Protein AF-G9YI68-F1 (afdb_monomer_lite)

Structure (mmCIF, N/CA/C/O backbone):
data_AF-G9YI68-F1
#
_entry.id   AF-G9YI68-F1
#
loop_
_atom_site.group_PDB
_atom_site.id
_atom_site.type_symbol
_atom_site.label_atom_id
_atom_site.label_alt_id
_atom_site.label_comp_id
_atom_site.label_asym_id
_atom_site.label_entity_id
_atom_site.label_seq_id
_atom_site.pdbx_PDB_ins_code
_atom_site.Cartn_x
_atom_site.Cartn_y
_atom_site.Cartn_z
_atom_site.occupancy
_atom_site.B_iso_or_equiv
_atom_site.auth_seq_id
_atom_site.auth_comp_id
_atom_site.auth_asym_id
_atom_site.auth_atom_id
_atom_site.pdbx_PDB_model_num
ATOM 1 N N . MET A 1 1 ? -12.128 -13.371 43.022 1.00 89.12 1 MET A N 1
ATOM 2 C CA . MET A 1 1 ? -13.391 -13.332 42.244 1.00 89.12 1 MET A CA 1
ATOM 3 C C . MET A 1 1 ? -13.664 -14.714 41.665 1.00 89.12 1 MET A C 1
ATOM 5 O O . MET A 1 1 ? -12.704 -15.418 41.395 1.00 89.12 1 MET A O 1
ATOM 9 N N . MET A 1 2 ? -14.924 -15.133 41.507 1.00 93.25 2 MET A N 1
ATOM 10 C CA . MET A 1 2 ? -15.248 -16.421 40.873 1.00 93.25 2 MET A CA 1
ATOM 11 C C . MET A 1 2 ? -15.569 -16.207 39.395 1.00 93.25 2 MET A C 1
ATOM 13 O O . MET A 1 2 ? -16.467 -15.428 39.073 1.00 93.25 2 MET A O 1
ATOM 17 N N . VAL A 1 3 ? -14.854 -16.895 38.511 1.00 95.69 3 VAL A N 1
ATOM 18 C CA . VAL A 1 3 ? -14.981 -16.729 37.058 1.00 95.69 3 VAL A CA 1
ATOM 19 C C . VAL A 1 3 ? -15.355 -18.038 36.374 1.00 95.69 3 VAL A C 1
ATOM 21 O O . VAL A 1 3 ? -15.054 -19.124 36.874 1.00 95.69 3 VAL A O 1
ATOM 24 N N . LEU A 1 4 ? -16.030 -17.909 35.236 1.00 95.75 4 LEU A N 1
ATOM 25 C CA . LEU A 1 4 ? -16.384 -18.987 34.325 1.00 95.75 4 LEU A CA 1
ATOM 26 C C . LEU A 1 4 ? -15.801 -18.662 32.948 1.00 95.75 4 LEU A C 1
ATOM 28 O O . LEU A 1 4 ? -16.096 -17.603 32.396 1.00 95.75 4 LEU A O 1
ATOM 32 N N . PHE A 1 5 ? -15.016 -19.573 32.387 1.00 96.88 5 PHE A N 1
ATOM 33 C CA . PHE A 1 5 ? -14.536 -19.483 31.012 1.00 96.88 5 PHE A CA 1
ATOM 34 C C . PHE A 1 5 ? -15.316 -20.455 30.134 1.00 96.88 5 PHE A C 1
ATOM 36 O O . PHE A 1 5 ? -15.486 -21.615 30.506 1.00 96.88 5 PHE A O 1
ATOM 43 N N . THR A 1 6 ? -15.760 -20.002 28.964 1.00 96.12 6 THR A N 1
ATOM 44 C CA . THR A 1 6 ? -16.392 -20.852 27.944 1.00 96.12 6 THR A CA 1
ATOM 45 C C . THR A 1 6 ? -15.634 -20.698 26.635 1.00 96.12 6 THR A C 1
ATOM 47 O O . THR A 1 6 ? -15.402 -19.577 26.191 1.00 96.12 6 THR A O 1
ATOM 50 N N . SER A 1 7 ? -15.233 -21.808 26.019 1.00 95.50 7 SER A N 1
ATOM 51 C CA . SER A 1 7 ? -14.524 -21.812 24.738 1.00 95.50 7 SER A CA 1
ATOM 52 C C . SER A 1 7 ? -15.413 -22.351 23.621 1.00 95.50 7 SER A C 1
ATOM 54 O O . SER A 1 7 ? -16.032 -23.402 23.753 1.00 95.50 7 SER A O 1
ATOM 56 N N . LEU A 1 8 ? -15.432 -21.646 22.496 1.00 94.12 8 LEU A N 1
ATOM 57 C CA . LEU A 1 8 ? -15.952 -22.113 21.208 1.00 94.12 8 LEU A CA 1
ATOM 58 C C . LEU A 1 8 ? -14.832 -22.129 20.162 1.00 94.12 8 LEU A C 1
ATOM 60 O O . LEU A 1 8 ? -15.065 -21.944 18.973 1.00 94.12 8 LEU A O 1
ATOM 64 N N . SER A 1 9 ? -13.590 -22.275 20.626 1.00 93.00 9 SER A N 1
ATOM 65 C CA . SER A 1 9 ? -12.424 -22.272 19.748 1.00 93.00 9 SER A CA 1
ATOM 66 C C . SER A 1 9 ? -12.441 -23.481 18.815 1.00 93.00 9 SER A C 1
ATOM 68 O O . SER A 1 9 ? -12.881 -24.564 19.196 1.00 93.00 9 SER A O 1
ATOM 70 N N . GLU A 1 10 ? -11.897 -23.316 17.615 1.00 90.94 10 GLU A N 1
ATOM 71 C CA . GLU A 1 10 ? -11.873 -24.340 16.573 1.00 90.94 10 GLU A CA 1
ATOM 72 C C . GLU A 1 10 ? -10.440 -24.742 16.193 1.00 90.94 10 GLU A C 1
ATOM 74 O O . GLU A 1 10 ? -9.461 -24.039 16.465 1.00 90.94 10 GLU A O 1
ATOM 79 N N . LYS A 1 11 ? -10.309 -25.880 15.499 1.00 92.25 11 LYS A N 1
ATOM 80 C CA . LYS A 1 11 ? -9.051 -26.344 14.887 1.00 92.25 11 LYS A CA 1
ATOM 81 C C . LYS A 1 11 ? -7.895 -26.383 15.905 1.00 92.25 11 LYS A C 1
ATOM 83 O O . LYS A 1 11 ? -8.048 -26.892 17.014 1.00 92.25 11 LYS A O 1
ATOM 88 N N . LYS A 1 12 ? -6.726 -25.852 15.530 1.00 87.19 12 LYS A N 1
ATOM 89 C CA . LYS A 1 12 ? -5.510 -25.825 16.357 1.00 87.19 12 LYS A CA 1
ATOM 90 C C . LYS A 1 12 ? -5.653 -24.947 17.610 1.00 87.19 12 LYS A C 1
ATOM 92 O O . LYS A 1 12 ? -4.916 -25.154 18.570 1.00 87.19 12 LYS A O 1
ATOM 97 N N . SER A 1 13 ? -6.608 -24.013 17.645 1.00 90.00 13 SER A N 1
ATOM 98 C CA . SER A 1 13 ? -6.835 -23.173 18.828 1.00 90.00 13 SER A CA 1
ATOM 99 C C . SER A 1 13 ? -7.397 -23.960 20.010 1.00 90.00 13 SER A C 1
ATOM 101 O O . SER A 1 13 ? -7.143 -23.580 21.150 1.00 90.00 13 SER A O 1
ATOM 103 N N . ILE A 1 14 ? -8.090 -25.085 19.775 1.00 93.00 14 ILE A N 1
ATOM 104 C CA . ILE A 1 14 ? -8.649 -25.924 20.848 1.00 93.00 14 ILE A CA 1
ATOM 105 C C . ILE A 1 14 ? -7.546 -26.394 21.797 1.00 93.00 14 ILE A C 1
ATOM 107 O O . ILE A 1 14 ? -7.651 -26.201 23.007 1.00 93.00 14 ILE A O 1
ATOM 111 N N . SER A 1 15 ? -6.474 -26.989 21.263 1.00 93.12 15 SER A N 1
ATOM 112 C CA . SER A 1 15 ? -5.370 -27.502 22.081 1.00 93.12 15 SER A CA 1
ATOM 113 C C . SER A 1 15 ? -4.662 -26.389 22.846 1.00 93.12 15 SER A C 1
ATOM 115 O O . SER A 1 15 ? -4.326 -26.560 24.016 1.00 93.12 15 SER A O 1
ATOM 117 N N . THR A 1 16 ? -4.476 -25.232 22.210 1.00 92.31 16 THR A N 1
ATOM 118 C CA . THR A 1 16 ? -3.787 -24.088 22.813 1.00 92.31 16 THR A CA 1
ATOM 119 C C . THR A 1 16 ? -4.597 -23.478 23.952 1.00 92.31 16 THR A C 1
ATOM 121 O O . THR A 1 16 ? -4.059 -23.292 25.042 1.00 92.31 16 THR A O 1
ATOM 124 N N . VAL A 1 17 ? -5.892 -23.226 23.735 1.00 95.00 17 VAL A N 1
ATOM 125 C CA . VAL A 1 17 ? -6.790 -22.668 24.756 1.00 95.00 17 VAL A CA 1
ATOM 126 C C . VAL A 1 17 ? -6.937 -23.618 25.935 1.00 95.00 17 VAL A C 1
ATOM 128 O O . VAL A 1 17 ? -6.840 -23.174 27.075 1.00 95.00 17 VAL A O 1
ATOM 131 N N . ARG A 1 18 ? -7.111 -24.920 25.673 1.00 96.06 18 ARG A N 1
ATOM 132 C CA . ARG A 1 18 ? -7.185 -25.947 26.719 1.00 96.06 18 ARG A CA 1
ATOM 133 C C . ARG A 1 18 ? -5.936 -25.934 27.592 1.00 96.06 18 ARG A C 1
ATOM 135 O O . ARG A 1 18 ? -6.054 -25.775 28.797 1.00 96.06 18 ARG A O 1
ATOM 142 N N . ARG A 1 19 ? -4.750 -25.981 26.976 1.00 94.81 19 ARG A N 1
ATOM 143 C CA . ARG A 1 19 ? -3.466 -25.925 27.690 1.00 94.81 19 ARG A CA 1
ATOM 144 C C . ARG A 1 19 ? -3.348 -24.689 28.583 1.00 94.81 19 ARG A C 1
ATOM 146 O O . ARG A 1 19 ? -2.873 -24.799 29.708 1.00 94.81 19 ARG A O 1
ATOM 153 N N . ILE A 1 20 ? -3.765 -23.523 28.087 1.00 95.00 20 ILE A N 1
ATOM 154 C CA . ILE A 1 20 ? -3.729 -22.285 28.871 1.00 95.00 20 ILE A CA 1
ATOM 155 C C . ILE A 1 20 ? -4.727 -22.381 30.028 1.00 95.00 20 ILE A C 1
ATOM 157 O O . ILE A 1 20 ? -4.312 -22.301 31.174 1.00 95.00 20 ILE A O 1
ATOM 161 N N . LEU A 1 21 ? -6.016 -22.600 29.760 1.00 96.88 21 LEU A N 1
ATOM 162 C CA . LEU A 1 21 ? -7.062 -22.551 30.788 1.00 96.88 21 LEU A CA 1
ATOM 163 C C . LEU A 1 21 ? -6.940 -23.657 31.842 1.00 96.88 21 LEU A C 1
ATOM 165 O O . LEU A 1 21 ? -7.147 -23.369 33.017 1.00 96.88 21 LEU A O 1
ATOM 169 N N . ASP A 1 22 ? -6.537 -24.872 31.457 1.00 96.25 22 ASP A N 1
ATOM 170 C CA . ASP A 1 22 ? -6.293 -25.977 32.399 1.00 96.25 22 ASP A CA 1
ATOM 171 C C . ASP A 1 22 ? -5.182 -25.645 33.412 1.00 96.25 22 ASP A C 1
ATOM 173 O O . ASP A 1 22 ? -5.150 -26.215 34.496 1.00 96.25 22 ASP A O 1
ATOM 177 N N . SER A 1 23 ? -4.276 -24.717 33.083 1.00 94.44 23 SER A N 1
ATOM 178 C CA . SER A 1 23 ? -3.203 -24.300 33.996 1.00 94.44 23 SER A CA 1
ATOM 179 C C . SER A 1 23 ? -3.684 -23.335 35.089 1.00 94.44 23 SER A C 1
ATOM 181 O O . SER A 1 23 ? -2.976 -23.133 36.072 1.00 94.44 23 SER A O 1
ATOM 183 N N . PHE A 1 24 ? -4.857 -22.711 34.920 1.00 94.75 24 PHE A N 1
ATOM 184 C CA . PHE A 1 24 ? -5.367 -21.661 35.819 1.00 94.75 24 PHE A CA 1
ATOM 185 C C . PHE A 1 24 ? -6.737 -21.976 36.429 1.00 94.75 24 PHE A C 1
ATOM 187 O O . PHE A 1 24 ? -7.142 -21.331 37.400 1.00 94.75 24 PHE A O 1
ATOM 194 N N . ALA A 1 25 ? -7.490 -22.905 35.843 1.00 96.06 25 ALA A N 1
ATOM 195 C CA . ALA A 1 25 ? -8.864 -23.168 36.226 1.00 96.06 25 ALA A CA 1
ATOM 196 C C . ALA A 1 25 ? -9.236 -24.640 36.085 1.00 96.06 25 ALA A C 1
ATOM 198 O O . ALA A 1 25 ? -8.765 -25.337 35.188 1.00 96.06 25 ALA A O 1
ATOM 199 N N . ASP A 1 26 ? -10.168 -25.081 36.927 1.00 96.00 26 ASP A N 1
ATOM 200 C CA . ASP A 1 26 ? -10.680 -26.440 36.870 1.00 96.00 26 ASP A CA 1
ATOM 201 C C . ASP A 1 26 ? -11.631 -26.580 35.685 1.00 96.00 26 ASP A C 1
ATOM 203 O O . ASP A 1 26 ? -12.603 -25.825 35.537 1.00 96.00 26 ASP A O 1
ATOM 207 N N . ARG A 1 27 ? -11.363 -27.561 34.825 1.00 96.75 27 ARG A N 1
ATOM 208 C CA . ARG A 1 27 ? -12.253 -27.890 33.717 1.00 96.75 27 ARG A CA 1
ATOM 209 C C . ARG A 1 27 ? -13.486 -28.615 34.254 1.00 96.75 27 ARG A C 1
ATOM 211 O O . ARG A 1 27 ? -13.381 -29.709 34.796 1.00 96.75 27 ARG A O 1
ATOM 218 N N . ILE A 1 28 ? -14.659 -28.018 34.061 1.00 95.50 28 ILE A N 1
ATOM 219 C CA . ILE A 1 28 ? -15.951 -28.538 34.546 1.00 95.50 28 ILE A CA 1
ATOM 220 C C . ILE A 1 28 ? -16.862 -29.059 33.422 1.00 95.50 28 ILE A C 1
ATOM 222 O O . ILE A 1 28 ? -17.981 -29.488 33.681 1.00 95.50 28 ILE A O 1
ATOM 226 N N . GLY A 1 29 ? -16.395 -29.012 32.174 1.00 92.94 29 GLY A N 1
ATOM 227 C CA . GLY A 1 29 ? -17.060 -29.562 30.990 1.00 92.94 29 GLY A CA 1
ATOM 228 C C . GLY A 1 29 ? -16.136 -29.495 29.773 1.00 92.94 29 GLY A C 1
ATOM 229 O O . GLY A 1 29 ? -15.038 -28.947 29.869 1.00 92.94 29 GLY A O 1
ATOM 230 N N . ASP A 1 30 ? -16.562 -30.016 28.620 1.00 90.88 30 ASP A N 1
ATOM 231 C CA . ASP A 1 30 ? -15.684 -30.191 27.446 1.00 90.88 30 ASP A CA 1
ATOM 232 C C . ASP A 1 30 ? -14.968 -28.910 27.003 1.00 90.88 30 ASP A C 1
ATOM 234 O O . ASP A 1 30 ? -13.806 -28.955 26.583 1.00 90.88 30 ASP A O 1
ATOM 238 N N . ASN A 1 31 ? -15.656 -27.773 27.122 1.00 93.94 31 ASN A N 1
ATOM 239 C CA . ASN A 1 31 ? -15.144 -26.454 26.768 1.00 93.94 31 ASN A CA 1
ATOM 240 C C . ASN A 1 31 ? -15.492 -25.387 27.820 1.00 93.94 31 ASN A C 1
ATOM 242 O O . ASN A 1 31 ? -15.687 -24.218 27.481 1.00 93.94 31 ASN A O 1
ATOM 246 N N . THR A 1 32 ? -15.597 -25.779 29.091 1.00 95.88 32 THR A N 1
ATOM 247 C CA . THR A 1 32 ? -15.942 -24.862 30.186 1.00 95.88 32 THR A CA 1
ATOM 248 C C . THR A 1 32 ? -15.045 -25.057 31.397 1.00 95.88 32 THR A C 1
ATOM 250 O O . THR A 1 32 ? -14.837 -26.186 31.845 1.00 95.88 32 THR A O 1
ATOM 253 N N . TRP A 1 33 ? -14.584 -23.948 31.973 1.00 97.69 33 TRP A N 1
ATOM 254 C CA . TRP A 1 33 ? -13.711 -23.920 33.145 1.00 97.69 33 TRP A CA 1
ATOM 255 C C . TRP A 1 33 ? -14.251 -22.983 34.206 1.00 97.69 33 TRP A C 1
ATOM 257 O O . TRP A 1 33 ? -14.871 -21.968 33.889 1.00 97.69 33 TRP A O 1
ATOM 267 N N . LYS A 1 34 ? -13.973 -23.288 35.469 1.00 96.69 34 LYS A N 1
ATOM 268 C CA . LYS A 1 34 ? -14.388 -22.470 36.604 1.00 96.69 34 LYS A CA 1
ATOM 269 C C . LYS A 1 34 ? -13.271 -22.398 37.632 1.00 96.69 34 LYS A C 1
ATOM 271 O O . LYS A 1 34 ? -12.625 -23.394 37.916 1.00 96.69 34 LYS A O 1
ATOM 276 N N . THR A 1 35 ? -13.060 -21.217 38.206 1.00 96.56 35 THR A N 1
ATOM 277 C CA . THR A 1 35 ? -12.061 -21.032 39.265 1.00 96.56 35 THR A CA 1
ATOM 278 C C . THR A 1 35 ? -12.368 -19.813 40.131 1.00 96.56 35 THR A C 1
ATOM 280 O O . THR A 1 35 ? -13.161 -18.939 39.757 1.00 96.56 35 THR A O 1
ATOM 283 N N . VAL A 1 36 ? -11.736 -19.751 41.301 1.00 95.44 36 VAL A N 1
ATOM 284 C CA . VAL A 1 36 ? -11.620 -18.530 42.098 1.00 95.44 36 VAL A CA 1
ATOM 285 C C . VAL A 1 36 ? -10.235 -17.949 41.841 1.00 95.44 36 VAL A C 1
ATOM 287 O O . VAL A 1 36 ? -9.234 -18.553 42.200 1.00 95.44 36 VAL A O 1
ATOM 290 N N . ILE A 1 37 ? -10.183 -16.767 41.233 1.00 93.88 37 ILE A N 1
ATOM 291 C CA . ILE A 1 37 ? -8.939 -16.130 40.787 1.00 93.88 37 ILE A CA 1
ATOM 292 C C . ILE A 1 37 ? -8.828 -14.694 41.312 1.00 93.88 37 ILE A C 1
ATOM 294 O O . ILE A 1 37 ? -9.837 -14.064 41.655 1.00 93.88 37 ILE A O 1
ATOM 298 N N . THR A 1 38 ? -7.609 -14.170 41.419 1.00 93.56 38 THR A N 1
ATOM 299 C CA . THR A 1 38 ? -7.344 -12.746 41.687 1.00 93.56 38 THR A CA 1
ATOM 300 C C . THR A 1 38 ? -7.566 -11.903 40.425 1.00 93.56 38 THR A C 1
ATOM 302 O O . THR A 1 38 ? -7.716 -12.447 39.332 1.00 93.56 38 THR A O 1
ATOM 305 N N . ALA A 1 39 ? -7.622 -10.573 40.559 1.00 85.62 39 ALA A N 1
ATOM 306 C CA . ALA A 1 39 ? -7.713 -9.683 39.396 1.00 85.62 39 ALA A CA 1
ATOM 307 C C . ALA A 1 39 ? -6.472 -9.818 38.500 1.00 85.62 39 ALA A C 1
ATOM 309 O O . ALA A 1 39 ? -6.612 -10.030 37.300 1.00 85.62 39 ALA A O 1
ATOM 310 N N . ASP A 1 40 ? -5.285 -9.831 39.107 1.00 85.00 40 ASP A N 1
ATOM 311 C CA . ASP A 1 40 ? -4.015 -9.988 38.390 1.00 85.00 40 ASP A CA 1
ATOM 312 C C . ASP A 1 40 ? -3.904 -11.359 37.716 1.00 85.00 40 ASP A C 1
ATOM 314 O O . ASP A 1 40 ? -3.454 -11.467 36.579 1.00 85.00 40 ASP A O 1
ATOM 318 N N . GLY A 1 41 ? -4.386 -12.417 38.379 1.00 89.94 41 GLY A N 1
ATOM 319 C CA . GLY A 1 41 ? -4.446 -13.749 37.782 1.00 89.94 41 GLY A CA 1
ATOM 320 C C . GLY A 1 41 ? -5.378 -13.796 36.569 1.00 89.94 41 GLY A C 1
ATOM 321 O O . GLY A 1 41 ? -5.052 -14.426 35.565 1.00 89.94 41 GLY A O 1
ATOM 322 N N . LEU A 1 42 ? -6.519 -13.098 36.625 1.00 91.44 42 LEU A N 1
ATOM 323 C CA . LEU A 1 42 ? -7.431 -13.002 35.487 1.00 91.44 42 LEU A CA 1
ATOM 324 C C . LEU A 1 42 ? -6.802 -12.230 34.318 1.00 91.44 42 LEU A C 1
ATOM 326 O O . LEU A 1 42 ? -6.961 -12.645 33.169 1.00 91.44 42 LEU A O 1
ATOM 330 N N . GLU A 1 43 ? -6.067 -11.154 34.601 1.00 86.06 43 GLU A N 1
ATOM 331 C CA . GLU A 1 43 ? -5.352 -10.382 33.579 1.00 86.06 43 GLU A CA 1
ATOM 332 C C . GLU A 1 43 ? -4.210 -11.191 32.942 1.00 86.06 43 GLU A C 1
ATOM 334 O O . GLU A 1 43 ? -4.001 -11.129 31.729 1.00 86.06 43 GLU A O 1
ATOM 339 N N . ALA A 1 44 ? -3.516 -12.025 33.723 1.00 87.00 44 ALA A N 1
ATOM 340 C CA . ALA A 1 44 ? -2.500 -12.940 33.206 1.00 87.00 44 ALA A CA 1
ATOM 341 C C . ALA A 1 44 ? -3.101 -13.967 32.229 1.00 87.00 44 ALA A C 1
ATOM 343 O O . ALA A 1 44 ? -2.566 -14.169 31.136 1.00 87.00 44 ALA A O 1
ATOM 344 N N . VAL A 1 45 ? -4.248 -14.567 32.577 1.00 92.06 45 VAL A N 1
ATOM 345 C 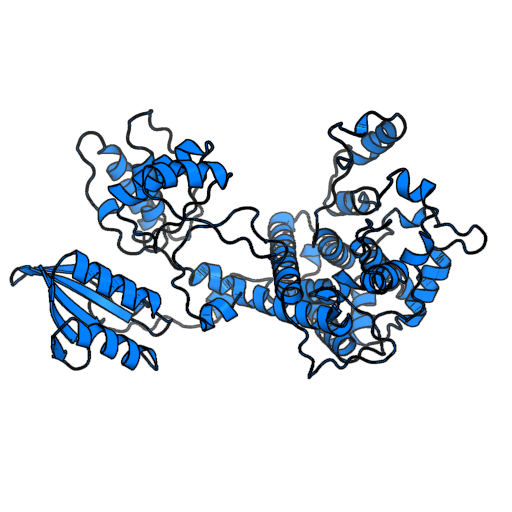CA . VAL A 1 45 ? -4.988 -15.474 31.678 1.00 92.06 45 VAL A CA 1
ATOM 346 C C . VAL A 1 45 ? -5.409 -14.746 30.403 1.00 92.06 45 VAL A C 1
ATOM 348 O O . VAL A 1 45 ? -5.183 -15.253 29.303 1.00 92.06 45 VAL A O 1
ATOM 351 N N . HIS A 1 46 ? -5.984 -13.549 30.541 1.00 88.44 46 HIS A N 1
ATOM 352 C CA . HIS A 1 46 ? -6.414 -12.722 29.416 1.00 88.44 46 HIS A CA 1
ATOM 353 C C . HIS A 1 46 ? -5.250 -12.423 28.459 1.00 88.44 46 HIS A C 1
ATOM 355 O O . HIS A 1 46 ? -5.346 -12.668 27.256 1.00 88.44 46 HIS A O 1
ATOM 361 N N . THR A 1 47 ? -4.108 -12.005 29.007 1.00 82.31 47 THR A N 1
ATOM 362 C CA . THR A 1 47 ? -2.875 -11.742 28.260 1.00 82.31 47 THR A CA 1
ATOM 363 C C . THR A 1 47 ? -2.361 -12.975 27.512 1.00 82.31 47 THR A C 1
ATOM 365 O O . THR A 1 47 ? -1.996 -12.875 26.339 1.00 82.31 47 THR A O 1
ATOM 368 N N . LEU A 1 48 ? -2.315 -14.140 28.166 1.00 88.25 48 LEU A N 1
ATOM 369 C CA . LEU A 1 48 ? -1.822 -15.378 27.553 1.00 88.25 48 LEU A CA 1
ATOM 370 C C . LEU A 1 48 ? -2.721 -15.850 26.409 1.00 88.25 48 LEU A C 1
ATOM 372 O O . LEU A 1 48 ? -2.218 -16.270 25.361 1.00 88.25 48 LEU A O 1
ATOM 376 N N . LEU A 1 49 ? -4.041 -15.759 26.603 1.00 89.69 49 LEU A N 1
ATOM 377 C CA . LEU A 1 49 ? -5.018 -16.085 25.571 1.00 89.69 49 LEU A CA 1
ATOM 378 C C . LEU A 1 49 ? -4.909 -15.130 24.384 1.00 89.69 49 LEU A C 1
ATOM 380 O O . LEU A 1 49 ? -4.888 -15.616 23.259 1.00 89.69 49 LEU A O 1
ATOM 384 N N . ARG A 1 50 ? -4.787 -13.812 24.612 1.00 83.06 50 ARG A N 1
ATOM 385 C CA . ARG A 1 50 ? -4.603 -12.824 23.532 1.00 83.06 50 ARG A CA 1
ATOM 386 C C . ARG A 1 50 ? -3.319 -13.062 22.745 1.00 83.06 50 ARG A C 1
ATOM 388 O O . ARG A 1 50 ? -3.366 -13.089 21.527 1.00 83.06 50 ARG A O 1
ATOM 395 N N . LYS A 1 51 ? -2.196 -13.322 23.421 1.00 80.25 51 LYS A N 1
ATOM 396 C CA . LYS A 1 51 ? -0.904 -13.593 22.762 1.00 80.25 51 LYS A CA 1
ATOM 397 C C . LYS A 1 51 ? -0.923 -14.850 21.881 1.00 80.25 51 LYS A C 1
ATOM 399 O O . LYS A 1 51 ? -0.115 -14.984 20.973 1.00 80.25 51 LYS A O 1
ATOM 404 N N . SER A 1 52 ? -1.809 -15.796 22.188 1.00 81.88 52 SER A N 1
ATOM 405 C CA . SER A 1 52 ? -1.944 -17.062 21.457 1.00 81.88 52 SER A CA 1
ATOM 406 C C . SER A 1 52 ? -3.237 -17.125 20.635 1.00 81.88 52 SER A C 1
ATOM 408 O O . SER A 1 52 ? -3.645 -18.214 20.214 1.00 81.88 52 SER A O 1
ATOM 410 N N . ALA A 1 53 ? -3.938 -15.998 20.490 1.00 80.38 53 ALA A N 1
ATOM 411 C CA . ALA A 1 53 ? -5.198 -15.942 19.777 1.00 80.38 53 ALA A CA 1
ATOM 412 C C . ALA A 1 53 ? -4.939 -16.074 18.277 1.00 80.38 53 ALA A C 1
ATOM 414 O O . ALA A 1 53 ? -3.997 -15.509 17.744 1.00 80.38 53 ALA A O 1
ATOM 415 N N . THR A 1 54 ? -5.794 -16.833 17.602 1.00 81.81 54 THR A N 1
ATOM 416 C CA . THR A 1 54 ? -5.846 -16.896 16.141 1.00 81.81 54 THR A CA 1
ATOM 417 C C . THR A 1 54 ? -7.279 -16.585 15.720 1.00 81.81 54 THR A C 1
ATOM 419 O O . THR A 1 54 ? -8.184 -16.521 16.561 1.00 81.81 54 THR A O 1
ATOM 422 N N . LYS A 1 55 ? -7.554 -16.515 14.413 1.00 76.75 55 LYS A N 1
ATOM 423 C CA . LYS A 1 55 ? -8.933 -16.393 13.888 1.00 76.75 55 LYS A CA 1
ATOM 424 C C . LYS A 1 55 ? -9.885 -17.499 14.365 1.00 76.75 55 LYS A C 1
ATOM 426 O O . LYS A 1 55 ? -11.097 -17.326 14.305 1.00 76.75 55 LYS A O 1
ATOM 431 N N . SER A 1 56 ? -9.343 -18.638 14.802 1.00 84.94 56 SER A N 1
ATOM 432 C CA . SER A 1 56 ? -10.115 -19.783 15.305 1.00 84.94 56 SER A CA 1
ATOM 433 C C . SER A 1 56 ? -10.232 -19.800 16.834 1.00 84.94 56 SER A C 1
ATOM 435 O O . SER A 1 56 ? -10.850 -20.705 17.386 1.00 84.94 56 SER A O 1
ATOM 437 N N . THR A 1 57 ? -9.627 -18.846 17.543 1.00 89.38 57 THR A N 1
ATOM 438 C CA . THR A 1 57 ? -9.766 -18.717 18.998 1.00 89.38 57 THR A CA 1
ATOM 439 C C . THR A 1 57 ? -11.071 -18.001 19.318 1.00 89.38 57 THR A C 1
ATOM 441 O O . THR A 1 57 ? -11.370 -16.977 18.717 1.00 89.38 57 THR A O 1
ATOM 444 N N . ALA A 1 58 ? -11.846 -18.523 20.264 1.00 93.31 58 ALA A N 1
ATOM 445 C CA . ALA A 1 58 ? -13.062 -17.893 20.766 1.00 93.31 58 ALA A CA 1
ATOM 446 C C . ALA A 1 58 ? -13.273 -18.310 22.225 1.00 93.31 58 ALA A C 1
ATOM 448 O O . ALA A 1 58 ? -13.617 -19.461 22.500 1.00 93.31 58 ALA A O 1
ATOM 449 N N . VAL A 1 59 ? -13.033 -17.395 23.166 1.00 94.69 59 VAL A N 1
ATOM 450 C CA . VAL A 1 59 ? -13.159 -17.660 24.609 1.00 94.69 59 VAL A CA 1
ATOM 451 C C . VAL A 1 59 ? -13.873 -16.504 25.297 1.00 94.69 59 VAL A C 1
ATOM 453 O O . VAL A 1 59 ? -13.402 -15.374 25.222 1.00 94.69 59 VAL A O 1
ATOM 456 N N . SER A 1 60 ? -14.968 -16.775 26.006 1.00 94.62 60 SER A N 1
ATOM 457 C CA . SER A 1 60 ? -15.671 -15.796 26.840 1.00 94.62 60 SER A CA 1
ATOM 458 C C . SER A 1 60 ? -15.335 -15.989 28.317 1.00 94.62 60 SER A C 1
ATOM 460 O O . SER A 1 60 ? -15.322 -17.120 28.806 1.00 94.62 60 SER A O 1
ATOM 462 N N . CYS A 1 61 ? -15.133 -14.893 29.046 1.00 94.56 61 CYS A N 1
ATOM 463 C CA . CYS A 1 61 ? -14.971 -14.905 30.498 1.00 94.56 61 CYS A CA 1
ATOM 464 C C . CYS A 1 61 ? -16.145 -14.207 31.184 1.00 94.56 61 CYS A C 1
ATOM 466 O O . CYS A 1 61 ? -16.379 -13.020 30.958 1.00 94.56 61 CYS A O 1
ATOM 468 N N . HIS A 1 62 ? -16.821 -14.892 32.104 1.00 93.31 62 HIS A N 1
ATOM 469 C CA . HIS A 1 62 ? -17.882 -14.327 32.935 1.00 93.31 62 HIS A CA 1
ATOM 470 C C . HIS A 1 62 ? -17.465 -14.268 34.396 1.00 93.31 62 HIS A C 1
ATOM 472 O O . HIS A 1 62 ? -17.011 -15.255 34.969 1.00 93.31 62 HIS A O 1
ATOM 478 N N . TRP A 1 63 ? -17.698 -13.129 35.039 1.00 92.62 63 TRP A N 1
ATOM 479 C CA . TRP A 1 63 ? -17.606 -13.005 36.486 1.00 92.62 63 TRP A CA 1
ATOM 480 C C . TRP A 1 63 ? -18.962 -13.337 37.104 1.00 92.62 63 TRP A C 1
ATOM 482 O O . TRP A 1 63 ? -19.960 -12.649 36.883 1.00 92.62 63 TRP A O 1
ATOM 492 N N . ILE A 1 64 ? -18.991 -14.386 37.920 1.00 91.31 64 ILE A N 1
ATOM 493 C CA . ILE A 1 64 ? -20.139 -14.742 38.749 1.00 91.31 64 ILE A CA 1
ATOM 494 C C . ILE A 1 64 ? -20.186 -13.783 39.949 1.00 91.31 64 ILE A C 1
ATOM 496 O O . ILE A 1 64 ? -19.384 -13.883 40.880 1.00 91.31 64 ILE A O 1
ATOM 500 N N . ARG A 1 65 ? -21.121 -12.825 39.919 1.00 86.62 65 ARG A N 1
ATOM 501 C CA . ARG A 1 65 ? -21.334 -11.832 40.988 1.00 86.62 65 ARG A CA 1
ATOM 502 C C . ARG A 1 65 ? -22.180 -12.394 42.123 1.00 86.62 65 ARG A C 1
ATOM 504 O O . ARG A 1 65 ? -21.928 -12.109 43.287 1.00 86.62 65 ARG A O 1
ATOM 511 N N . SER A 1 66 ? -23.206 -13.157 41.768 1.00 85.06 66 SER A N 1
ATOM 512 C CA . SER A 1 66 ? -24.124 -13.816 42.694 1.00 85.06 66 SER A CA 1
ATOM 513 C C . SER A 1 66 ? -24.692 -15.078 42.043 1.00 85.06 66 SER A C 1
ATOM 515 O O . SER A 1 66 ? -24.411 -15.365 40.881 1.00 85.06 66 SER A O 1
ATOM 517 N N . ARG A 1 67 ? -25.541 -15.820 42.765 1.00 80.75 67 ARG A N 1
ATOM 518 C CA . ARG A 1 67 ? -26.228 -17.008 42.225 1.00 80.75 67 ARG A CA 1
ATOM 519 C C . ARG A 1 67 ? -27.084 -16.721 40.984 1.00 80.75 67 ARG A C 1
ATOM 521 O O . ARG A 1 67 ? -27.281 -17.623 40.184 1.00 80.75 67 ARG A O 1
ATOM 528 N N . SER A 1 68 ? -27.590 -15.496 40.831 1.00 80.62 68 SER A N 1
ATOM 529 C CA . SER A 1 68 ? -28.493 -15.099 39.741 1.00 80.62 68 SER A CA 1
ATOM 530 C C . SER A 1 68 ? -27.890 -14.080 38.773 1.00 80.62 68 SER A C 1
ATOM 532 O O . SER A 1 68 ? -28.561 -13.669 37.829 1.00 80.62 68 SER A O 1
ATOM 534 N N . ARG A 1 69 ? -26.647 -13.633 39.002 1.00 82.81 69 ARG A N 1
ATOM 535 C CA . ARG A 1 69 ? -25.987 -12.634 38.155 1.00 82.81 69 ARG A CA 1
ATOM 536 C C . ARG A 1 69 ? -24.585 -13.074 37.766 1.00 82.81 69 ARG A C 1
ATOM 538 O O . ARG A 1 69 ? -23.688 -13.149 38.607 1.00 82.81 69 ARG A O 1
ATOM 545 N N . SER A 1 70 ? -24.398 -13.257 36.467 1.00 86.44 70 SER A N 1
ATOM 546 C CA . SER A 1 70 ? -23.102 -13.340 35.805 1.00 86.44 70 SER A CA 1
ATOM 547 C C . SER A 1 70 ? -22.920 -12.132 34.896 1.00 86.44 70 SER A C 1
ATOM 549 O O . SER A 1 70 ? -23.858 -11.699 34.230 1.00 86.44 70 SER A O 1
ATOM 551 N N . GLU A 1 71 ? -21.712 -11.594 34.859 1.00 86.88 71 GLU A N 1
ATOM 552 C CA . GLU A 1 71 ? -21.359 -10.434 34.051 1.00 86.88 71 GLU A CA 1
ATOM 553 C C . GLU A 1 71 ? -20.258 -10.837 33.070 1.00 86.88 71 GLU A C 1
ATOM 555 O O . GLU A 1 71 ? -19.218 -11.335 33.502 1.00 86.88 71 GLU A O 1
ATOM 560 N N . LEU A 1 72 ? -20.460 -10.624 31.766 1.00 88.62 72 LEU A N 1
ATOM 561 C CA . LEU A 1 72 ? -19.395 -10.801 30.776 1.00 88.62 72 LEU A CA 1
ATOM 562 C C . LEU A 1 72 ? -18.252 -9.839 31.108 1.00 88.62 72 LEU A C 1
ATOM 564 O O . LEU A 1 72 ? -18.488 -8.643 31.265 1.00 88.62 72 LEU A O 1
ATOM 568 N N . VAL A 1 73 ? -17.034 -10.348 31.265 1.00 88.12 73 VAL A N 1
ATOM 569 C CA . VAL A 1 73 ? -15.831 -9.547 31.524 1.00 88.12 73 VAL A CA 1
ATOM 570 C C . VAL A 1 73 ? -15.184 -9.147 30.210 1.00 88.12 73 VAL A C 1
ATOM 572 O O . VAL A 1 73 ? -15.036 -7.955 29.968 1.00 88.12 73 VAL A O 1
ATOM 575 N N . TRP A 1 74 ? -14.861 -10.133 29.376 1.00 87.69 74 TRP A N 1
ATOM 576 C CA . TRP A 1 74 ? -14.235 -9.964 28.068 1.00 87.69 74 TRP A CA 1
ATOM 577 C C . TRP A 1 74 ? -14.466 -11.210 27.205 1.00 87.69 74 TRP A C 1
ATOM 579 O O . TRP A 1 74 ? -14.873 -12.269 27.701 1.00 87.69 74 TRP A O 1
ATOM 589 N N . VAL A 1 75 ? -14.180 -11.079 25.911 1.00 88.38 75 VAL A N 1
ATOM 590 C CA . VAL A 1 75 ? -14.077 -12.190 24.959 1.00 88.38 75 VAL A CA 1
ATOM 591 C C . VAL A 1 75 ? -12.746 -12.069 24.226 1.00 88.38 75 VAL A C 1
ATOM 593 O O . VAL A 1 75 ? -12.405 -10.984 23.765 1.00 88.38 75 VAL A O 1
ATOM 596 N N . VAL A 1 76 ? -12.012 -13.174 24.100 1.00 87.25 76 VAL A N 1
ATOM 597 C CA . VAL A 1 76 ? -10.771 -13.249 23.318 1.00 87.25 76 VAL A CA 1
ATOM 598 C C . VAL A 1 76 ? -11.032 -13.975 22.000 1.00 87.25 76 VAL A C 1
ATOM 600 O O . VAL A 1 76 ? -11.587 -15.078 21.995 1.00 87.25 76 VAL A O 1
ATOM 603 N N . GLY A 1 77 ? -10.593 -13.363 20.897 1.00 85.38 77 GLY A N 1
ATOM 604 C CA . GLY A 1 77 ? -10.709 -13.892 19.539 1.00 85.38 77 GLY A CA 1
ATOM 605 C C . GLY A 1 77 ? -12.060 -13.591 18.880 1.00 85.38 77 GLY A C 1
ATOM 606 O O . GLY A 1 77 ? -12.549 -12.463 18.934 1.00 85.38 77 GLY A O 1
ATOM 607 N N . ASN A 1 78 ? -12.671 -14.584 18.231 1.00 82.50 78 ASN A N 1
ATOM 608 C CA . ASN A 1 78 ? -13.904 -14.423 17.466 1.00 82.50 78 ASN A CA 1
ATOM 609 C C . ASN A 1 78 ? -15.116 -14.130 18.374 1.00 82.50 78 ASN A C 1
ATOM 611 O O . ASN A 1 78 ? -15.766 -15.037 18.900 1.00 82.50 78 ASN A O 1
ATOM 615 N N . ARG A 1 79 ? -15.449 -12.840 18.518 1.00 82.00 79 ARG A N 1
ATOM 616 C CA . ARG A 1 79 ? -16.602 -12.356 19.294 1.00 82.00 79 ARG A CA 1
ATOM 617 C C . ARG A 1 79 ? -17.944 -12.831 18.740 1.00 82.00 79 ARG A C 1
ATOM 619 O O . ARG A 1 79 ? -18.870 -12.998 19.531 1.00 82.00 79 ARG A O 1
ATOM 626 N N . ASP A 1 80 ? -18.036 -13.052 17.429 1.00 81.88 80 ASP A N 1
ATOM 627 C CA . ASP A 1 80 ? -19.276 -13.442 16.746 1.00 81.88 80 ASP A CA 1
ATOM 628 C C . ASP A 1 80 ? -19.676 -14.897 17.037 1.00 81.88 80 ASP A C 1
ATOM 630 O O . ASP A 1 80 ? -20.823 -15.277 16.808 1.00 81.88 80 ASP A O 1
ATOM 634 N N . ALA A 1 81 ? -18.771 -15.697 17.614 1.00 85.25 81 ALA A N 1
ATOM 635 C CA . ALA A 1 81 ? -19.109 -17.006 18.168 1.00 85.25 81 ALA A CA 1
ATOM 636 C C . ALA A 1 81 ? -20.039 -16.908 19.393 1.00 85.25 81 ALA A C 1
ATOM 638 O O . ALA A 1 81 ? -20.646 -17.902 19.780 1.00 85.25 81 ALA A O 1
ATOM 639 N N . PHE A 1 82 ? -20.170 -15.726 20.005 1.00 87.38 82 PHE A N 1
ATOM 640 C CA . PHE A 1 82 ? -20.987 -15.489 21.191 1.00 87.38 82 PHE A CA 1
ATOM 641 C C . PHE A 1 82 ? -22.051 -14.415 20.935 1.00 87.38 82 PHE A C 1
ATOM 643 O O . PHE A 1 82 ? -21.843 -13.473 20.172 1.00 87.38 82 PHE A O 1
ATOM 650 N N . ASN A 1 83 ? -23.183 -14.495 21.637 1.00 84.56 83 ASN A N 1
ATOM 651 C CA . ASN A 1 83 ? -24.193 -13.432 21.623 1.00 84.56 83 ASN A CA 1
ATOM 652 C C . ASN A 1 83 ? -23.731 -12.185 22.410 1.00 84.56 83 ASN A C 1
ATOM 654 O O . ASN A 1 83 ? -22.656 -12.179 23.008 1.00 84.56 83 ASN A O 1
ATOM 658 N N . GLU A 1 84 ? -24.540 -11.123 22.469 1.00 78.88 84 GLU A N 1
ATOM 659 C CA . GLU A 1 84 ? -24.187 -9.879 23.182 1.00 78.88 84 GLU A CA 1
ATOM 660 C C . GLU A 1 84 ? -23.799 -10.104 24.656 1.00 78.88 84 GLU A C 1
ATOM 662 O O . GLU A 1 84 ? -22.871 -9.471 25.150 1.00 78.88 84 GLU A O 1
ATOM 667 N N . ALA A 1 85 ? -24.411 -11.077 25.336 1.00 82.44 85 ALA A N 1
ATOM 668 C CA . ALA A 1 85 ? -24.090 -11.437 26.719 1.00 82.44 85 ALA A CA 1
ATOM 669 C C . ALA A 1 85 ? -22.859 -12.358 26.858 1.00 82.44 85 ALA A C 1
ATOM 671 O O . ALA A 1 85 ? -22.522 -12.781 27.966 1.00 82.44 85 ALA A O 1
ATOM 672 N N . GLY A 1 86 ? -22.194 -12.701 25.753 1.00 82.62 86 GLY A N 1
ATOM 673 C CA . GLY A 1 86 ? -21.059 -13.622 25.723 1.00 82.62 86 GLY A CA 1
ATOM 674 C C . GLY A 1 86 ? -21.462 -15.090 25.866 1.00 82.62 86 GLY A C 1
ATOM 675 O O . GLY A 1 86 ? -20.603 -15.929 26.092 1.00 82.62 86 GLY A O 1
ATOM 676 N N . ALA A 1 87 ? -22.752 -15.412 25.775 1.00 86.56 87 ALA A N 1
ATOM 677 C CA . ALA A 1 87 ? -23.235 -16.785 25.836 1.00 86.56 87 ALA A CA 1
ATOM 678 C C . ALA A 1 87 ? -23.220 -17.437 24.448 1.00 86.56 87 ALA A C 1
ATOM 680 O O . ALA A 1 87 ? -23.292 -16.756 23.421 1.00 86.56 87 ALA A O 1
ATOM 681 N N . VAL A 1 88 ? -23.156 -18.768 24.432 1.00 87.31 88 VAL A N 1
ATOM 682 C CA . VAL A 1 88 ? -23.209 -19.566 23.203 1.00 87.31 88 VAL A CA 1
ATOM 683 C C . VAL A 1 88 ? -24.565 -19.339 22.515 1.00 87.31 88 VAL A C 1
ATOM 685 O O . VAL A 1 88 ? -25.605 -19.539 23.151 1.00 87.31 88 VAL A O 1
ATOM 688 N N . PRO A 1 89 ? -24.597 -18.897 21.247 1.00 82.69 89 PRO A N 1
ATOM 689 C CA . PRO A 1 89 ? -25.839 -18.709 20.516 1.00 82.69 89 PRO A CA 1
ATOM 690 C C . PRO A 1 89 ? -26.478 -20.074 20.232 1.00 82.69 89 PRO A C 1
ATOM 692 O O . PRO A 1 89 ? -25.844 -20.962 19.673 1.00 82.69 89 PRO A O 1
ATOM 695 N N . VAL A 1 90 ? -27.745 -20.236 20.615 1.00 82.00 90 VAL A N 1
ATOM 696 C CA . VAL A 1 90 ? -28.516 -21.482 20.409 1.00 82.00 90 VAL A CA 1
ATOM 697 C C . VAL A 1 90 ? -29.410 -21.443 19.169 1.00 82.00 90 VAL A C 1
ATOM 699 O O . VAL A 1 90 ? -29.900 -22.477 18.731 1.00 82.00 90 VAL A O 1
ATOM 702 N N . ASN A 1 91 ? -29.596 -20.258 18.585 1.00 74.94 91 ASN A N 1
ATOM 703 C CA . ASN A 1 91 ? -30.383 -20.050 17.377 1.00 74.94 91 ASN A CA 1
ATOM 704 C C . ASN A 1 91 ? -29.464 -19.548 16.266 1.00 74.94 91 ASN A C 1
ATOM 706 O O . ASN A 1 91 ? -28.700 -18.604 16.472 1.00 74.94 91 ASN A O 1
ATOM 710 N N . GLN A 1 92 ? -29.562 -20.161 15.091 1.00 59.50 92 GLN A N 1
ATOM 711 C CA . GLN A 1 92 ? -28.863 -19.711 13.894 1.00 59.50 92 GLN A CA 1
ATOM 712 C C . GLN A 1 92 ? -29.853 -19.010 12.970 1.00 59.50 92 GLN A C 1
ATOM 714 O O . GLN A 1 92 ? -30.914 -19.544 12.656 1.00 59.50 92 GLN A O 1
ATOM 719 N N . THR A 1 93 ? -29.498 -17.815 12.514 1.00 57.78 93 THR A N 1
ATOM 720 C CA . THR A 1 93 ? -30.140 -17.178 11.366 1.00 57.78 93 THR A CA 1
ATOM 721 C C . THR A 1 93 ? -29.169 -17.262 10.197 1.00 57.78 93 THR A C 1
ATOM 723 O O . THR A 1 93 ? -28.000 -16.892 10.310 1.00 57.78 93 THR A O 1
ATOM 726 N N . SER A 1 94 ? -29.618 -17.797 9.063 1.00 48.47 94 SER A N 1
ATOM 727 C CA . SER A 1 94 ? -28.797 -17.838 7.857 1.00 48.47 94 SER A CA 1
ATOM 728 C C . SER A 1 94 ? -28.698 -16.426 7.287 1.00 48.47 94 SER A C 1
ATOM 730 O O . SER A 1 94 ? -29.623 -15.939 6.635 1.00 48.47 94 SER A O 1
ATOM 732 N N . LYS A 1 95 ? -27.578 -15.747 7.534 1.00 46.03 95 LYS A N 1
ATOM 733 C CA . LYS A 1 95 ? -27.211 -14.581 6.731 1.00 46.03 95 LYS A CA 1
ATOM 734 C C . LYS A 1 95 ? -26.879 -15.082 5.330 1.00 46.03 95 LYS A C 1
ATOM 736 O O . LYS A 1 95 ? -26.167 -16.073 5.191 1.00 46.03 95 LYS A O 1
ATOM 741 N N . ASN A 1 96 ? -27.394 -14.418 4.303 1.00 39.84 96 ASN A N 1
ATOM 742 C CA . ASN A 1 96 ? -27.047 -14.739 2.925 1.00 39.84 96 ASN A CA 1
ATOM 743 C C . ASN A 1 96 ? -25.549 -14.441 2.737 1.00 39.84 96 ASN A C 1
ATOM 745 O O . ASN A 1 96 ? -25.158 -13.285 2.621 1.00 39.84 96 ASN A O 1
ATOM 749 N N . ILE A 1 97 ? -24.693 -15.469 2.759 1.00 45.00 97 ILE A N 1
ATOM 750 C CA . ILE A 1 97 ? -23.243 -15.357 2.506 1.00 45.00 97 ILE A CA 1
ATOM 751 C C . ILE A 1 97 ? -23.017 -15.302 0.992 1.00 45.00 97 ILE A C 1
ATOM 753 O O . ILE A 1 97 ? -22.150 -15.981 0.437 1.00 45.00 97 ILE A O 1
ATOM 757 N N . ASN A 1 98 ? -23.825 -14.512 0.287 1.00 39.47 98 ASN A N 1
ATOM 758 C CA . ASN A 1 98 ? -23.452 -14.163 -1.060 1.00 39.47 98 ASN A CA 1
ATOM 759 C C . ASN A 1 98 ? -22.173 -13.352 -0.934 1.00 39.47 98 ASN A C 1
ATOM 761 O O . ASN A 1 98 ? -22.142 -12.252 -0.388 1.00 39.47 98 ASN A O 1
ATOM 765 N N . ARG A 1 99 ? -21.105 -13.915 -1.495 1.00 47.34 99 ARG A N 1
ATOM 766 C CA . ARG A 1 99 ? -19.833 -13.240 -1.716 1.00 47.34 99 ARG A CA 1
ATOM 767 C C . ARG A 1 99 ? -19.967 -11.963 -2.589 1.00 47.34 99 ARG A C 1
ATOM 769 O O . ARG A 1 99 ? -18.988 -11.315 -2.913 1.00 47.34 99 ARG A O 1
ATOM 776 N N . LEU A 1 100 ? -21.177 -11.591 -2.965 1.00 43.34 100 LEU A N 1
ATOM 777 C CA . LEU A 1 100 ? -21.465 -10.412 -3.753 1.00 43.34 100 LEU A CA 1
ATOM 778 C C . LEU A 1 100 ? -21.381 -9.142 -2.896 1.00 43.34 100 LEU A C 1
ATOM 780 O O . LEU A 1 100 ? -20.865 -8.153 -3.384 1.00 43.34 100 LEU A O 1
ATOM 784 N N . ASP A 1 101 ? -21.749 -9.161 -1.609 1.00 41.38 101 ASP A N 1
ATOM 785 C CA . ASP A 1 101 ? -21.755 -7.929 -0.794 1.00 41.38 101 ASP A CA 1
ATOM 786 C C . ASP A 1 101 ? -20.343 -7.366 -0.516 1.00 41.38 101 ASP A C 1
ATOM 788 O O . ASP A 1 101 ? -20.176 -6.151 -0.422 1.00 41.38 101 ASP A O 1
ATOM 792 N N . TRP A 1 102 ? -19.310 -8.221 -0.433 1.00 45.28 102 TRP A N 1
ATOM 793 C CA . TRP A 1 102 ? -17.913 -7.770 -0.272 1.00 45.28 102 TRP A CA 1
ATOM 794 C C . TRP A 1 102 ? -17.265 -7.347 -1.596 1.00 45.28 102 TRP A C 1
ATOM 796 O O . TRP A 1 102 ? -16.425 -6.447 -1.600 1.00 45.28 102 TRP A O 1
ATOM 806 N N . GLU A 1 103 ? -17.653 -7.966 -2.718 1.00 46.69 103 GLU A N 1
ATOM 807 C CA . GLU A 1 103 ? -17.233 -7.536 -4.061 1.00 46.69 103 GLU A CA 1
ATOM 808 C C . GLU A 1 103 ? -17.952 -6.248 -4.488 1.00 46.69 103 GLU A C 1
ATOM 810 O O . GLU A 1 103 ? -17.358 -5.415 -5.172 1.00 46.69 103 GLU A O 1
ATOM 815 N N . ASN A 1 104 ? -19.182 -6.028 -4.015 1.00 53.16 104 ASN A N 1
ATOM 816 C CA . ASN A 1 104 ? -20.004 -4.886 -4.399 1.00 53.16 104 ASN A CA 1
ATOM 817 C C . ASN A 1 104 ? -19.476 -3.547 -3.871 1.00 53.16 104 ASN A C 1
ATOM 819 O O . ASN A 1 104 ? -19.718 -2.550 -4.524 1.00 53.16 104 ASN A O 1
ATOM 823 N N . ASN A 1 105 ? -18.724 -3.476 -2.766 1.00 66.50 105 ASN A N 1
ATOM 824 C CA . ASN A 1 105 ? -18.212 -2.180 -2.278 1.00 66.50 105 ASN A CA 1
ATOM 825 C C . ASN A 1 105 ? -16.824 -1.803 -2.827 1.00 66.50 105 ASN A C 1
ATOM 827 O O . ASN A 1 105 ? -16.383 -0.668 -2.661 1.00 66.50 105 ASN A O 1
ATOM 831 N N . TRP A 1 106 ? -16.125 -2.731 -3.487 1.00 81.69 106 TRP A N 1
ATOM 832 C CA . TRP A 1 106 ? -14.820 -2.487 -4.113 1.00 81.69 106 TRP A CA 1
ATOM 833 C C . TRP A 1 106 ? -14.902 -2.667 -5.633 1.00 81.69 106 TRP A C 1
ATOM 835 O O . TRP A 1 106 ? -14.164 -3.463 -6.218 1.00 81.69 106 TRP A O 1
ATOM 845 N N . HIS A 1 107 ? -15.782 -1.898 -6.279 1.00 82.56 107 HIS A N 1
ATOM 846 C CA . HIS A 1 107 ? -16.074 -1.982 -7.717 1.00 82.56 107 HIS A CA 1
ATOM 847 C C . HIS A 1 107 ? -14.820 -2.024 -8.611 1.00 82.56 107 HIS A C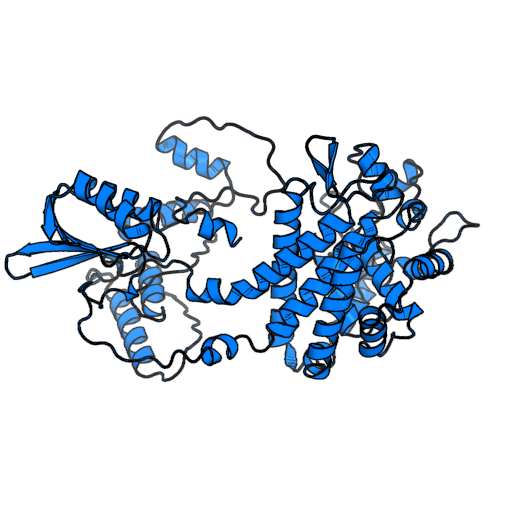 1
ATOM 849 O O . HIS A 1 107 ? -14.733 -2.828 -9.538 1.00 82.56 107 HIS A O 1
ATOM 855 N N . TYR A 1 108 ? -13.801 -1.217 -8.294 1.00 90.44 108 TYR A N 1
ATOM 856 C CA . TYR A 1 108 ? -12.558 -1.133 -9.069 1.00 90.44 108 TYR A CA 1
ATOM 857 C C . TYR A 1 108 ? -11.452 -2.088 -8.594 1.00 90.44 108 TYR A C 1
ATOM 859 O O . TYR A 1 108 ? -10.307 -1.945 -9.011 1.00 90.44 108 TYR A O 1
ATOM 867 N N . MET A 1 109 ? -11.740 -3.083 -7.748 1.00 91.25 109 MET A N 1
ATOM 868 C CA . MET A 1 109 ? -10.726 -4.019 -7.237 1.00 91.25 109 MET A CA 1
ATOM 869 C C . MET A 1 109 ? -9.936 -4.748 -8.344 1.00 91.25 109 MET A C 1
ATOM 871 O O . MET A 1 109 ? -8.707 -4.829 -8.237 1.00 91.25 109 MET A O 1
ATOM 875 N N . PRO A 1 110 ? -10.564 -5.283 -9.414 1.00 94.12 110 PRO A N 1
ATOM 876 C CA . PRO A 1 110 ? -9.813 -5.900 -10.508 1.00 94.12 110 PRO A CA 1
ATOM 877 C C . PRO A 1 110 ? -8.880 -4.905 -11.208 1.00 94.12 110 PRO A C 1
ATOM 879 O O . PRO A 1 110 ? -7.728 -5.244 -11.490 1.00 94.12 110 PRO A O 1
ATOM 882 N N . LEU A 1 111 ? -9.356 -3.671 -11.415 1.00 96.00 111 LEU A N 1
ATOM 883 C CA . LEU A 1 111 ? -8.589 -2.586 -12.020 1.00 96.00 111 LEU A CA 1
ATOM 884 C C . LEU A 1 111 ? -7.412 -2.165 -11.128 1.00 96.00 111 LEU A C 1
ATOM 886 O O . LEU A 1 111 ? -6.291 -2.105 -11.617 1.00 96.00 111 LEU A O 1
ATOM 890 N N . LEU A 1 112 ? -7.636 -1.971 -9.824 1.00 96.50 112 LEU A N 1
ATOM 891 C CA . LEU A 1 112 ? -6.612 -1.667 -8.817 1.00 96.50 112 LEU A CA 1
ATOM 892 C C . LEU A 1 112 ? -5.476 -2.693 -8.849 1.00 96.50 112 LEU A C 1
ATOM 894 O O . LEU A 1 112 ? -4.309 -2.324 -8.961 1.00 96.50 112 LEU A O 1
ATOM 898 N N . LYS A 1 113 ? -5.814 -3.989 -8.807 1.00 97.88 113 LYS A N 1
ATOM 899 C CA . LYS A 1 113 ? -4.821 -5.073 -8.866 1.00 97.88 113 LYS A CA 1
ATOM 900 C C . LYS A 1 113 ? -4.028 -5.057 -10.168 1.00 97.88 113 LYS A C 1
ATOM 902 O O . LYS A 1 113 ? -2.824 -5.283 -10.144 1.00 97.88 113 LYS A O 1
ATOM 907 N N . ALA A 1 114 ? -4.694 -4.843 -11.301 1.00 98.38 114 ALA A N 1
ATOM 908 C CA . ALA A 1 114 ? -4.032 -4.842 -12.598 1.00 98.38 114 ALA A CA 1
ATOM 909 C C . ALA A 1 114 ? -3.131 -3.611 -12.784 1.00 98.38 114 ALA A C 1
ATOM 911 O O . ALA A 1 114 ? -2.001 -3.754 -13.246 1.00 98.38 114 ALA A O 1
ATOM 912 N N . LEU A 1 115 ? -3.601 -2.436 -12.360 1.00 98.56 115 LEU A N 1
ATOM 913 C CA . LEU A 1 115 ? -2.859 -1.179 -12.401 1.00 98.56 115 LEU A CA 1
ATOM 914 C C . LEU A 1 115 ? -1.600 -1.251 -11.532 1.00 98.56 115 LEU A C 1
ATOM 916 O O . LEU A 1 115 ? -0.504 -0.998 -12.031 1.00 98.56 115 LEU A O 1
ATOM 920 N N . VAL A 1 116 ? -1.730 -1.660 -10.262 1.00 98.56 116 VAL A N 1
ATOM 921 C CA . VAL A 1 116 ? -0.571 -1.761 -9.363 1.00 98.56 116 VAL A CA 1
ATOM 922 C C . VAL A 1 116 ? 0.415 -2.836 -9.817 1.00 98.56 116 VAL A C 1
ATOM 924 O O . VAL A 1 116 ? 1.619 -2.639 -9.696 1.00 98.56 116 VAL A O 1
ATOM 927 N N . ALA A 1 117 ? -0.061 -3.944 -10.394 1.00 98.75 117 ALA A N 1
ATOM 928 C CA . ALA A 1 117 ? 0.817 -4.978 -10.931 1.00 98.75 117 ALA A CA 1
ATOM 929 C C . ALA A 1 117 ? 1.676 -4.459 -12.090 1.00 98.75 117 ALA A C 1
ATOM 931 O O . ALA A 1 117 ? 2.879 -4.707 -12.121 1.00 98.75 117 ALA A O 1
ATOM 932 N N . VAL A 1 118 ? 1.072 -3.727 -13.033 1.00 98.69 118 VAL A N 1
ATOM 933 C CA . VAL A 1 118 ? 1.815 -3.122 -14.145 1.00 98.69 118 VAL A CA 1
ATOM 934 C C . VAL A 1 118 ? 2.777 -2.053 -13.625 1.00 98.69 118 VAL A C 1
ATOM 936 O O . VAL A 1 118 ? 3.942 -2.083 -13.999 1.00 98.69 118 VAL A O 1
ATOM 939 N N . ALA A 1 119 ? 2.359 -1.181 -12.703 1.00 98.69 119 ALA A N 1
ATOM 940 C CA . ALA A 1 119 ? 3.269 -0.205 -12.098 1.00 98.69 119 ALA A CA 1
ATOM 941 C C . ALA A 1 119 ? 4.460 -0.882 -11.391 1.00 98.69 119 ALA A C 1
ATOM 943 O O . ALA A 1 119 ? 5.605 -0.517 -11.641 1.00 98.69 119 ALA A O 1
ATOM 944 N N . ALA A 1 120 ? 4.217 -1.925 -10.592 1.00 98.69 120 ALA A N 1
ATOM 945 C CA . ALA A 1 120 ? 5.254 -2.691 -9.897 1.00 98.69 120 ALA A CA 1
ATOM 946 C C . ALA A 1 120 ? 6.258 -3.355 -10.849 1.00 98.69 120 ALA A C 1
ATOM 948 O O . ALA A 1 120 ? 7.458 -3.337 -10.594 1.00 98.69 120 ALA A O 1
ATOM 949 N N . LEU A 1 121 ? 5.800 -3.903 -11.976 1.00 98.44 121 LEU A N 1
ATOM 950 C CA . LEU A 1 121 ? 6.695 -4.514 -12.964 1.00 98.44 121 LEU A CA 1
ATOM 951 C C . LEU A 1 121 ? 7.596 -3.489 -13.668 1.00 98.44 121 LEU A C 1
ATOM 953 O O . LEU A 1 121 ? 8.631 -3.879 -14.202 1.00 98.44 121 LEU A O 1
ATOM 957 N N . PHE A 1 122 ? 7.219 -2.209 -13.671 1.00 97.75 122 PHE A N 1
ATOM 958 C CA . PHE A 1 122 ? 7.936 -1.152 -14.384 1.00 97.75 122 PHE A CA 1
ATOM 959 C C . PHE A 1 122 ? 8.673 -0.166 -13.462 1.00 97.75 122 PHE A C 1
ATOM 961 O O . PHE A 1 122 ? 9.535 0.559 -13.953 1.00 97.75 122 PHE A O 1
ATOM 968 N N . HIS A 1 123 ? 8.382 -0.139 -12.153 1.00 98.00 123 HIS A N 1
ATOM 969 C CA . HIS A 1 123 ? 8.825 0.939 -11.254 1.00 98.00 123 HIS A CA 1
ATOM 970 C C . HIS A 1 123 ? 10.345 1.132 -11.183 1.00 98.00 123 HIS A C 1
ATOM 972 O O . HIS A 1 123 ? 10.824 2.266 -11.159 1.00 98.00 123 HIS A O 1
ATOM 978 N N . ASP A 1 124 ? 11.087 0.032 -11.271 1.00 97.19 124 ASP A N 1
ATOM 979 C CA . ASP A 1 124 ? 12.533 -0.021 -11.069 1.00 97.19 124 ASP A CA 1
ATOM 980 C C . ASP A 1 124 ? 13.324 -0.432 -12.315 1.00 97.19 124 ASP A C 1
ATOM 982 O O . ASP A 1 124 ? 14.510 -0.752 -12.232 1.00 97.19 124 ASP A O 1
ATOM 986 N N . LEU A 1 125 ? 12.712 -0.390 -13.502 1.00 95.56 125 LEU A N 1
ATOM 987 C CA . LEU A 1 125 ? 13.426 -0.676 -14.752 1.00 95.56 125 LEU A CA 1
ATOM 988 C C . LEU A 1 125 ? 14.654 0.227 -14.952 1.00 95.56 125 LEU A C 1
ATOM 990 O O . LEU A 1 125 ? 15.657 -0.217 -15.507 1.00 95.56 125 LEU A O 1
ATOM 994 N N . GLY A 1 126 ? 14.623 1.458 -14.438 1.00 94.44 126 GLY A N 1
ATOM 995 C CA . GLY A 1 126 ? 15.749 2.388 -14.440 1.00 94.44 126 GLY A CA 1
ATOM 996 C C . GLY A 1 126 ? 16.985 1.906 -13.674 1.00 94.44 126 GLY A C 1
ATOM 997 O O . GLY A 1 126 ? 18.100 2.338 -13.984 1.00 94.44 126 GLY A O 1
ATOM 998 N N . LYS A 1 127 ? 16.840 0.953 -12.740 1.00 95.62 127 LYS A N 1
ATOM 999 C CA . LYS A 1 127 ? 17.980 0.311 -12.061 1.00 95.62 127 LYS A CA 1
ATOM 1000 C C . LYS A 1 127 ? 18.847 -0.501 -13.024 1.00 95.62 127 LYS A C 1
ATOM 1002 O O . LYS A 1 127 ? 19.989 -0.809 -12.694 1.00 95.62 127 LYS A O 1
ATOM 1007 N N . ALA A 1 128 ? 18.352 -0.817 -14.224 1.00 94.44 128 ALA A N 1
ATOM 1008 C CA . ALA A 1 128 ? 19.140 -1.453 -15.277 1.00 94.44 128 ALA A CA 1
ATOM 1009 C C . ALA A 1 128 ? 20.228 -0.539 -15.873 1.00 94.44 128 ALA A C 1
ATOM 1011 O O . ALA A 1 128 ? 21.089 -1.037 -16.598 1.00 94.44 128 ALA A O 1
ATOM 1012 N N . SER A 1 129 ? 20.195 0.771 -15.596 1.00 93.00 129 SER A N 1
ATOM 1013 C CA . SER A 1 129 ? 21.179 1.723 -16.120 1.00 93.00 129 SER A CA 1
ATOM 1014 C C . SER A 1 129 ? 22.609 1.368 -15.712 1.00 93.00 129 SER A C 1
ATOM 1016 O O . SER A 1 129 ? 22.870 0.875 -14.607 1.00 93.00 129 SER A O 1
ATOM 1018 N N . ASP A 1 130 ? 23.559 1.661 -16.598 1.00 92.56 130 ASP A N 1
ATOM 1019 C CA . ASP A 1 130 ? 24.980 1.416 -16.352 1.00 92.56 130 ASP A CA 1
ATOM 1020 C C . ASP A 1 130 ? 25.465 2.164 -15.100 1.00 92.56 130 ASP A C 1
ATOM 1022 O O . ASP A 1 130 ? 26.236 1.609 -14.310 1.00 92.56 130 ASP A O 1
ATOM 1026 N N . HIS A 1 131 ? 24.956 3.381 -14.870 1.00 92.06 131 HIS A N 1
ATOM 1027 C CA . HIS A 1 131 ? 25.229 4.166 -13.667 1.00 92.06 131 HIS A CA 1
ATOM 1028 C C . HIS A 1 131 ? 24.830 3.422 -12.390 1.00 92.06 131 HIS A C 1
ATOM 1030 O O . HIS A 1 131 ? 25.664 3.222 -11.502 1.00 92.06 131 HIS A O 1
ATOM 1036 N N . PHE A 1 132 ? 23.573 2.977 -12.305 1.00 92.69 132 PHE A N 1
ATOM 1037 C CA . PHE A 1 132 ? 23.047 2.318 -11.111 1.00 92.69 132 PHE A CA 1
ATOM 1038 C C . PHE A 1 132 ? 23.770 0.991 -10.851 1.00 92.69 132 PHE A C 1
ATOM 1040 O O . PHE A 1 132 ? 24.209 0.723 -9.732 1.00 92.69 132 PHE A O 1
ATOM 1047 N N . GLN A 1 133 ? 23.987 0.186 -11.896 1.00 94.12 133 GLN A N 1
ATOM 1048 C CA . GLN A 1 133 ? 24.710 -1.083 -11.779 1.00 94.12 133 GLN A CA 1
ATOM 1049 C C . GLN A 1 133 ? 26.166 -0.883 -11.330 1.00 94.12 133 GLN A C 1
ATOM 1051 O O . GLN A 1 133 ? 26.673 -1.655 -10.508 1.00 94.12 133 GLN A O 1
ATOM 1056 N N . LYS A 1 134 ? 26.848 0.158 -11.827 1.00 91.81 134 LYS A N 1
ATOM 1057 C CA . LYS A 1 134 ? 28.210 0.510 -11.402 1.00 91.81 134 LYS A CA 1
ATOM 1058 C C . LYS A 1 134 ? 28.237 0.985 -9.951 1.00 91.81 134 LYS A C 1
ATOM 1060 O O . LYS A 1 134 ? 29.068 0.504 -9.181 1.00 91.81 134 LYS A O 1
ATOM 1065 N N . LYS A 1 135 ? 27.319 1.874 -9.564 1.00 89.44 135 LYS A N 1
ATOM 1066 C CA . LYS A 1 135 ? 27.169 2.365 -8.186 1.00 89.44 135 LYS A CA 1
ATOM 1067 C C . LYS A 1 135 ? 26.976 1.215 -7.204 1.00 89.44 135 LYS A C 1
ATOM 1069 O O . LYS A 1 135 ? 27.668 1.160 -6.187 1.00 89.44 135 LYS A O 1
ATOM 1074 N N . LEU A 1 136 ? 26.093 0.278 -7.541 1.00 90.19 136 LEU A N 1
ATOM 1075 C CA . LEU A 1 136 ? 25.788 -0.878 -6.709 1.00 90.19 136 LEU A CA 1
ATOM 1076 C C . LEU A 1 136 ? 27.006 -1.804 -6.554 1.00 90.19 136 LEU A C 1
ATOM 1078 O O . LEU A 1 136 ? 27.317 -2.239 -5.447 1.00 90.19 136 LEU A O 1
ATOM 1082 N N . ALA A 1 137 ? 27.750 -2.049 -7.639 1.00 88.12 137 ALA A N 1
ATOM 1083 C CA . ALA A 1 137 ? 28.980 -2.844 -7.606 1.00 88.12 137 ALA A CA 1
ATOM 1084 C C . ALA A 1 137 ? 30.111 -2.173 -6.805 1.00 88.12 137 ALA A C 1
ATOM 1086 O O . ALA A 1 137 ? 30.866 -2.854 -6.112 1.00 88.12 137 ALA A O 1
ATOM 1087 N N . GLN A 1 138 ? 30.217 -0.845 -6.883 1.00 87.19 138 GLN A N 1
ATOM 1088 C CA . GLN A 1 138 ? 31.230 -0.050 -6.181 1.00 87.19 138 GLN A CA 1
ATOM 1089 C C . GLN A 1 138 ? 30.842 0.307 -4.740 1.00 87.19 138 GLN A C 1
ATOM 1091 O O . GLN A 1 138 ? 31.663 0.877 -4.026 1.00 87.19 138 GLN A O 1
ATOM 1096 N N . LYS A 1 139 ? 29.616 -0.019 -4.305 1.00 84.19 139 LYS A N 1
ATOM 1097 C CA . LYS A 1 139 ? 29.061 0.351 -2.989 1.00 84.19 139 LYS A CA 1
ATOM 1098 C C . LYS A 1 139 ? 29.139 1.860 -2.727 1.00 84.19 139 LYS A C 1
ATOM 1100 O O . LYS A 1 139 ? 29.401 2.301 -1.611 1.00 84.19 139 LYS A O 1
ATOM 1105 N N . SER A 1 140 ? 28.956 2.653 -3.781 1.00 79.00 140 SER A N 1
ATOM 1106 C CA . SER A 1 140 ? 29.040 4.107 -3.690 1.00 79.00 140 SER A CA 1
ATOM 1107 C C . SER A 1 140 ? 27.783 4.676 -3.032 1.00 79.00 140 SER A C 1
ATOM 1109 O O . SER A 1 140 ? 26.665 4.376 -3.449 1.00 79.00 140 SER A O 1
ATOM 1111 N N . LEU A 1 141 ? 27.981 5.538 -2.034 1.00 76.00 141 LEU A N 1
ATOM 1112 C CA . LEU A 1 141 ? 26.915 6.286 -1.358 1.00 76.00 141 LEU A CA 1
ATOM 1113 C C . LEU A 1 141 ? 26.582 7.614 -2.059 1.00 76.00 141 LEU A C 1
ATOM 1115 O O . LEU A 1 141 ? 25.772 8.389 -1.554 1.00 76.00 141 LEU A O 1
ATOM 1119 N N . LYS A 1 142 ? 27.203 7.903 -3.212 1.00 77.69 142 LYS A N 1
ATOM 1120 C CA . LYS A 1 142 ? 26.910 9.123 -3.973 1.00 77.69 142 LYS A CA 1
ATOM 1121 C C . LYS A 1 142 ? 25.459 9.117 -4.463 1.00 77.69 142 LYS A C 1
ATOM 1123 O O . LYS A 1 142 ? 24.925 8.079 -4.859 1.00 77.69 142 LYS A O 1
ATOM 1128 N N . ALA A 1 143 ? 24.827 10.287 -4.431 1.00 78.06 143 ALA A N 1
ATOM 1129 C CA . ALA A 1 143 ? 23.493 10.475 -4.988 1.00 78.06 143 ALA A CA 1
ATOM 1130 C C . ALA A 1 143 ? 23.510 10.268 -6.510 1.00 78.06 143 ALA A C 1
ATOM 1132 O O . ALA A 1 143 ? 24.483 10.628 -7.173 1.00 78.06 143 ALA A O 1
ATOM 1133 N N . ASP A 1 144 ? 22.432 9.698 -7.052 1.00 84.25 144 ASP A N 1
ATOM 1134 C CA . ASP A 1 144 ? 22.299 9.518 -8.498 1.00 84.25 144 ASP A CA 1
ATOM 1135 C C . ASP A 1 144 ? 22.024 10.874 -9.176 1.00 84.25 144 ASP A C 1
ATOM 1137 O O . ASP A 1 144 ? 21.255 11.670 -8.625 1.00 84.25 144 ASP A O 1
ATOM 1141 N N . PRO A 1 145 ? 22.604 11.157 -10.359 1.00 87.69 145 PRO A N 1
ATOM 1142 C CA . PRO A 1 145 ? 22.284 12.364 -11.126 1.00 87.69 145 PRO A CA 1
ATOM 1143 C C . PRO A 1 145 ? 20.810 12.429 -11.517 1.00 87.69 145 PRO A C 1
ATOM 1145 O O . PRO A 1 145 ? 20.175 13.473 -11.402 1.00 87.69 145 PRO A O 1
ATOM 1148 N N . TYR A 1 146 ? 20.264 11.286 -11.930 1.00 87.94 146 TYR A N 1
ATOM 1149 C CA . TYR A 1 146 ? 18.837 11.071 -12.116 1.00 87.94 146 TYR A CA 1
ATOM 1150 C C . TYR A 1 146 ? 18.415 9.879 -11.281 1.00 87.94 146 TYR A C 1
ATOM 1152 O O . TYR A 1 146 ? 19.057 8.828 -11.311 1.00 87.94 146 TYR A O 1
ATOM 1160 N N . ARG A 1 147 ? 17.311 10.033 -10.558 1.00 89.88 147 ARG A N 1
ATOM 1161 C CA . ARG A 1 147 ? 16.721 8.941 -9.794 1.00 89.88 147 ARG A CA 1
ATOM 1162 C C . ARG A 1 147 ? 16.175 7.873 -10.741 1.00 89.88 147 ARG A C 1
ATOM 1164 O O . ARG A 1 147 ? 15.640 8.190 -11.808 1.00 89.88 147 ARG A O 1
ATOM 1171 N N . HIS A 1 148 ? 16.307 6.604 -10.362 1.00 93.31 148 HIS A N 1
ATOM 1172 C CA . HIS A 1 148 ? 15.970 5.478 -11.236 1.00 93.31 148 HIS A CA 1
ATOM 1173 C C . HIS A 1 148 ? 14.484 5.437 -11.609 1.00 93.31 148 HIS A C 1
ATOM 1175 O O . HIS A 1 148 ? 14.164 5.020 -12.717 1.00 93.31 148 HIS A O 1
ATOM 1181 N N . GLU A 1 149 ? 13.581 5.950 -10.773 1.00 94.19 149 GLU A N 1
ATOM 1182 C CA . GLU A 1 149 ? 12.153 6.072 -11.087 1.00 94.19 149 GLU A CA 1
ATOM 1183 C C . GLU A 1 149 ? 11.858 6.998 -12.281 1.00 94.19 149 GLU A C 1
ATOM 1185 O O . GLU A 1 149 ? 10.937 6.731 -13.058 1.00 94.19 149 GLU A O 1
ATOM 1190 N N . TRP A 1 150 ? 12.658 8.052 -12.488 1.00 92.69 150 TRP A N 1
ATOM 1191 C CA . TRP A 1 150 ? 12.531 8.918 -13.667 1.00 92.69 150 TRP A CA 1
ATOM 1192 C C . TRP A 1 150 ? 12.933 8.168 -14.933 1.00 92.69 150 TRP A C 1
ATOM 1194 O O . TRP A 1 150 ? 12.231 8.197 -15.944 1.00 92.69 150 TRP A O 1
ATOM 1204 N N . ILE A 1 151 ? 14.035 7.423 -14.848 1.00 92.75 151 ILE A N 1
ATOM 1205 C CA . ILE A 1 151 ? 14.544 6.583 -15.934 1.00 92.75 151 ILE A CA 1
ATOM 1206 C C . ILE A 1 151 ? 13.508 5.498 -16.284 1.00 92.75 151 ILE A C 1
ATOM 1208 O O . ILE A 1 151 ? 13.207 5.293 -17.458 1.00 92.75 151 ILE A O 1
ATOM 1212 N N . SER A 1 152 ? 12.887 4.864 -15.282 1.00 95.00 152 SER A N 1
ATOM 1213 C CA . SER A 1 152 ? 11.788 3.906 -15.467 1.00 95.00 152 SER A CA 1
ATOM 1214 C C . SER A 1 152 ? 10.604 4.507 -16.228 1.00 95.00 152 SER A C 1
ATOM 1216 O O . SER A 1 152 ? 10.103 3.903 -17.177 1.00 95.00 152 SER A O 1
ATOM 1218 N N . CYS A 1 153 ? 10.176 5.721 -15.873 1.00 93.69 153 CYS A N 1
ATOM 1219 C CA . CYS A 1 153 ? 9.094 6.406 -16.584 1.00 93.69 153 CYS A CA 1
ATOM 1220 C C . CYS A 1 153 ? 9.443 6.696 -18.044 1.00 93.69 153 CYS A C 1
ATOM 1222 O O . CYS A 1 153 ? 8.590 6.626 -18.925 1.00 93.69 153 CYS A O 1
ATOM 1224 N N . LYS A 1 154 ? 10.714 6.969 -18.321 1.00 90.75 154 LYS A N 1
ATOM 1225 C CA . LYS A 1 154 ? 11.203 7.211 -19.676 1.00 90.75 154 LYS A CA 1
ATOM 1226 C C . LYS A 1 154 ? 11.289 5.947 -20.522 1.00 90.75 154 LYS A C 1
ATOM 1228 O O . LYS A 1 154 ? 11.090 6.010 -21.733 1.00 90.75 154 LYS A O 1
ATOM 1233 N N . ILE A 1 155 ? 11.465 4.789 -19.891 1.00 92.19 155 ILE A N 1
ATOM 1234 C CA . ILE A 1 155 ? 11.287 3.489 -20.547 1.00 92.19 155 ILE A CA 1
ATOM 1235 C C . ILE A 1 155 ? 9.806 3.267 -20.908 1.00 92.19 155 ILE A C 1
ATOM 1237 O O . ILE A 1 155 ? 9.513 2.803 -22.010 1.00 92.19 155 ILE A O 1
ATOM 1241 N N . VAL A 1 156 ? 8.860 3.653 -20.042 1.00 93.62 156 VAL A N 1
ATOM 1242 C CA . VAL A 1 156 ? 7.415 3.616 -20.364 1.00 93.62 156 VAL A CA 1
ATOM 1243 C C . VAL A 1 156 ? 7.070 4.591 -21.496 1.00 93.62 156 VAL A C 1
ATOM 1245 O O . VAL A 1 156 ? 6.319 4.249 -22.406 1.00 93.62 156 VAL A O 1
ATOM 1248 N N . GLU A 1 157 ? 7.657 5.786 -21.496 1.00 90.75 157 GLU A N 1
ATOM 1249 C CA . GLU A 1 157 ? 7.509 6.756 -22.585 1.00 90.75 157 GLU A CA 1
ATOM 1250 C C . GLU A 1 157 ? 8.021 6.197 -23.920 1.00 90.75 157 GLU A C 1
ATOM 1252 O O . GLU A 1 157 ? 7.334 6.301 -24.939 1.00 90.75 157 GLU A O 1
ATOM 1257 N N . ALA A 1 158 ? 9.180 5.535 -23.918 1.00 90.06 158 ALA A N 1
ATOM 1258 C CA . ALA A 1 158 ? 9.704 4.843 -25.092 1.00 90.06 158 ALA A CA 1
ATOM 1259 C C . ALA A 1 158 ? 8.759 3.728 -25.573 1.00 90.06 158 ALA A C 1
ATOM 1261 O O . ALA A 1 158 ? 8.556 3.565 -26.777 1.00 90.06 158 ALA A O 1
ATOM 1262 N N . LEU A 1 159 ? 8.139 2.985 -24.651 1.00 92.25 159 LEU A N 1
ATOM 1263 C CA . LEU A 1 159 ? 7.139 1.962 -24.970 1.00 92.25 159 LEU A CA 1
ATOM 1264 C C . LEU A 1 159 ? 5.915 2.559 -25.672 1.00 92.25 159 LEU A C 1
ATOM 1266 O O . LEU A 1 159 ? 5.496 2.054 -26.712 1.00 92.25 159 LEU A O 1
ATOM 1270 N N . VAL A 1 160 ? 5.358 3.644 -25.140 1.00 92.81 160 VAL A N 1
ATOM 1271 C CA . VAL A 1 160 ? 4.189 4.306 -25.737 1.00 92.81 160 VAL A CA 1
ATOM 1272 C C . VAL A 1 160 ? 4.510 4.845 -27.132 1.00 92.81 160 VAL A C 1
ATOM 1274 O O . VAL A 1 160 ? 3.717 4.664 -28.054 1.00 92.81 160 VAL A O 1
ATOM 1277 N N . ASN A 1 161 ? 5.678 5.460 -27.320 1.00 89.12 161 ASN A N 1
ATOM 1278 C CA . ASN A 1 161 ? 6.061 6.028 -28.614 1.00 89.12 161 ASN A CA 1
ATOM 1279 C C . ASN A 1 161 ? 6.422 4.958 -29.653 1.00 89.12 161 ASN A C 1
ATOM 1281 O O . ASN A 1 161 ? 5.974 5.042 -30.793 1.00 89.12 161 ASN A O 1
ATOM 1285 N N . SER A 1 162 ? 7.183 3.927 -29.273 1.00 87.75 162 SER A N 1
ATOM 1286 C CA . SER A 1 162 ? 7.554 2.828 -30.186 1.00 87.75 162 SER A CA 1
ATOM 1287 C C . SER A 1 162 ? 6.353 2.017 -30.680 1.00 87.75 162 SER A C 1
ATOM 1289 O O . SER A 1 162 ? 6.423 1.398 -31.737 1.00 87.75 162 SER A O 1
ATOM 1291 N N . THR A 1 163 ? 5.241 2.050 -29.944 1.00 90.62 163 THR A N 1
ATOM 1292 C CA . THR A 1 163 ? 3.984 1.383 -30.309 1.00 90.62 163 THR A CA 1
ATOM 1293 C C . THR A 1 163 ? 2.956 2.322 -30.951 1.00 90.62 163 THR A C 1
ATOM 1295 O O . THR A 1 163 ? 1.826 1.898 -31.182 1.00 90.62 163 THR A O 1
ATOM 1298 N N . ASP A 1 164 ? 3.321 3.579 -31.240 1.00 90.25 164 ASP A N 1
ATOM 1299 C CA . ASP A 1 164 ? 2.415 4.608 -31.781 1.00 90.25 164 ASP A CA 1
ATOM 1300 C C . ASP A 1 164 ? 1.128 4.782 -30.936 1.00 90.25 164 ASP A C 1
ATOM 1302 O O . ASP A 1 164 ? -0.003 4.870 -31.427 1.00 90.25 164 ASP A O 1
ATOM 1306 N N . SER A 1 165 ? 1.308 4.792 -29.613 1.00 92.75 165 SER A N 1
ATOM 1307 C CA . SER A 1 165 ? 0.230 4.746 -28.614 1.00 92.75 165 SER A CA 1
ATOM 1308 C C . SER A 1 165 ? -0.017 6.077 -27.905 1.00 92.75 165 SER A C 1
ATOM 1310 O O . SER A 1 165 ? -0.728 6.114 -26.907 1.00 92.75 165 SER A O 1
ATOM 1312 N N . VAL A 1 166 ? 0.550 7.187 -28.390 1.00 90.12 166 VAL A N 1
ATOM 1313 C CA . VAL A 1 166 ? 0.515 8.508 -27.719 1.00 90.12 166 VAL A CA 1
ATOM 1314 C C . VAL A 1 166 ? -0.908 8.973 -27.364 1.00 90.12 166 VAL A C 1
ATOM 1316 O O . VAL A 1 166 ? -1.098 9.672 -26.371 1.00 90.12 166 VAL A O 1
ATOM 1319 N N . ASN A 1 167 ? -1.909 8.554 -28.144 1.00 90.62 167 ASN A N 1
ATOM 1320 C CA . ASN A 1 167 ? -3.318 8.910 -27.956 1.00 90.62 167 ASN A CA 1
ATOM 1321 C C . ASN A 1 167 ? -4.229 7.705 -27.660 1.00 90.62 167 ASN A C 1
ATOM 1323 O O . ASN A 1 167 ? -5.445 7.868 -27.649 1.00 90.62 167 ASN A O 1
ATOM 1327 N N . ASP A 1 168 ? -3.674 6.505 -27.463 1.00 94.19 168 ASP A N 1
ATOM 1328 C CA . ASP A 1 168 ? -4.468 5.284 -27.305 1.00 94.19 168 ASP A CA 1
ATOM 1329 C C . ASP A 1 168 ? -3.781 4.273 -26.377 1.00 94.19 168 ASP A C 1
ATOM 1331 O O . ASP A 1 168 ? -2.839 3.573 -26.758 1.00 94.19 168 ASP A O 1
ATOM 1335 N N . ASP A 1 169 ? -4.294 4.168 -25.148 1.00 95.94 169 ASP A N 1
ATOM 1336 C CA . ASP A 1 169 ? -3.802 3.222 -24.148 1.00 95.94 169 ASP A CA 1
ATOM 1337 C C . ASP A 1 169 ? -3.967 1.750 -24.559 1.00 95.94 169 ASP A C 1
ATOM 1339 O O . ASP A 1 169 ? -3.233 0.873 -24.095 1.00 95.94 169 ASP A O 1
ATOM 1343 N N . MET A 1 170 ? -4.906 1.454 -25.458 1.00 95.50 170 MET A N 1
ATOM 1344 C CA . MET A 1 170 ? -5.184 0.086 -25.880 1.00 95.50 170 MET A CA 1
ATOM 1345 C C . MET A 1 170 ? -4.047 -0.491 -26.716 1.00 95.50 170 MET A C 1
ATOM 1347 O O . MET A 1 170 ? -3.770 -1.687 -26.607 1.00 95.50 170 MET A O 1
ATOM 1351 N N . LYS A 1 171 ? -3.360 0.337 -27.512 1.00 95.94 171 LYS A N 1
ATOM 1352 C CA . LYS A 1 171 ? -2.272 -0.100 -28.397 1.00 95.94 171 LYS A CA 1
ATOM 1353 C C . LYS A 1 171 ? -1.057 -0.611 -27.616 1.00 95.94 171 LYS A C 1
ATOM 1355 O O . LYS A 1 171 ? -0.629 -1.746 -27.843 1.00 95.94 171 LYS A O 1
ATOM 1360 N N . TRP A 1 172 ? -0.529 0.162 -26.660 1.00 95.75 172 TRP A N 1
ATOM 1361 C CA . TRP A 1 172 ? 0.656 -0.255 -25.894 1.00 95.75 172 TRP A CA 1
ATOM 1362 C C . TRP A 1 172 ? 0.343 -1.444 -24.979 1.00 95.75 172 TRP A C 1
ATOM 1364 O O . TRP A 1 172 ? 1.151 -2.368 -24.859 1.00 95.75 172 TRP A O 1
ATOM 1374 N N . LEU A 1 173 ? -0.859 -1.483 -24.390 1.00 96.81 173 LEU A N 1
ATOM 1375 C CA . LEU A 1 173 ? -1.317 -2.629 -23.607 1.00 96.81 173 LEU A CA 1
ATOM 1376 C C . LEU A 1 173 ? -1.467 -3.889 -24.457 1.00 96.81 173 LEU A C 1
ATOM 1378 O O . LEU A 1 173 ? -1.080 -4.971 -24.013 1.00 96.81 173 LEU A O 1
ATOM 1382 N N . MET A 1 174 ? -2.013 -3.767 -25.669 1.00 96.75 174 MET A N 1
ATOM 1383 C CA . MET A 1 174 ? -2.144 -4.882 -26.605 1.00 96.75 174 MET A CA 1
ATOM 1384 C C . MET A 1 174 ? -0.768 -5.413 -27.018 1.00 96.75 174 MET A C 1
ATOM 1386 O O . MET A 1 174 ? -0.539 -6.622 -26.944 1.00 96.75 174 MET A O 1
ATOM 1390 N N . ALA A 1 175 ? 0.180 -4.521 -27.317 1.00 95.00 175 ALA A N 1
ATOM 1391 C CA . ALA A 1 175 ? 1.558 -4.892 -27.625 1.00 95.00 175 ALA A CA 1
ATOM 1392 C C . ALA A 1 175 ? 2.227 -5.668 -26.473 1.00 95.00 175 ALA A C 1
ATOM 1394 O O . ALA A 1 175 ? 2.846 -6.710 -26.713 1.00 95.00 175 ALA A O 1
ATOM 1395 N N . LEU A 1 176 ? 2.063 -5.224 -25.219 1.00 95.19 176 LEU A N 1
ATOM 1396 C CA . LEU A 1 176 ? 2.567 -5.949 -24.044 1.00 95.19 176 LEU A CA 1
ATOM 1397 C C . LEU A 1 176 ? 1.866 -7.298 -23.839 1.00 95.19 176 LEU A C 1
ATOM 1399 O O . LEU A 1 176 ? 2.535 -8.308 -23.612 1.00 95.19 176 LEU A O 1
ATOM 1403 N N . LYS A 1 177 ? 0.533 -7.328 -23.946 1.00 94.44 177 LYS A N 1
ATOM 1404 C CA . LYS A 1 177 ? -0.301 -8.532 -23.791 1.00 94.44 177 LYS A CA 1
ATOM 1405 C C . LYS A 1 177 ? 0.123 -9.632 -24.760 1.00 94.44 177 LYS A C 1
ATOM 1407 O O . LYS A 1 177 ? 0.205 -10.799 -24.377 1.00 94.44 177 LYS A O 1
ATOM 1412 N N . GLU A 1 178 ? 0.390 -9.267 -26.007 1.00 93.75 178 GLU A N 1
ATOM 1413 C CA . GLU A 1 178 ? 0.767 -10.201 -27.071 1.00 93.75 178 GLU A CA 1
ATOM 1414 C C . GLU A 1 178 ? 2.276 -10.493 -27.083 1.00 93.75 178 GLU A C 1
ATOM 1416 O O . GLU A 1 178 ? 2.720 -11.448 -27.718 1.00 93.75 178 GLU A O 1
ATOM 1421 N N . GLY A 1 179 ? 3.073 -9.730 -26.327 1.00 89.00 179 GLY A N 1
ATOM 1422 C CA . GLY A 1 179 ? 4.529 -9.852 -26.297 1.00 89.00 179 GLY A CA 1
ATOM 1423 C C . GLY A 1 179 ? 5.207 -9.383 -27.573 1.00 89.00 179 GLY A C 1
ATOM 1424 O O . GLY A 1 179 ? 6.218 -9.964 -27.948 1.00 89.00 179 GLY A O 1
ATOM 1425 N N . ARG A 1 180 ? 4.633 -8.381 -28.244 1.00 88.00 180 ARG A N 1
ATOM 1426 C CA . ARG A 1 180 ? 5.186 -7.773 -29.464 1.00 88.00 180 ARG A CA 1
ATOM 1427 C C . ARG A 1 180 ? 6.213 -6.675 -29.176 1.00 88.00 180 ARG A C 1
ATOM 1429 O O . ARG A 1 180 ? 6.754 -6.101 -30.109 1.00 88.00 180 ARG A O 1
ATOM 1436 N N . VAL A 1 181 ? 6.450 -6.357 -27.905 1.00 86.31 181 VAL A N 1
ATOM 1437 C CA . VAL A 1 181 ? 7.420 -5.337 -27.498 1.00 86.31 181 VAL A CA 1
ATOM 1438 C C . VAL A 1 181 ? 8.798 -5.969 -27.373 1.00 86.31 181 VAL A C 1
ATOM 1440 O O . VAL A 1 181 ? 9.016 -6.804 -26.491 1.00 86.31 181 VAL A O 1
ATOM 1443 N N . ASP A 1 182 ? 9.729 -5.521 -28.210 1.00 80.38 182 ASP A N 1
ATOM 1444 C CA . ASP A 1 182 ? 11.147 -5.791 -28.020 1.00 80.38 182 ASP A CA 1
ATOM 1445 C C . ASP A 1 182 ? 11.790 -4.675 -27.182 1.00 80.38 182 ASP A C 1
ATOM 1447 O O . ASP A 1 182 ? 11.965 -3.534 -27.613 1.00 80.38 182 ASP A O 1
ATOM 1451 N N . PHE A 1 183 ? 12.169 -5.012 -25.951 1.00 78.50 183 PHE A N 1
ATOM 1452 C CA . PHE A 1 183 ? 12.837 -4.080 -25.043 1.00 78.50 183 PHE A CA 1
ATOM 1453 C C . PHE A 1 183 ? 14.257 -3.719 -25.509 1.00 78.50 183 PHE A C 1
ATOM 1455 O O . PHE A 1 183 ? 14.793 -2.693 -25.093 1.00 78.50 183 PHE A O 1
ATOM 1462 N N . PHE A 1 184 ? 14.858 -4.498 -26.414 1.00 69.62 184 PHE A N 1
ATOM 1463 C CA . PHE A 1 184 ? 16.094 -4.110 -27.088 1.00 69.62 184 PHE A CA 1
ATOM 1464 C C . PHE A 1 184 ? 15.861 -2.952 -28.071 1.00 69.62 184 PHE A C 1
ATOM 1466 O O . PHE A 1 184 ? 16.677 -2.036 -28.156 1.00 69.62 184 PHE A O 1
ATOM 1473 N N . GLU A 1 185 ? 14.714 -2.913 -28.753 1.00 71.62 185 GLU A N 1
ATOM 1474 C CA . GLU A 1 185 ? 14.350 -1.789 -29.624 1.00 71.62 185 GLU A CA 1
ATOM 1475 C C . GLU A 1 185 ? 13.987 -0.524 -28.831 1.00 71.62 185 GLU A C 1
ATOM 1477 O O . GLU A 1 185 ? 14.273 0.589 -29.284 1.00 71.62 185 GLU A O 1
ATOM 1482 N N . LEU A 1 186 ? 13.468 -0.666 -27.604 1.00 80.94 186 LEU A N 1
ATOM 1483 C CA . LEU A 1 186 ? 13.268 0.472 -26.694 1.00 80.94 186 LEU A CA 1
ATOM 1484 C C . LEU A 1 186 ? 14.581 1.168 -26.339 1.00 80.94 186 LEU A C 1
ATOM 1486 O O . LEU A 1 186 ? 14.623 2.397 -26.267 1.00 80.94 186 LEU A O 1
ATOM 1490 N N . ARG A 1 187 ? 15.673 0.409 -26.186 1.00 79.38 187 ARG A N 1
ATOM 1491 C CA . ARG A 1 187 ? 17.005 0.995 -26.010 1.00 79.38 187 ARG A CA 1
ATOM 1492 C C . ARG A 1 187 ? 17.382 1.866 -27.205 1.00 79.38 187 ARG A C 1
ATOM 1494 O O . ARG A 1 187 ? 17.847 2.978 -27.001 1.00 79.38 187 ARG A O 1
ATOM 1501 N N . ASN A 1 188 ? 17.129 1.414 -28.433 1.00 77.44 188 ASN A N 1
ATOM 1502 C CA . ASN A 1 188 ? 17.421 2.211 -29.629 1.00 77.44 188 ASN A CA 1
ATOM 1503 C C . ASN A 1 188 ? 16.610 3.511 -29.666 1.00 77.44 188 ASN A C 1
ATOM 1505 O O . ASN A 1 188 ? 17.111 4.534 -30.136 1.00 77.44 188 ASN A O 1
ATOM 1509 N N . TYR A 1 189 ? 15.366 3.488 -29.179 1.00 79.31 189 TYR A N 1
ATOM 1510 C CA . TYR A 1 189 ? 14.572 4.704 -29.021 1.00 79.31 189 TYR A CA 1
ATOM 1511 C C . TYR A 1 189 ? 15.223 5.665 -28.019 1.00 79.31 189 TYR A C 1
ATOM 1513 O O . TYR A 1 189 ? 15.347 6.853 -28.315 1.00 79.31 189 TYR A O 1
ATOM 1521 N N . ILE A 1 190 ? 15.675 5.161 -26.867 1.00 80.31 190 ILE A N 1
ATOM 1522 C CA . ILE A 1 190 ? 16.370 5.961 -25.851 1.00 80.31 190 ILE A CA 1
ATOM 1523 C C . ILE A 1 190 ? 17.680 6.521 -26.428 1.00 80.31 190 ILE A C 1
ATOM 1525 O O . ILE A 1 190 ? 17.863 7.734 -26.470 1.00 80.31 190 ILE A O 1
ATOM 1529 N N . ASP A 1 191 ? 18.542 5.678 -26.992 1.00 78.69 191 ASP A N 1
ATOM 1530 C CA . ASP A 1 191 ? 19.828 6.078 -27.573 1.00 78.69 191 ASP A CA 1
ATOM 1531 C C . ASP A 1 191 ? 19.657 7.169 -28.652 1.00 78.69 191 ASP A C 1
ATOM 1533 O O . ASP A 1 191 ? 20.398 8.151 -28.672 1.00 78.69 191 ASP A O 1
ATOM 1537 N N . LYS A 1 192 ? 18.640 7.062 -29.523 1.00 77.19 192 LYS A N 1
ATOM 1538 C CA . LYS A 1 192 ? 18.369 8.064 -30.572 1.00 77.19 192 LYS A CA 1
ATOM 1539 C C . LYS A 1 192 ? 17.795 9.374 -30.032 1.00 77.19 192 LYS A C 1
ATOM 1541 O O . LYS A 1 192 ? 18.120 10.443 -30.558 1.00 77.19 192 LYS A O 1
ATOM 1546 N N . ASN A 1 193 ? 16.918 9.317 -29.032 1.00 73.44 193 ASN A N 1
ATOM 1547 C CA . ASN A 1 193 ? 16.110 10.467 -28.607 1.00 73.44 193 ASN A CA 1
ATOM 1548 C C . ASN A 1 193 ? 16.592 11.136 -27.314 1.00 73.44 193 ASN A C 1
ATOM 1550 O O . ASN A 1 193 ? 16.113 12.220 -26.989 1.00 73.44 193 ASN A O 1
ATOM 1554 N N . VAL A 1 194 ? 17.547 10.532 -26.605 1.00 72.50 194 VAL A N 1
ATOM 1555 C CA . VAL A 1 194 ? 17.960 10.960 -25.258 1.00 72.50 194 VAL A CA 1
ATOM 1556 C C . VAL A 1 194 ? 19.421 11.364 -25.216 1.00 72.50 194 VAL A C 1
ATOM 1558 O O . VAL A 1 194 ? 19.748 12.415 -24.668 1.00 72.50 194 VAL A O 1
ATOM 1561 N N . VAL A 1 195 ? 20.294 10.568 -25.826 1.00 74.50 195 VAL A N 1
ATOM 1562 C CA . VAL A 1 195 ? 21.738 10.779 -25.757 1.00 74.50 195 VAL A CA 1
ATOM 1563 C C . VAL A 1 195 ? 22.213 11.529 -26.997 1.00 74.50 195 VAL A C 1
ATOM 1565 O O . VAL A 1 195 ? 21.959 11.127 -28.134 1.00 74.50 195 VAL A O 1
ATOM 1568 N N . ASP A 1 196 ? 22.933 12.629 -26.796 1.00 77.31 196 ASP A N 1
ATOM 1569 C CA . ASP A 1 196 ? 23.792 13.189 -27.832 1.00 77.31 196 ASP A CA 1
ATOM 1570 C C . ASP A 1 196 ? 25.187 12.576 -27.685 1.00 77.31 196 ASP A C 1
ATOM 1572 O O . ASP A 1 196 ? 26.042 13.067 -26.949 1.00 77.31 196 ASP A O 1
ATOM 1576 N N . PHE A 1 197 ? 25.426 11.472 -28.397 1.00 74.19 197 PHE A N 1
ATOM 1577 C CA . PHE A 1 197 ? 26.719 10.785 -28.363 1.00 74.19 197 PHE A CA 1
ATOM 1578 C C . PHE A 1 197 ? 27.870 11.642 -28.905 1.00 74.19 197 PHE A C 1
ATOM 1580 O O . PHE A 1 197 ? 29.021 11.398 -28.543 1.00 74.19 197 PHE A O 1
ATOM 1587 N N . LYS A 1 198 ? 27.587 12.640 -29.756 1.00 75.31 198 LYS A N 1
ATOM 1588 C CA . LYS A 1 198 ? 28.618 13.547 -30.277 1.00 75.31 198 LYS A CA 1
ATOM 1589 C C . LYS A 1 198 ? 29.025 14.559 -29.212 1.00 75.31 198 LYS A C 1
ATOM 1591 O O . LYS A 1 198 ? 30.216 14.782 -29.020 1.00 75.31 198 LYS A O 1
ATOM 1596 N N . ALA A 1 199 ? 28.047 15.134 -28.516 1.00 73.75 199 ALA A N 1
ATOM 1597 C CA . ALA A 1 199 ? 28.275 16.108 -27.450 1.00 73.75 199 ALA A CA 1
ATOM 1598 C C . ALA A 1 199 ? 28.557 15.471 -26.075 1.00 73.75 199 ALA A C 1
ATOM 1600 O O . ALA A 1 199 ? 28.917 16.186 -25.143 1.00 73.75 199 ALA A O 1
ATOM 1601 N N . LYS A 1 200 ? 28.407 14.143 -25.942 1.00 72.56 200 LYS A N 1
ATOM 1602 C CA . LYS A 1 200 ? 28.450 13.399 -24.668 1.00 72.56 200 LYS A CA 1
ATOM 1603 C C . LYS A 1 200 ? 27.526 14.008 -23.607 1.00 72.56 200 LYS A C 1
ATOM 1605 O O . LYS A 1 200 ? 27.886 14.118 -22.439 1.00 72.56 200 LYS A O 1
ATOM 1610 N N . SER A 1 201 ? 26.336 14.419 -24.029 1.00 76.06 201 SER A N 1
ATOM 1611 C CA . SER A 1 201 ? 25.352 15.098 -23.187 1.00 76.06 201 SER A CA 1
ATOM 1612 C C . SER A 1 201 ? 23.949 14.530 -23.407 1.00 76.06 201 SER A C 1
ATOM 1614 O O . SER A 1 201 ? 23.730 13.671 -24.265 1.00 76.06 201 SER A O 1
ATOM 1616 N N . LEU A 1 202 ? 22.991 14.986 -22.600 1.00 77.88 202 LEU A N 1
ATOM 1617 C CA . LEU A 1 202 ? 21.582 14.628 -22.739 1.00 77.88 202 LEU A CA 1
ATOM 1618 C C . LEU A 1 202 ? 20.845 15.696 -23.542 1.00 77.88 202 LEU A C 1
ATOM 1620 O O . LEU A 1 202 ? 21.081 16.894 -23.374 1.00 77.88 202 LEU A O 1
ATOM 1624 N N . LYS A 1 203 ? 19.916 15.264 -24.395 1.00 78.25 203 LYS A N 1
ATOM 1625 C CA . LYS A 1 203 ? 19.033 16.181 -25.116 1.00 78.25 203 LYS A CA 1
ATOM 1626 C C . LYS A 1 203 ? 18.064 16.859 -24.126 1.00 78.25 203 LYS A C 1
ATOM 1628 O O . LYS A 1 203 ? 17.480 16.162 -23.294 1.00 78.25 203 LYS A O 1
ATOM 1633 N N . PRO A 1 204 ? 17.805 18.180 -24.244 1.00 66.50 204 PRO A N 1
ATOM 1634 C CA . PRO A 1 204 ? 16.953 18.924 -23.301 1.00 66.50 204 PRO A CA 1
ATOM 1635 C C . PRO A 1 204 ? 15.518 18.395 -23.165 1.00 66.50 204 PRO A C 1
ATOM 1637 O O . PRO A 1 204 ? 14.864 18.608 -22.150 1.00 66.50 204 PRO A O 1
ATOM 1640 N N . THR A 1 205 ? 15.015 17.694 -24.184 1.00 66.38 205 THR A N 1
ATOM 1641 C CA . THR A 1 205 ? 13.673 17.094 -24.218 1.00 66.38 205 THR A CA 1
ATOM 1642 C C . THR A 1 205 ? 13.450 16.033 -23.143 1.00 66.38 205 THR A C 1
ATOM 1644 O O . THR A 1 205 ? 12.307 15.690 -22.858 1.00 66.38 205 THR A O 1
ATOM 1647 N N . PHE A 1 206 ? 14.518 15.505 -22.543 1.00 73.12 206 PHE A N 1
ATOM 1648 C CA . PHE A 1 206 ? 14.424 14.401 -21.601 1.00 73.12 206 PHE A CA 1
ATOM 1649 C C . PHE A 1 206 ? 14.072 14.814 -20.168 1.00 73.12 206 PHE A C 1
ATOM 1651 O O . PHE A 1 206 ? 13.541 14.003 -19.411 1.00 73.12 206 PHE A O 1
ATOM 1658 N N . ASP A 1 207 ? 14.283 16.079 -19.809 1.00 75.81 207 ASP A N 1
ATOM 1659 C CA . ASP A 1 207 ? 13.837 16.582 -18.510 1.00 75.81 207 ASP A CA 1
ATOM 1660 C C . ASP A 1 207 ? 12.313 16.692 -18.428 1.00 75.81 207 ASP A C 1
ATOM 1662 O O . ASP A 1 207 ? 11.770 16.709 -17.331 1.00 75.81 207 ASP A O 1
ATOM 1666 N N . TYR A 1 208 ? 11.602 16.709 -19.556 1.00 79.38 208 TYR A N 1
ATOM 1667 C CA . TYR A 1 208 ? 10.159 16.949 -19.627 1.00 79.38 208 TYR A CA 1
ATOM 1668 C C . TYR A 1 208 ? 9.381 15.681 -19.979 1.00 79.38 208 TYR A C 1
ATOM 1670 O O . TYR A 1 208 ? 9.898 14.821 -20.689 1.00 79.38 208 TYR A O 1
ATOM 1678 N N . TRP A 1 209 ? 8.120 15.575 -19.548 1.00 76.44 209 TRP A N 1
ATOM 1679 C CA . TRP A 1 209 ? 7.212 14.539 -20.058 1.00 76.44 209 TRP A CA 1
ATOM 1680 C C . TRP A 1 209 ? 6.930 14.741 -21.537 1.00 76.44 209 TRP A C 1
ATOM 1682 O O . TRP A 1 209 ? 6.563 15.839 -21.960 1.00 76.44 209 TRP A O 1
ATOM 1692 N N . MET A 1 210 ? 7.013 13.662 -22.312 1.00 75.31 210 MET A N 1
ATOM 1693 C CA . MET A 1 210 ? 6.299 13.630 -23.583 1.00 75.31 210 MET A CA 1
ATOM 1694 C C . MET A 1 210 ? 4.809 13.378 -23.343 1.00 75.31 210 MET A C 1
ATOM 1696 O O . MET A 1 210 ? 4.375 12.979 -22.260 1.00 75.31 210 MET A O 1
ATOM 1700 N N . GLN A 1 211 ? 4.006 13.620 -24.375 1.00 83.00 211 GLN A N 1
ATOM 1701 C CA . GLN A 1 211 ? 2.595 13.276 -24.341 1.00 83.00 211 GLN A CA 1
ATOM 1702 C C . GLN A 1 211 ? 2.435 11.760 -24.152 1.00 83.00 211 GLN A C 1
ATOM 1704 O O . GLN A 1 211 ? 2.970 10.964 -24.921 1.00 83.00 211 GLN A O 1
ATOM 1709 N N . LEU A 1 212 ? 1.693 11.380 -23.116 1.00 90.38 212 LEU A N 1
ATOM 1710 C CA . LEU A 1 212 ? 1.315 10.003 -22.812 1.00 90.38 212 LEU A CA 1
ATOM 1711 C C . LEU A 1 212 ? -0.214 9.902 -22.803 1.00 90.38 212 LEU A C 1
ATOM 1713 O O . LEU A 1 212 ? -0.870 10.868 -22.394 1.00 90.38 212 LEU A O 1
ATOM 1717 N N . PRO A 1 213 ? -0.796 8.759 -23.189 1.00 93.50 213 PRO A N 1
ATOM 1718 C CA . PRO A 1 213 ? -2.220 8.522 -23.008 1.00 93.50 213 PRO A CA 1
ATOM 1719 C C . PRO A 1 213 ? -2.566 8.394 -21.501 1.00 93.50 213 PRO A C 1
ATOM 1721 O O . PRO A 1 213 ? -1.667 8.177 -20.677 1.00 93.50 213 PRO A O 1
ATOM 1724 N N . PRO A 1 214 ? -3.832 8.604 -21.092 1.00 93.06 214 PRO A N 1
ATOM 1725 C CA . PRO A 1 214 ? -4.186 8.813 -19.684 1.00 93.06 214 PRO A CA 1
ATOM 1726 C C . PRO A 1 214 ? -3.813 7.682 -18.713 1.00 93.06 214 PRO A C 1
ATOM 1728 O O . PRO A 1 214 ? -3.357 7.959 -17.600 1.00 93.06 214 PRO A O 1
ATOM 1731 N N . LEU A 1 215 ? -3.966 6.413 -19.100 1.00 95.44 215 LEU A N 1
ATOM 1732 C CA . LEU A 1 215 ? -3.592 5.288 -18.239 1.00 95.44 215 LEU A CA 1
ATOM 1733 C C . LEU A 1 215 ? -2.067 5.136 -18.154 1.00 95.44 215 LEU A C 1
ATOM 1735 O O . LEU A 1 215 ? -1.552 4.882 -17.064 1.00 95.44 215 LEU A O 1
ATOM 1739 N N . ALA A 1 216 ? -1.323 5.351 -19.242 1.00 95.62 216 ALA A N 1
ATOM 1740 C CA . ALA A 1 216 ? 0.139 5.406 -19.181 1.00 95.62 216 ALA A CA 1
ATOM 1741 C C . ALA A 1 216 ? 0.636 6.534 -18.257 1.00 95.62 216 ALA A C 1
ATOM 1743 O O . ALA A 1 216 ? 1.570 6.316 -17.485 1.00 95.62 216 ALA A O 1
ATOM 1744 N N . GLN A 1 217 ? -0.015 7.707 -18.257 1.00 93.94 217 GLN A N 1
ATOM 1745 C CA . GLN A 1 217 ? 0.290 8.769 -17.286 1.00 93.94 217 GLN A CA 1
ATOM 1746 C C . GLN A 1 217 ? 0.057 8.304 -15.844 1.00 93.94 217 GLN A C 1
ATOM 1748 O O . GLN A 1 217 ? 0.898 8.555 -14.983 1.00 93.94 217 GLN A O 1
ATOM 1753 N N . ALA A 1 218 ? -1.044 7.591 -15.578 1.00 95.25 218 ALA A N 1
ATOM 1754 C CA . ALA A 1 218 ? -1.327 7.042 -14.254 1.00 95.25 218 ALA A CA 1
ATOM 1755 C C . ALA A 1 218 ? -0.260 6.024 -13.814 1.00 95.25 218 ALA A C 1
ATOM 1757 O O . ALA A 1 218 ? 0.227 6.091 -12.685 1.00 95.25 218 ALA A O 1
ATOM 1758 N N . VAL A 1 219 ? 0.165 5.127 -14.711 1.00 97.44 219 VAL A N 1
ATOM 1759 C CA . VAL A 1 219 ? 1.273 4.191 -14.451 1.00 97.44 219 VAL A CA 1
ATOM 1760 C C . VAL A 1 219 ? 2.559 4.955 -14.131 1.00 97.44 219 VAL A C 1
ATOM 1762 O O . VAL A 1 219 ? 3.167 4.702 -13.093 1.00 97.44 219 VAL A O 1
ATOM 1765 N N . CYS A 1 220 ? 2.941 5.934 -14.953 1.00 95.62 220 CYS A N 1
ATOM 1766 C CA . CYS A 1 220 ? 4.115 6.770 -14.705 1.00 95.62 220 CYS A CA 1
ATOM 1767 C C . CYS A 1 220 ? 4.022 7.529 -13.375 1.00 95.62 220 CYS A C 1
ATOM 1769 O O . CYS A 1 220 ? 5.006 7.607 -12.650 1.00 95.62 220 CYS A O 1
ATOM 1771 N N . HIS A 1 221 ? 2.847 8.032 -12.995 1.00 94.31 221 HIS A N 1
ATOM 1772 C CA . HIS A 1 221 ? 2.664 8.712 -11.714 1.00 94.31 221 HIS A CA 1
ATOM 1773 C C . HIS A 1 221 ? 2.887 7.775 -10.516 1.00 94.31 221 HIS A C 1
ATOM 1775 O O . HIS A 1 221 ? 3.503 8.174 -9.526 1.00 94.31 221 HIS A O 1
ATOM 1781 N N . LEU A 1 222 ? 2.433 6.519 -10.606 1.00 97.50 222 LEU A N 1
ATOM 1782 C CA . LEU A 1 222 ? 2.709 5.501 -9.586 1.00 97.50 222 LEU A CA 1
ATOM 1783 C C . LEU A 1 222 ? 4.201 5.174 -9.508 1.00 97.50 222 LEU A C 1
ATOM 1785 O O . LEU A 1 222 ? 4.739 5.086 -8.406 1.00 97.50 222 LEU A O 1
ATOM 1789 N N . ILE A 1 223 ? 4.862 5.047 -10.661 1.00 97.50 223 ILE A N 1
ATOM 1790 C CA . ILE A 1 223 ? 6.306 4.812 -10.744 1.00 97.50 223 ILE A CA 1
ATOM 1791 C C . ILE A 1 223 ? 7.072 5.984 -10.129 1.00 97.50 223 ILE A C 1
ATOM 1793 O O . ILE A 1 223 ? 7.857 5.769 -9.225 1.00 97.50 223 ILE A O 1
ATOM 1797 N N . LEU A 1 224 ? 6.838 7.230 -10.528 1.00 93.25 224 LEU A N 1
ATOM 1798 C CA . LEU A 1 224 ? 7.520 8.379 -9.918 1.00 93.25 224 LEU A CA 1
ATOM 1799 C C . LEU A 1 224 ? 7.293 8.473 -8.408 1.00 93.25 224 LEU A C 1
ATOM 1801 O O . LEU A 1 224 ? 8.192 8.820 -7.644 1.00 93.25 224 LEU A O 1
ATOM 1805 N N . GLY A 1 225 ? 6.053 8.218 -7.992 1.00 91.38 225 GLY A N 1
ATOM 1806 C CA . GLY A 1 225 ? 5.596 8.436 -6.633 1.00 91.38 225 GLY A CA 1
ATOM 1807 C C . GLY A 1 225 ? 6.044 7.372 -5.636 1.00 91.38 225 GLY A C 1
ATOM 1808 O O . GLY A 1 225 ? 5.793 7.575 -4.446 1.00 91.38 225 GLY A O 1
ATOM 1809 N N . HIS A 1 226 ? 6.636 6.250 -6.065 1.00 93.69 226 HIS A N 1
ATOM 1810 C CA . HIS A 1 226 ? 6.870 5.104 -5.176 1.00 93.69 226 HIS A CA 1
ATOM 1811 C C . HIS A 1 226 ? 7.924 5.378 -4.091 1.00 93.69 226 HIS A C 1
ATOM 1813 O O . HIS A 1 226 ? 7.776 4.897 -2.976 1.00 93.69 226 HIS A O 1
ATOM 1819 N N . HIS A 1 227 ? 8.920 6.230 -4.345 1.00 85.69 227 HIS A N 1
ATOM 1820 C CA . HIS A 1 227 ? 9.831 6.694 -3.292 1.00 85.69 227 HIS A CA 1
ATOM 1821 C C . HIS A 1 227 ? 9.385 8.025 -2.690 1.00 85.69 227 HIS A C 1
ATOM 1823 O O . 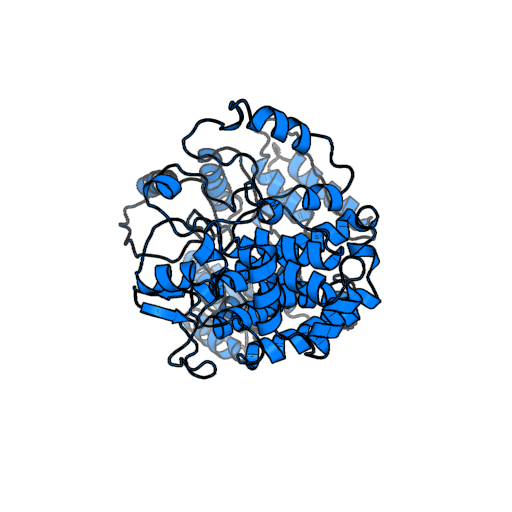HIS A 1 227 ? 9.304 8.181 -1.472 1.00 85.69 227 HIS A O 1
ATOM 1829 N N . ARG A 1 228 ? 9.105 9.018 -3.539 1.00 83.38 228 ARG A N 1
ATOM 1830 C CA . ARG A 1 228 ? 8.736 10.377 -3.124 1.00 83.38 228 ARG A CA 1
ATOM 1831 C C . ARG A 1 228 ? 7.745 10.959 -4.117 1.00 83.38 228 ARG A C 1
ATOM 1833 O O . ARG A 1 228 ? 7.808 10.659 -5.304 1.00 83.38 228 ARG A O 1
ATOM 1840 N N . LEU A 1 229 ? 6.826 11.791 -3.635 1.00 86.38 229 LEU A N 1
ATOM 1841 C CA . LEU A 1 229 ? 5.970 12.560 -4.535 1.00 86.38 229 LEU A CA 1
ATOM 1842 C C . LEU A 1 229 ? 6.807 13.624 -5.268 1.00 86.38 229 LEU A C 1
ATOM 1844 O O . LEU A 1 229 ? 7.779 14.107 -4.685 1.00 86.38 229 LEU A O 1
ATOM 1848 N N . PRO A 1 230 ? 6.429 14.017 -6.498 1.00 83.75 230 PRO A N 1
ATOM 1849 C CA . PRO A 1 230 ? 7.070 15.121 -7.203 1.00 83.75 230 PRO A CA 1
ATOM 1850 C C . PRO A 1 230 ? 7.014 16.401 -6.361 1.00 83.75 230 PRO A C 1
ATOM 1852 O O . PRO A 1 230 ? 5.927 16.862 -6.006 1.00 83.75 230 PRO A O 1
ATOM 1855 N N . VAL A 1 231 ? 8.172 16.984 -6.050 1.00 74.00 231 VAL A N 1
ATOM 1856 C CA . VAL A 1 231 ? 8.280 18.241 -5.294 1.00 74.00 231 VAL A CA 1
ATOM 1857 C C . VAL A 1 231 ? 9.082 19.229 -6.118 1.00 74.00 231 VAL A C 1
ATOM 1859 O O . VAL A 1 231 ? 10.275 19.046 -6.341 1.00 74.00 231 VAL A O 1
ATOM 1862 N N . PHE A 1 232 ? 8.427 20.294 -6.564 1.00 67.69 232 PHE A N 1
ATOM 1863 C CA . PHE A 1 232 ? 9.104 21.393 -7.238 1.00 67.69 232 PHE A CA 1
ATOM 1864 C C . PHE A 1 232 ? 9.917 22.214 -6.213 1.00 67.69 232 PHE A C 1
ATOM 1866 O O . PHE A 1 232 ? 9.454 22.386 -5.086 1.00 67.69 232 PHE A O 1
ATOM 1873 N N . GLY A 1 233 ? 11.124 22.673 -6.577 1.00 57.06 233 GLY A N 1
ATOM 1874 C CA . GLY A 1 233 ? 12.009 23.508 -5.740 1.00 57.06 233 GLY A CA 1
ATOM 1875 C C . GLY A 1 233 ? 12.477 22.859 -4.430 1.00 57.06 233 GLY A C 1
ATOM 1876 O O . GLY A 1 233 ? 12.290 23.415 -3.344 1.00 57.06 233 GLY A O 1
ATOM 1877 N N . GLY A 1 234 ? 13.042 21.652 -4.534 1.00 46.69 234 GLY A N 1
ATOM 1878 C CA . GLY A 1 234 ? 13.539 20.870 -3.401 1.00 46.69 234 GLY A CA 1
ATOM 1879 C C . GLY A 1 234 ? 14.557 21.618 -2.527 1.00 46.69 234 GLY A C 1
ATOM 1880 O O . GLY A 1 234 ? 15.343 22.428 -2.995 1.00 46.69 234 GLY A O 1
ATOM 1881 N N . LYS A 1 235 ? 14.549 21.335 -1.220 1.00 44.25 235 LYS A N 1
ATOM 1882 C CA . LYS A 1 235 ? 15.518 21.878 -0.258 1.00 44.25 235 LYS A CA 1
ATOM 1883 C C . LYS A 1 235 ? 16.886 21.215 -0.437 1.00 44.25 235 LYS A C 1
ATOM 1885 O O . LYS A 1 235 ? 17.163 20.219 0.230 1.00 44.25 235 LYS A O 1
ATOM 1890 N N . SER A 1 236 ? 17.769 21.825 -1.213 1.00 38.78 236 SER A N 1
ATOM 1891 C CA . SER A 1 236 ? 19.204 21.737 -0.951 1.00 38.78 236 SER A CA 1
ATOM 1892 C C . SER A 1 236 ? 19.568 22.923 -0.052 1.00 38.78 236 SER A C 1
ATOM 1894 O O . SER A 1 236 ? 19.590 24.065 -0.483 1.00 38.78 236 SER A O 1
ATOM 1896 N N . SER A 1 237 ? 19.804 22.677 1.243 1.00 35.97 237 SER A N 1
ATOM 1897 C CA . SER A 1 237 ? 20.332 23.654 2.224 1.00 35.97 237 SER A CA 1
ATOM 1898 C C . SER A 1 237 ? 19.408 24.771 2.761 1.00 35.97 237 SER A C 1
ATOM 1900 O O . SER A 1 237 ? 19.759 25.941 2.731 1.00 35.97 237 SER A O 1
ATOM 1902 N N . GLY A 1 238 ? 18.254 24.449 3.364 1.00 35.16 238 GLY A N 1
ATOM 1903 C CA . GLY A 1 238 ? 17.594 25.336 4.357 1.00 35.16 238 GLY A CA 1
ATOM 1904 C C . GLY A 1 238 ? 17.121 26.730 3.893 1.00 35.16 238 GLY A C 1
ATOM 1905 O O . GLY A 1 238 ? 16.494 27.447 4.670 1.00 35.16 238 GLY A O 1
ATOM 1906 N N . LYS A 1 239 ? 17.357 27.094 2.634 1.00 37.38 239 LYS A N 1
ATOM 1907 C CA . LYS A 1 239 ? 16.811 28.246 1.933 1.00 37.38 239 LYS A CA 1
ATOM 1908 C C . LYS A 1 239 ? 15.934 27.723 0.807 1.00 37.38 239 LYS A C 1
ATOM 1910 O O . LYS A 1 239 ? 16.237 26.732 0.154 1.00 37.38 239 LYS A O 1
ATOM 1915 N N . ASN A 1 240 ? 14.805 28.382 0.636 1.00 40.84 240 ASN A N 1
ATOM 1916 C CA . ASN A 1 240 ? 13.880 28.153 -0.456 1.00 40.84 240 ASN A CA 1
ATOM 1917 C C . ASN A 1 240 ? 14.586 28.606 -1.755 1.00 40.84 240 ASN A C 1
ATOM 1919 O O . ASN A 1 240 ? 14.670 29.803 -1.998 1.00 40.84 240 ASN A O 1
ATOM 1923 N N . GLU A 1 241 ? 15.119 27.677 -2.562 1.00 43.50 241 GLU A N 1
ATOM 1924 C CA . GLU A 1 241 ? 15.908 27.953 -3.792 1.00 43.50 241 GLU A CA 1
ATOM 1925 C C . GLU A 1 241 ? 15.169 28.769 -4.872 1.00 43.50 241 GLU A C 1
ATOM 1927 O O . GLU A 1 241 ? 15.789 29.315 -5.777 1.00 43.50 241 GLU A O 1
ATOM 1932 N N . TRP A 1 242 ? 13.861 28.966 -4.715 1.00 50.81 242 TRP A N 1
ATOM 1933 C CA . TRP A 1 242 ? 12.968 29.787 -5.542 1.00 50.81 242 TRP A CA 1
ATOM 1934 C C . TRP A 1 242 ? 13.382 31.258 -5.757 1.00 50.81 242 TRP A C 1
ATOM 1936 O O . TRP A 1 242 ? 12.719 31.989 -6.496 1.00 50.81 242 TRP A O 1
ATOM 1946 N N . GLU A 1 243 ? 14.424 31.739 -5.078 1.00 42.94 243 GLU A N 1
ATOM 1947 C CA . GLU A 1 243 ? 14.905 33.121 -5.171 1.00 42.94 243 GLU A CA 1
ATOM 1948 C C . GLU A 1 243 ? 15.831 33.386 -6.374 1.00 42.94 243 GLU A C 1
ATOM 1950 O O . GLU A 1 243 ? 16.113 34.555 -6.666 1.00 42.94 243 GLU A O 1
ATOM 1955 N N . GLN A 1 244 ? 16.253 32.359 -7.123 1.00 49.72 244 GLN A N 1
ATOM 1956 C CA . GLN A 1 244 ? 17.059 32.544 -8.336 1.00 49.72 244 GLN A CA 1
ATOM 1957 C C . GLN A 1 244 ? 16.225 33.091 -9.515 1.00 49.72 244 GLN A C 1
ATOM 1959 O O . GLN A 1 244 ? 15.033 32.815 -9.666 1.00 49.72 244 GLN A O 1
ATOM 1964 N N . LYS A 1 245 ? 16.839 33.935 -10.362 1.00 44.78 245 LYS A N 1
ATOM 1965 C CA . LYS A 1 245 ? 16.143 34.657 -11.451 1.00 44.78 245 LYS A CA 1
ATOM 1966 C C . LYS A 1 245 ? 15.546 33.730 -12.521 1.00 44.78 245 LYS A C 1
ATOM 1968 O O . LYS A 1 245 ? 14.496 34.074 -13.059 1.00 44.78 245 LYS A O 1
ATOM 1973 N N . GLU A 1 246 ? 16.175 32.590 -12.801 1.00 49.19 246 GLU A N 1
ATOM 1974 C CA . GLU A 1 246 ? 15.687 31.598 -13.775 1.00 49.19 246 GLU A CA 1
ATOM 1975 C C . GLU A 1 246 ? 14.466 30.828 -13.239 1.00 49.19 246 GLU A C 1
ATOM 1977 O O . GLU A 1 246 ? 13.475 30.656 -13.953 1.00 49.19 246 GLU A O 1
ATOM 1982 N N . ASP A 1 247 ? 14.449 30.516 -11.940 1.00 53.59 247 ASP A N 1
ATOM 1983 C CA . ASP A 1 247 ? 13.351 29.788 -11.293 1.00 53.59 247 ASP A CA 1
ATOM 1984 C C . ASP A 1 247 ? 12.076 30.633 -11.119 1.00 53.59 247 ASP A C 1
ATOM 1986 O O . ASP A 1 247 ? 10.979 30.086 -11.027 1.00 53.59 247 ASP A O 1
ATOM 1990 N N . LYS A 1 248 ? 12.160 31.972 -11.151 1.00 51.09 248 LYS A N 1
ATOM 1991 C CA . LYS A 1 248 ? 10.972 32.855 -11.111 1.00 51.09 248 LYS A CA 1
ATOM 1992 C C . LYS A 1 248 ? 10.112 32.779 -12.373 1.00 51.09 248 LYS A C 1
ATOM 1994 O O . LYS A 1 248 ? 8.891 32.954 -12.294 1.00 51.09 248 LYS A O 1
ATOM 1999 N N . GLN A 1 249 ? 10.727 32.569 -13.536 1.00 52.56 249 GLN A N 1
ATOM 2000 C CA . GLN A 1 249 ? 10.010 32.488 -14.811 1.00 52.56 249 GLN A CA 1
ATOM 2001 C C . GLN A 1 249 ? 9.377 31.106 -14.992 1.00 52.56 249 GLN A C 1
ATOM 2003 O O . GLN A 1 249 ? 8.220 31.004 -15.406 1.00 52.56 249 GLN A O 1
ATOM 2008 N N . ASP A 1 250 ? 10.090 30.072 -14.551 1.00 52.66 250 ASP A N 1
ATOM 2009 C CA . ASP A 1 250 ? 9.578 28.715 -14.419 1.00 52.66 250 ASP A CA 1
ATOM 2010 C C . ASP A 1 250 ? 8.449 28.645 -13.375 1.00 52.66 250 ASP A C 1
ATOM 2012 O O . ASP A 1 250 ? 7.356 28.179 -13.693 1.00 52.66 250 ASP A O 1
ATOM 2016 N N . TRP A 1 251 ? 8.605 29.233 -12.182 1.00 55.69 251 TRP A N 1
ATOM 2017 C CA . TRP A 1 251 ? 7.539 29.325 -11.175 1.00 55.69 251 TRP A CA 1
ATOM 2018 C C . TRP A 1 251 ? 6.244 29.904 -11.741 1.00 55.69 251 TRP A C 1
ATOM 2020 O O . TRP A 1 251 ? 5.185 29.348 -11.482 1.00 55.69 251 TRP A O 1
ATOM 2030 N N . LYS A 1 252 ? 6.277 30.961 -12.564 1.00 55.22 252 LYS A N 1
ATOM 2031 C CA . LYS A 1 252 ? 5.058 31.494 -13.210 1.00 55.22 252 LYS A CA 1
ATOM 2032 C C . LYS A 1 252 ? 4.392 30.499 -14.172 1.00 55.22 252 LYS A C 1
ATOM 2034 O O . LYS A 1 252 ? 3.173 30.521 -14.314 1.00 55.22 252 LYS A O 1
ATOM 2039 N N . ARG A 1 253 ? 5.163 29.611 -14.806 1.00 55.88 253 ARG A N 1
ATOM 2040 C CA . ARG A 1 253 ? 4.666 28.534 -15.683 1.00 55.88 253 ARG A CA 1
ATOM 2041 C C . ARG A 1 253 ? 4.018 27.390 -14.883 1.00 55.88 253 ARG A C 1
ATOM 2043 O O . ARG A 1 253 ? 3.073 26.751 -15.358 1.00 55.88 253 ARG A O 1
ATOM 2050 N N . TYR A 1 254 ? 4.492 27.154 -13.658 1.00 57.00 254 TYR A N 1
ATOM 2051 C CA . TYR A 1 254 ? 4.044 26.056 -12.790 1.00 57.00 254 TYR A CA 1
ATOM 2052 C C . TYR A 1 254 ? 2.987 26.458 -11.743 1.00 57.00 254 TYR A C 1
ATOM 2054 O O . TYR A 1 254 ? 2.119 25.647 -11.443 1.00 57.00 254 TYR A O 1
ATOM 2062 N N . SER A 1 255 ? 3.008 27.703 -11.255 1.00 54.38 255 SER A N 1
ATOM 2063 C CA . SER A 1 255 ? 2.069 28.285 -10.272 1.00 54.38 255 SER A CA 1
ATOM 2064 C C . SER A 1 255 ? 0.749 28.777 -10.870 1.00 54.38 255 SER A C 1
ATOM 2066 O O . SER A 1 255 ? -0.140 29.199 -10.133 1.00 54.38 255 SER A O 1
ATOM 2068 N N . GLY A 1 256 ? 0.605 28.723 -12.197 1.00 60.69 256 GLY A N 1
ATOM 2069 C CA . GLY A 1 256 ? -0.690 28.903 -12.843 1.00 60.69 256 GLY A CA 1
ATOM 2070 C C . GLY A 1 256 ? -1.668 27.812 -12.402 1.00 60.69 256 GLY A C 1
ATOM 2071 O O . GLY A 1 256 ? -1.286 26.645 -12.300 1.00 60.69 256 GLY A O 1
ATOM 2072 N N . GLU A 1 257 ? -2.921 28.197 -12.163 1.00 61.69 257 GLU A N 1
ATOM 2073 C CA . GLU A 1 257 ? -4.013 27.286 -11.812 1.00 61.69 257 GLU A CA 1
ATOM 2074 C C . GLU A 1 257 ? -4.071 26.107 -12.799 1.00 61.69 257 GLU A C 1
ATOM 2076 O O . GLU A 1 257 ? -4.200 26.292 -14.014 1.00 61.69 257 GLU A O 1
ATOM 2081 N N . LYS A 1 258 ? -3.917 24.882 -12.283 1.00 72.88 258 LYS A N 1
ATOM 2082 C CA . LYS A 1 258 ? -4.066 23.659 -13.077 1.00 72.88 258 LYS A CA 1
ATOM 2083 C C . LYS A 1 258 ? -5.534 23.266 -13.054 1.00 72.88 258 LYS A C 1
ATOM 2085 O O . LYS A 1 258 ? -6.086 23.027 -11.985 1.00 72.88 258 LYS A O 1
ATOM 2090 N N . LYS A 1 259 ? -6.151 23.224 -14.235 1.00 71.62 259 LYS A N 1
ATOM 2091 C CA . LYS A 1 259 ? -7.590 22.974 -14.385 1.00 71.62 259 LYS A CA 1
ATOM 2092 C C . LYS A 1 259 ? -7.946 21.493 -14.285 1.00 71.62 259 LYS A C 1
ATOM 2094 O O . LYS A 1 259 ? -9.055 21.180 -13.883 1.00 71.62 259 LYS A O 1
ATOM 2099 N N . SER A 1 260 ? -6.991 20.609 -14.583 1.00 76.69 260 SER A N 1
ATOM 2100 C CA . SER A 1 260 ? -7.164 19.157 -14.533 1.00 76.69 260 SER A CA 1
ATOM 2101 C C . SER A 1 260 ? -5.932 18.448 -13.953 1.00 76.69 260 SER A C 1
ATOM 2103 O O . SER A 1 260 ? -4.819 18.989 -13.932 1.00 76.69 260 SER A O 1
ATOM 2105 N N . VAL A 1 261 ? -6.106 17.197 -13.511 1.00 79.50 261 VAL A N 1
ATOM 2106 C CA . VAL A 1 261 ? -4.988 16.338 -13.078 1.00 79.50 261 VAL A CA 1
ATOM 2107 C C . VAL A 1 261 ? -4.045 16.024 -14.244 1.00 79.50 261 VAL A C 1
ATOM 2109 O O . VAL A 1 261 ? -2.829 16.002 -14.055 1.00 79.50 261 VAL A O 1
ATOM 2112 N N . ALA A 1 262 ? -4.572 15.870 -15.460 1.00 78.56 262 ALA A N 1
ATOM 2113 C CA . ALA A 1 262 ? -3.759 15.681 -16.657 1.00 78.56 262 ALA A CA 1
ATOM 2114 C C . ALA A 1 262 ? -2.823 16.880 -16.908 1.00 78.56 262 ALA A C 1
ATOM 2116 O O . ALA A 1 262 ? -1.651 16.693 -17.238 1.00 78.56 262 ALA A O 1
ATOM 2117 N N . ASP A 1 263 ? -3.301 18.112 -16.702 1.00 78.75 263 ASP A N 1
ATOM 2118 C CA . ASP A 1 263 ? -2.473 19.319 -16.835 1.00 78.75 263 ASP A CA 1
ATOM 2119 C C . ASP A 1 263 ? -1.404 19.415 -15.744 1.00 78.75 263 ASP A C 1
ATOM 2121 O O . ASP A 1 263 ? -0.277 19.846 -16.010 1.00 78.75 263 ASP A O 1
ATOM 2125 N N . LEU A 1 264 ? -1.733 18.993 -14.518 1.00 81.56 264 LEU A N 1
ATOM 2126 C CA . LEU A 1 264 ? -0.761 18.879 -13.433 1.00 81.56 264 LEU A CA 1
ATOM 2127 C C . LEU A 1 264 ? 0.335 17.870 -13.796 1.00 81.56 264 LEU A C 1
ATOM 2129 O O . LEU A 1 264 ? 1.518 18.197 -13.708 1.00 81.56 264 LEU A O 1
ATOM 2133 N N . TRP A 1 265 ? -0.038 16.669 -14.236 1.00 84.88 265 TRP A N 1
ATOM 2134 C CA . TRP A 1 265 ? 0.916 15.609 -14.554 1.00 84.88 265 TRP A CA 1
ATOM 2135 C C . TRP A 1 265 ? 1.815 15.955 -15.739 1.00 84.88 265 TRP A C 1
ATOM 2137 O O . TRP A 1 265 ? 3.024 15.752 -15.651 1.00 84.88 265 TRP A O 1
ATOM 2147 N N . LYS A 1 266 ? 1.274 16.591 -16.786 1.00 80.88 266 LYS A N 1
ATOM 2148 C CA . LYS A 1 266 ? 2.072 17.122 -17.908 1.00 80.88 266 LYS A CA 1
ATOM 2149 C C . LYS A 1 266 ? 3.112 18.163 -17.482 1.00 80.88 266 LYS A C 1
ATOM 2151 O O . LYS A 1 266 ? 4.087 18.365 -18.197 1.00 80.88 266 LYS A O 1
ATOM 2156 N N . SER A 1 267 ? 2.900 18.849 -16.357 1.00 80.31 267 SER A N 1
ATOM 2157 C CA . SER A 1 267 ? 3.807 19.902 -15.883 1.00 80.31 267 SER A CA 1
ATOM 2158 C C . SER A 1 267 ? 4.993 19.395 -15.058 1.00 80.31 267 SER A C 1
ATOM 2160 O O . SER A 1 267 ? 5.945 20.149 -14.852 1.00 80.31 267 SER A O 1
ATOM 2162 N N . ILE A 1 268 ? 4.953 18.139 -14.601 1.00 85.31 268 ILE A N 1
ATOM 2163 C CA . ILE A 1 268 ? 6.056 17.526 -13.857 1.00 85.31 268 ILE A CA 1
ATOM 2164 C C . ILE A 1 268 ? 7.289 17.454 -14.777 1.00 85.31 268 ILE A C 1
ATOM 2166 O O . ILE A 1 268 ? 7.189 17.324 -15.990 1.00 85.31 268 ILE A O 1
ATOM 2170 N N . ASN A 1 269 ? 8.487 17.570 -14.229 1.00 86.50 269 ASN A N 1
ATOM 2171 C CA . ASN A 1 269 ? 9.724 17.384 -14.982 1.00 86.50 269 ASN A CA 1
ATOM 2172 C C . ASN A 1 269 ? 10.796 16.831 -14.031 1.00 86.50 269 ASN A C 1
ATOM 2174 O O . ASN A 1 269 ? 10.554 16.725 -12.824 1.00 86.50 269 ASN A O 1
ATOM 2178 N N . ALA A 1 270 ? 11.972 16.473 -14.541 1.00 85.75 270 ALA A N 1
ATOM 2179 C CA . ALA A 1 270 ? 13.018 15.852 -13.736 1.00 85.75 270 ALA A CA 1
ATOM 2180 C C . ALA A 1 270 ? 13.450 16.735 -12.544 1.00 85.75 270 ALA A C 1
ATOM 2182 O O . ALA A 1 270 ? 13.751 16.219 -11.470 1.00 85.75 270 ALA A O 1
ATOM 2183 N N . ARG A 1 271 ? 13.373 18.069 -12.662 1.00 82.38 271 ARG A N 1
ATOM 2184 C CA . ARG A 1 271 ? 13.725 19.026 -11.591 1.00 82.38 271 ARG A CA 1
ATOM 2185 C C . ARG A 1 271 ? 12.752 19.002 -10.401 1.00 82.38 271 ARG A C 1
ATOM 2187 O O . ARG A 1 271 ? 13.006 19.639 -9.385 1.00 82.38 271 ARG A O 1
ATOM 2194 N N . TRP A 1 272 ? 11.663 18.228 -10.460 1.00 82.25 272 TRP A N 1
ATOM 2195 C CA . TRP A 1 272 ? 10.731 18.011 -9.341 1.00 82.25 272 TRP A CA 1
ATOM 2196 C C . TRP A 1 272 ? 11.246 16.976 -8.319 1.00 82.25 272 TRP A C 1
ATOM 2198 O O . TRP A 1 272 ? 10.481 16.164 -7.794 1.00 82.25 272 TRP A O 1
ATOM 2208 N N . GLY A 1 273 ? 12.554 16.996 -8.047 1.00 80.06 273 GLY A N 1
ATOM 2209 C CA . GLY A 1 273 ? 13.219 16.102 -7.096 1.00 80.06 273 GLY A CA 1
ATOM 2210 C C . GLY A 1 273 ? 13.741 14.786 -7.684 1.00 80.06 273 GLY A C 1
ATOM 2211 O O . GLY A 1 273 ? 14.163 13.917 -6.917 1.00 80.06 273 GLY A O 1
ATOM 2212 N N . TYR A 1 274 ? 13.735 14.632 -9.012 1.00 86.75 274 TYR A N 1
ATOM 2213 C CA . TYR A 1 274 ? 14.219 13.431 -9.707 1.00 86.75 274 TYR A CA 1
ATOM 2214 C C . TYR A 1 274 ? 15.551 13.618 -10.440 1.00 86.75 274 TYR A C 1
ATOM 2216 O O . TYR A 1 274 ? 16.188 12.631 -10.797 1.00 86.75 274 TYR A O 1
ATOM 2224 N N . ARG A 1 275 ? 15.981 14.863 -10.630 1.00 85.62 275 ARG A N 1
ATOM 2225 C CA . ARG A 1 275 ? 17.293 15.278 -11.110 1.00 85.62 275 ARG A CA 1
ATOM 2226 C C . ARG A 1 275 ? 18.014 15.977 -9.967 1.00 85.62 275 ARG A C 1
ATOM 2228 O O . ARG A 1 275 ? 17.424 16.801 -9.270 1.00 85.62 275 ARG A O 1
ATOM 2235 N N . ASN A 1 276 ? 19.268 15.612 -9.759 1.00 79.12 276 ASN A N 1
ATOM 2236 C CA . ASN A 1 276 ? 20.140 16.269 -8.807 1.00 79.12 276 ASN A CA 1
ATOM 2237 C C . ASN A 1 276 ? 20.974 17.312 -9.563 1.00 79.12 276 ASN A C 1
ATOM 2239 O O . ASN A 1 276 ? 21.757 16.955 -10.437 1.00 79.12 276 ASN A O 1
ATOM 2243 N N . ASP A 1 277 ? 20.778 18.587 -9.233 1.00 68.81 277 ASP A N 1
ATOM 2244 C CA . ASP A 1 277 ? 21.471 19.723 -9.858 1.00 68.81 277 ASP A CA 1
ATOM 2245 C C . ASP A 1 277 ? 22.667 20.214 -9.014 1.00 68.81 277 ASP A C 1
ATOM 2247 O O . ASP A 1 277 ? 23.206 21.293 -9.252 1.00 68.81 277 ASP A O 1
ATOM 2251 N N . ASN A 1 278 ? 23.102 19.443 -8.006 1.00 61.97 278 ASN A N 1
ATOM 2252 C CA . ASN A 1 278 ? 24.203 19.846 -7.130 1.00 61.97 278 ASN A CA 1
ATOM 2253 C C . ASN A 1 278 ? 25.494 20.125 -7.917 1.00 61.97 278 ASN A C 1
ATOM 2255 O O . ASN A 1 278 ? 25.918 19.317 -8.744 1.00 61.97 278 ASN A O 1
ATOM 2259 N N . SER A 1 279 ? 26.200 21.202 -7.539 1.00 49.25 279 SER A N 1
ATOM 2260 C CA . SER A 1 279 ? 27.486 21.607 -8.138 1.00 49.25 279 SER A CA 1
ATOM 2261 C C . SER A 1 279 ? 28.560 20.513 -8.121 1.00 49.25 279 SER A C 1
ATOM 2263 O O . SER A 1 279 ? 29.533 20.582 -8.864 1.00 49.25 279 SER A O 1
ATOM 2265 N N . ASP A 1 280 ? 28.400 19.511 -7.257 1.00 51.62 280 ASP A N 1
ATOM 2266 C CA . ASP A 1 280 ? 29.319 18.382 -7.142 1.00 51.62 280 ASP A CA 1
ATOM 2267 C C . ASP A 1 280 ? 29.223 17.435 -8.347 1.00 51.62 280 ASP A C 1
ATOM 2269 O O . ASP A 1 280 ? 30.221 16.827 -8.705 1.00 51.62 280 ASP A O 1
ATOM 2273 N N . ILE A 1 281 ? 28.076 17.354 -9.032 1.00 59.22 281 ILE A N 1
ATOM 2274 C CA . ILE A 1 281 ? 27.908 16.527 -10.244 1.00 59.22 281 ILE A CA 1
ATOM 2275 C C . ILE A 1 281 ? 28.713 17.112 -11.410 1.00 59.22 281 ILE A C 1
ATOM 2277 O O . ILE A 1 281 ? 29.376 16.366 -12.134 1.00 59.22 281 ILE A O 1
ATOM 2281 N N . GLU A 1 282 ? 28.706 18.441 -11.555 1.00 54.75 282 GLU A N 1
ATOM 2282 C CA . GLU A 1 282 ? 29.519 19.151 -12.549 1.00 54.75 282 GLU A CA 1
ATOM 2283 C C . GLU A 1 282 ? 31.015 19.127 -12.193 1.00 54.75 282 GLU A C 1
ATOM 2285 O O . GLU A 1 282 ? 31.851 18.936 -13.074 1.00 54.75 282 GLU A O 1
ATOM 2290 N N . LYS A 1 283 ? 31.371 19.250 -10.905 1.00 52.88 283 LYS A N 1
ATOM 2291 C CA . LYS A 1 283 ? 32.770 19.175 -10.437 1.00 52.88 283 LYS A CA 1
ATOM 2292 C C . LYS A 1 283 ? 33.372 17.769 -10.532 1.00 52.88 283 LYS A C 1
ATOM 2294 O O . LYS A 1 283 ? 34.559 17.645 -10.823 1.00 52.88 283 LYS A O 1
ATOM 2299 N N . ASP A 1 284 ? 32.575 16.724 -10.313 1.00 59.44 284 ASP A N 1
ATOM 2300 C CA . ASP A 1 284 ? 33.026 15.325 -10.309 1.00 59.44 284 ASP A CA 1
ATOM 2301 C C . ASP A 1 284 ? 33.057 14.682 -11.713 1.00 59.44 284 ASP A C 1
ATOM 2303 O O . ASP A 1 284 ? 33.352 13.488 -11.820 1.00 59.44 284 ASP A O 1
ATOM 2307 N N . ASN A 1 285 ? 32.760 15.430 -12.790 1.00 61.34 285 ASN A N 1
ATOM 2308 C CA . ASN A 1 285 ? 32.610 14.898 -14.155 1.00 61.34 285 ASN A CA 1
ATOM 2309 C C . ASN A 1 285 ? 31.691 13.662 -14.193 1.00 61.34 285 ASN A C 1
ATOM 2311 O O . ASN A 1 285 ? 32.026 12.634 -14.795 1.00 61.34 285 ASN A O 1
ATOM 2315 N N . VAL A 1 286 ? 30.549 13.718 -13.497 1.00 69.44 286 VAL A N 1
ATOM 2316 C CA . VAL A 1 286 ? 29.655 12.562 -13.432 1.00 69.44 286 VAL A CA 1
ATOM 2317 C C . VAL A 1 286 ? 29.082 12.285 -14.819 1.00 69.44 286 VAL A C 1
ATOM 2319 O O . VAL A 1 286 ? 28.457 13.143 -15.438 1.00 69.44 286 VAL A O 1
ATOM 2322 N N . ASP A 1 287 ? 29.287 11.061 -15.305 1.00 77.81 287 ASP A N 1
ATOM 2323 C CA . ASP A 1 287 ? 28.780 10.609 -16.597 1.00 77.81 287 ASP A CA 1
ATOM 2324 C C . ASP A 1 287 ? 27.253 10.441 -16.545 1.00 77.81 287 ASP A C 1
ATOM 2326 O O . ASP A 1 287 ? 26.733 9.354 -16.282 1.00 77.81 287 ASP A O 1
ATOM 2330 N N . VAL A 1 288 ? 26.523 11.532 -16.773 1.00 81.81 288 VAL A N 1
ATOM 2331 C CA . VAL A 1 288 ? 25.052 11.549 -16.828 1.00 81.81 288 VAL A CA 1
ATOM 2332 C C . VAL A 1 288 ? 24.498 10.702 -17.974 1.00 81.81 288 VAL A C 1
ATOM 2334 O O . VAL A 1 288 ? 23.363 10.238 -17.891 1.00 81.81 288 VAL A O 1
ATOM 2337 N N . VAL A 1 289 ? 25.291 10.447 -19.022 1.00 85.62 289 VAL A N 1
ATOM 2338 C CA . VAL A 1 289 ? 24.900 9.564 -20.128 1.00 85.62 289 VAL A CA 1
ATOM 2339 C C . VAL A 1 289 ? 24.770 8.127 -19.630 1.00 85.62 289 VAL A C 1
ATOM 2341 O O . VAL A 1 289 ? 23.831 7.439 -20.025 1.00 85.62 289 VAL A O 1
ATOM 2344 N N . SER A 1 290 ? 25.614 7.702 -18.684 1.00 88.44 290 SER A N 1
ATOM 2345 C CA . SER A 1 290 ? 25.533 6.360 -18.086 1.00 88.44 290 SER A CA 1
ATOM 2346 C C . SER A 1 290 ? 24.222 6.068 -17.338 1.00 88.44 290 SER A C 1
ATOM 2348 O O . SER A 1 290 ? 23.886 4.903 -17.121 1.00 88.44 290 SER A O 1
ATOM 2350 N N . CYS A 1 291 ? 23.442 7.092 -16.963 1.00 88.81 291 CYS A N 1
ATOM 2351 C CA . CYS A 1 291 ? 22.087 6.914 -16.425 1.00 88.81 291 CYS A CA 1
ATOM 2352 C C . CYS A 1 291 ? 21.094 6.423 -17.496 1.00 88.81 291 CYS A C 1
ATOM 2354 O O . CYS A 1 291 ? 20.052 5.866 -17.163 1.00 88.81 291 CYS A O 1
ATOM 2356 N N . PHE A 1 292 ? 21.416 6.600 -18.778 1.00 87.50 292 PHE A N 1
ATOM 2357 C CA . PHE A 1 292 ? 20.536 6.307 -19.914 1.00 87.50 292 PHE A CA 1
ATOM 2358 C C . PHE A 1 292 ? 21.107 5.273 -20.879 1.00 87.50 292 PHE A C 1
ATOM 2360 O O . PHE A 1 292 ? 20.478 4.971 -21.891 1.00 87.50 292 PHE A O 1
ATOM 2367 N N . THR A 1 293 ? 22.265 4.697 -20.559 1.00 88.56 293 THR A N 1
ATOM 2368 C CA . THR A 1 293 ? 22.826 3.557 -21.280 1.00 88.56 293 THR A CA 1
ATOM 2369 C C . THR A 1 293 ? 22.589 2.260 -20.513 1.00 88.56 293 THR A C 1
ATOM 2371 O O . THR A 1 293 ? 22.578 2.221 -19.281 1.00 88.56 293 THR A O 1
ATOM 2374 N N . PHE A 1 294 ? 22.386 1.181 -21.268 1.00 90.62 294 PHE A N 1
ATOM 2375 C CA . PHE A 1 294 ? 22.014 -0.136 -20.750 1.00 90.62 294 PHE A CA 1
ATOM 2376 C C . PHE A 1 294 ? 22.901 -1.212 -21.385 1.00 90.62 294 PHE A C 1
ATOM 2378 O O . PHE A 1 294 ? 22.439 -2.046 -22.167 1.00 90.62 294 PHE A O 1
ATOM 2385 N N . SER A 1 295 ? 24.209 -1.167 -21.118 1.00 88.25 295 SER A N 1
ATOM 2386 C CA . SER A 1 295 ? 25.202 -2.055 -21.744 1.00 88.25 295 SER A CA 1
ATOM 2387 C C . SER A 1 295 ? 24.933 -3.542 -21.484 1.00 88.25 295 SER A C 1
ATOM 2389 O O . SER A 1 295 ? 25.141 -4.367 -22.372 1.00 88.25 295 SER A O 1
ATOM 2391 N N . LYS A 1 296 ? 24.398 -3.874 -20.303 1.00 86.69 296 LYS A N 1
ATOM 2392 C CA . LYS A 1 296 ? 23.974 -5.229 -19.910 1.00 86.69 296 LYS A CA 1
ATOM 2393 C C . LYS A 1 296 ? 22.573 -5.614 -20.414 1.00 86.69 296 LYS A C 1
ATOM 2395 O O . LYS A 1 296 ? 22.117 -6.721 -20.143 1.00 86.69 296 LYS A O 1
ATOM 2400 N N . GLY A 1 297 ? 21.912 -4.725 -21.156 1.00 86.81 297 GLY A N 1
ATOM 2401 C CA . GLY A 1 297 ? 20.535 -4.876 -21.615 1.00 86.81 297 GLY A CA 1
ATOM 2402 C C . GLY A 1 297 ? 19.503 -4.314 -20.635 1.00 86.81 297 GLY A C 1
ATOM 2403 O O . GLY A 1 297 ? 19.833 -3.842 -19.549 1.00 86.81 297 GLY A O 1
ATOM 2404 N N . LEU A 1 298 ? 18.241 -4.363 -21.054 1.00 87.38 298 LEU A N 1
ATOM 2405 C CA . LEU A 1 298 ? 17.068 -4.059 -20.236 1.00 87.38 298 LEU A CA 1
ATOM 2406 C C . LEU A 1 298 ? 16.374 -5.359 -19.808 1.00 87.38 298 LEU A C 1
ATOM 2408 O O . LEU A 1 298 ? 16.566 -6.412 -20.419 1.00 87.38 298 LEU A O 1
ATOM 2412 N N . ILE A 1 299 ? 15.522 -5.267 -18.787 1.00 88.31 299 ILE A N 1
ATOM 2413 C CA . ILE A 1 299 ? 14.535 -6.314 -18.491 1.00 88.31 299 ILE A CA 1
ATOM 2414 C C . ILE A 1 299 ? 13.593 -6.434 -19.702 1.00 88.31 299 ILE A C 1
ATOM 2416 O O . ILE A 1 299 ? 13.150 -5.426 -20.249 1.00 88.31 299 ILE A O 1
ATOM 2420 N N . GLY A 1 300 ? 13.337 -7.659 -20.164 1.00 82.69 300 GLY A N 1
ATOM 2421 C CA . GLY A 1 300 ? 12.689 -7.908 -21.451 1.00 82.69 300 GLY A CA 1
ATOM 2422 C C . GLY A 1 300 ? 12.531 -9.395 -21.773 1.00 82.69 300 GLY A C 1
ATOM 2423 O O . GLY A 1 300 ? 12.187 -10.201 -20.911 1.00 82.69 300 GLY A O 1
ATOM 2424 N N . VAL A 1 301 ? 12.788 -9.781 -23.027 1.00 71.81 301 VAL A N 1
ATOM 2425 C CA . VAL A 1 301 ? 12.602 -11.167 -23.509 1.00 71.81 301 VAL A CA 1
ATOM 2426 C C . VAL A 1 301 ? 13.504 -12.173 -22.778 1.00 71.81 301 VAL A C 1
ATOM 2428 O O . VAL A 1 301 ? 13.085 -13.302 -22.532 1.00 71.81 301 VAL A O 1
ATOM 2431 N N . ASN A 1 302 ? 14.700 -11.750 -22.358 1.00 78.62 302 ASN A N 1
ATOM 2432 C CA . ASN A 1 302 ? 15.668 -12.591 -21.639 1.00 78.62 302 ASN A CA 1
ATOM 2433 C C . ASN A 1 302 ? 15.336 -12.790 -20.148 1.00 78.62 302 ASN A C 1
ATOM 2435 O O . ASN A 1 302 ? 16.047 -13.509 -19.456 1.00 78.62 302 ASN A O 1
ATOM 2439 N N . THR A 1 303 ? 14.263 -12.169 -19.655 1.00 88.56 303 THR A N 1
ATOM 2440 C CA . THR A 1 303 ? 13.769 -12.287 -18.274 1.00 88.56 303 THR A CA 1
ATOM 2441 C C . THR A 1 303 ? 12.368 -12.911 -18.305 1.00 88.56 303 THR A C 1
ATOM 2443 O O . THR A 1 303 ? 11.362 -12.190 -18.368 1.00 88.56 303 THR A O 1
ATOM 2446 N N . PRO A 1 304 ? 12.267 -14.254 -18.378 1.00 90.56 304 PRO A N 1
ATOM 2447 C CA . PRO A 1 304 ? 11.032 -14.947 -18.740 1.00 90.56 304 PRO A CA 1
ATOM 2448 C C . PRO A 1 304 ? 9.932 -14.855 -17.676 1.00 90.56 304 PRO A C 1
ATOM 2450 O O . PRO A 1 304 ? 8.746 -14.861 -18.023 1.00 90.56 304 PRO A O 1
ATOM 2453 N N . LEU A 1 305 ? 10.281 -14.766 -16.389 1.00 93.75 305 LEU A N 1
ATOM 2454 C CA . LEU A 1 305 ? 9.306 -14.649 -15.301 1.00 93.75 305 LEU A CA 1
ATOM 2455 C C . LEU A 1 305 ? 8.699 -13.247 -15.273 1.00 93.75 305 LEU A C 1
ATOM 2457 O O . LEU A 1 305 ? 7.479 -13.105 -15.115 1.00 93.75 305 LEU A O 1
ATOM 2461 N N . TRP A 1 306 ? 9.519 -12.225 -15.515 1.00 94.88 306 TRP A N 1
ATOM 2462 C CA . TRP A 1 306 ? 9.033 -10.863 -15.696 1.00 94.88 306 TRP A CA 1
ATOM 2463 C C . TRP A 1 306 ? 8.162 -10.740 -16.948 1.00 94.88 306 TRP A C 1
ATOM 2465 O O . TRP A 1 306 ? 7.016 -10.304 -16.847 1.00 94.88 306 TRP A O 1
ATOM 2475 N N . ALA A 1 307 ? 8.623 -11.229 -18.104 1.00 93.44 307 ALA A N 1
ATOM 2476 C CA . ALA A 1 307 ? 7.869 -11.159 -19.358 1.00 93.44 307 ALA A CA 1
ATOM 2477 C C . ALA A 1 307 ? 6.510 -11.879 -19.263 1.00 93.44 307 ALA A C 1
ATOM 2479 O O . ALA A 1 307 ? 5.486 -11.372 -19.731 1.00 93.44 307 ALA A O 1
ATOM 2480 N N . LYS A 1 308 ? 6.465 -13.041 -18.597 1.00 95.06 308 LYS A N 1
ATOM 2481 C CA . LYS A 1 308 ? 5.216 -13.760 -18.302 1.00 95.06 308 LYS A CA 1
ATOM 2482 C C . LYS A 1 308 ? 4.275 -12.932 -17.424 1.00 95.06 308 LYS A C 1
ATOM 2484 O O . LYS A 1 308 ? 3.067 -12.904 -17.675 1.00 95.06 308 LYS A O 1
ATOM 2489 N N . SER A 1 309 ? 4.814 -12.265 -16.405 1.00 96.88 309 SER A N 1
ATOM 2490 C CA . SER A 1 309 ? 4.045 -11.411 -15.495 1.00 96.88 309 SER A CA 1
ATOM 2491 C C . SER A 1 309 ? 3.495 -10.180 -16.214 1.00 96.88 309 SER A C 1
ATOM 2493 O O . SER A 1 309 ? 2.309 -9.884 -16.075 1.00 96.88 309 SER A O 1
ATOM 2495 N N . VAL A 1 310 ? 4.301 -9.539 -17.065 1.00 96.81 310 VAL A N 1
ATOM 2496 C CA . VAL A 1 310 ? 3.886 -8.415 -17.913 1.00 96.81 310 VAL A CA 1
ATOM 2497 C C . VAL A 1 310 ? 2.755 -8.820 -18.846 1.00 96.81 310 VAL A C 1
ATOM 2499 O O . VAL A 1 310 ? 1.716 -8.166 -18.826 1.00 96.81 310 VAL A O 1
ATOM 2502 N N . LYS A 1 311 ? 2.879 -9.926 -19.597 1.00 96.62 311 LYS A N 1
ATOM 2503 C CA . LYS A 1 311 ? 1.797 -10.430 -20.468 1.00 96.62 311 LYS A CA 1
ATOM 2504 C C . LYS A 1 311 ? 0.500 -10.661 -19.693 1.00 96.62 311 LYS A C 1
ATOM 2506 O O . LYS A 1 311 ? -0.566 -10.208 -20.099 1.00 96.62 311 LYS A O 1
ATOM 2511 N N . LYS A 1 312 ? 0.586 -11.338 -18.543 1.00 97.81 312 LYS A N 1
ATOM 2512 C CA . LYS A 1 312 ? -0.573 -11.633 -17.688 1.00 97.81 312 LYS A CA 1
ATOM 2513 C C . LYS A 1 312 ? -1.258 -10.361 -17.186 1.00 97.81 312 LYS A C 1
ATOM 2515 O O . LYS A 1 312 ? -2.485 -10.274 -17.226 1.00 97.81 312 LYS A O 1
ATOM 2520 N N . TRP A 1 313 ? -0.492 -9.412 -16.656 1.00 98.38 313 TRP A N 1
ATOM 2521 C CA . TRP A 1 313 ? -1.052 -8.236 -15.993 1.00 98.38 313 TRP A CA 1
ATOM 2522 C C . TRP A 1 313 ? -1.459 -7.135 -16.967 1.00 98.38 313 TRP A C 1
ATOM 2524 O O . TRP A 1 313 ? -2.507 -6.535 -16.753 1.00 98.38 313 TRP A O 1
ATOM 2534 N N . SER A 1 314 ? -0.751 -6.966 -18.086 1.00 97.94 314 SER A N 1
ATOM 2535 C CA . SER A 1 314 ? -1.214 -6.123 -19.198 1.00 97.94 314 SER A CA 1
ATOM 2536 C C . SER A 1 314 ? -2.508 -6.659 -19.815 1.00 97.94 314 SER A C 1
ATOM 2538 O O . SER A 1 314 ? -3.424 -5.880 -20.047 1.00 97.94 314 SER A O 1
ATOM 2540 N N . ALA A 1 315 ? -2.663 -7.982 -19.980 1.00 98.00 315 ALA A N 1
ATOM 2541 C CA . ALA A 1 315 ? -3.918 -8.573 -20.453 1.00 98.00 315 ALA A CA 1
ATOM 2542 C C . ALA A 1 315 ? -5.104 -8.273 -19.521 1.00 98.00 315 ALA A C 1
ATOM 2544 O O . ALA A 1 315 ? -6.207 -7.979 -19.985 1.00 98.00 315 ALA A O 1
ATOM 2545 N N . ARG A 1 316 ? -4.878 -8.341 -18.204 1.00 98.06 316 ARG A N 1
ATOM 2546 C CA . ARG A 1 316 ? -5.890 -8.007 -17.191 1.00 98.06 316 ARG A CA 1
ATOM 2547 C C . ARG A 1 316 ? -6.191 -6.514 -17.158 1.00 98.06 316 ARG A C 1
ATOM 2549 O O . ARG A 1 316 ? -7.361 -6.156 -17.071 1.00 98.06 316 ARG A O 1
ATOM 2556 N N . LEU A 1 317 ? -5.164 -5.668 -17.245 1.00 98.19 317 LEU A N 1
ATOM 2557 C CA . LEU A 1 317 ? -5.325 -4.217 -17.260 1.00 98.19 317 LEU A CA 1
ATOM 2558 C C . LEU A 1 317 ? -6.085 -3.773 -18.510 1.00 98.19 317 LEU A C 1
ATOM 2560 O O . LEU A 1 317 ? -7.051 -3.037 -18.378 1.00 98.19 317 LEU A O 1
ATOM 2564 N N . TYR A 1 318 ? -5.740 -4.317 -19.679 1.00 97.38 318 TYR A N 1
ATOM 2565 C CA . TYR A 1 318 ? -6.482 -4.137 -20.929 1.00 97.38 318 TYR A CA 1
ATOM 2566 C C . TYR A 1 318 ? -7.958 -4.496 -20.759 1.00 97.38 318 TYR A C 1
ATOM 2568 O O . TYR A 1 318 ? -8.825 -3.676 -21.034 1.00 97.38 318 TYR A O 1
ATOM 2576 N N . ALA A 1 319 ? -8.257 -5.694 -20.243 1.00 95.69 319 ALA A N 1
ATOM 2577 C CA . ALA A 1 319 ? -9.639 -6.116 -20.034 1.00 95.69 319 ALA A CA 1
ATOM 2578 C C . ALA A 1 319 ? -10.396 -5.184 -19.073 1.00 95.69 319 ALA A C 1
ATOM 2580 O O . ALA A 1 319 ? -11.539 -4.842 -19.344 1.00 95.69 319 ALA A O 1
ATOM 2581 N N . CYS A 1 320 ? -9.772 -4.740 -17.977 1.00 94.62 320 CYS A N 1
ATOM 2582 C CA . CYS A 1 320 ? -10.409 -3.822 -17.027 1.00 94.62 320 CYS A CA 1
ATOM 2583 C C . CYS A 1 320 ? -10.608 -2.420 -17.618 1.00 94.62 320 CYS A C 1
ATOM 2585 O O . CYS A 1 320 ? -11.650 -1.810 -17.385 1.00 94.62 320 CYS A O 1
ATOM 2587 N N . PHE A 1 321 ? -9.626 -1.926 -18.375 1.00 94.00 321 PHE A N 1
ATOM 2588 C CA . PHE A 1 321 ? -9.647 -0.606 -18.998 1.00 94.00 321 PHE A CA 1
ATOM 2589 C C . PHE A 1 321 ? -10.712 -0.508 -20.092 1.00 94.00 321 PHE A C 1
ATOM 2591 O O . PHE A 1 321 ? -11.405 0.497 -20.141 1.00 94.00 321 PHE A O 1
ATOM 2598 N N . VAL A 1 322 ? -10.932 -1.569 -20.882 1.00 92.19 322 VAL A N 1
ATOM 2599 C CA . VAL A 1 322 ? -12.033 -1.640 -21.868 1.00 92.19 322 VAL A CA 1
ATOM 2600 C C . VAL A 1 322 ? -13.389 -1.301 -21.247 1.00 92.19 322 VAL A C 1
ATOM 2602 O O . VAL A 1 322 ? -14.183 -0.599 -21.863 1.00 92.19 322 VAL A O 1
ATOM 2605 N N . TYR A 1 323 ? -13.656 -1.791 -20.034 1.00 89.06 323 TYR A N 1
ATOM 2606 C CA . TYR A 1 323 ? -14.933 -1.569 -19.350 1.00 89.06 323 TYR A CA 1
ATOM 2607 C C . TYR A 1 323 ? -14.962 -0.302 -18.489 1.00 89.06 323 TYR A C 1
ATOM 2609 O O . TYR A 1 323 ? -16.040 0.138 -18.111 1.00 89.06 323 TYR A O 1
ATOM 2617 N N . ASN A 1 324 ? -13.801 0.270 -18.155 1.00 88.19 324 ASN A N 1
ATOM 2618 C CA . ASN A 1 324 ? -13.686 1.423 -17.260 1.00 88.19 324 ASN A CA 1
ATOM 2619 C C . ASN A 1 324 ? -12.723 2.495 -17.816 1.00 88.19 324 ASN A C 1
ATOM 2621 O O . ASN A 1 324 ? -11.823 2.915 -17.088 1.00 88.19 324 ASN A O 1
ATOM 2625 N N . PRO A 1 325 ? -12.843 2.940 -19.082 1.00 89.69 325 PRO A N 1
ATOM 2626 C CA . PRO A 1 325 ? -11.916 3.933 -19.629 1.00 89.69 325 PRO A CA 1
ATOM 2627 C C . PRO A 1 325 ? -12.144 5.319 -19.002 1.00 89.69 325 PRO A C 1
ATOM 2629 O O . PRO A 1 325 ? -11.197 6.078 -18.785 1.00 89.69 325 PRO A O 1
ATOM 2632 N N . ASP A 1 326 ? -13.393 5.621 -18.640 1.00 90.75 326 ASP A N 1
ATOM 2633 C CA . ASP A 1 326 ? -13.829 6.936 -18.166 1.00 90.75 326 ASP A CA 1
ATOM 2634 C C . ASP A 1 326 ? -13.141 7.372 -16.870 1.00 90.75 326 ASP A C 1
ATOM 2636 O O . ASP A 1 326 ? -12.847 8.554 -16.719 1.00 90.75 326 ASP A O 1
ATOM 2640 N N . ILE A 1 327 ? -12.767 6.440 -15.984 1.00 91.50 327 ILE A N 1
ATOM 2641 C CA . ILE A 1 327 ? -12.029 6.785 -14.757 1.00 91.50 327 ILE A CA 1
ATOM 2642 C C . ILE A 1 327 ? -10.673 7.447 -15.058 1.00 91.50 327 ILE A C 1
ATOM 2644 O O . ILE A 1 327 ? -10.194 8.246 -14.258 1.00 91.50 327 ILE A O 1
ATOM 2648 N N . PHE A 1 328 ? -10.061 7.155 -16.214 1.00 90.94 328 PHE A N 1
ATOM 2649 C CA . PHE A 1 328 ? -8.792 7.751 -16.642 1.00 90.94 328 PHE A CA 1
ATOM 2650 C C . PHE A 1 328 ? -8.967 8.881 -17.658 1.00 90.94 328 PHE A C 1
ATOM 2652 O O . PHE A 1 328 ? -8.157 9.805 -17.655 1.00 90.94 328 PHE A O 1
ATOM 2659 N N . VAL A 1 329 ? -9.978 8.815 -18.531 1.00 87.44 329 VAL A N 1
ATOM 2660 C CA . VAL A 1 329 ? -10.209 9.806 -19.601 1.00 87.44 329 VAL A CA 1
ATOM 2661 C C . VAL A 1 329 ? -11.023 11.004 -19.098 1.00 87.44 329 VAL A C 1
ATOM 2663 O O . VAL A 1 329 ? -10.723 12.142 -19.449 1.00 87.44 329 VAL A O 1
ATOM 2666 N N . ARG A 1 330 ? -12.018 10.764 -18.236 1.00 84.88 330 ARG A N 1
ATOM 2667 C CA . ARG A 1 330 ? -12.930 11.755 -17.638 1.00 84.88 330 ARG A CA 1
ATOM 2668 C C . ARG A 1 330 ? -12.691 11.867 -16.127 1.00 84.88 330 ARG A C 1
ATOM 2670 O O . ARG A 1 330 ? -13.599 11.719 -15.312 1.00 84.88 330 ARG A O 1
ATOM 2677 N N . GLN A 1 331 ? -11.438 12.123 -15.751 1.00 81.38 331 GLN A N 1
ATOM 2678 C CA . GLN A 1 331 ? -10.980 12.115 -14.351 1.00 81.38 331 GLN A CA 1
ATOM 2679 C C . GLN A 1 331 ? -11.761 13.076 -13.446 1.00 81.38 331 GLN A C 1
ATOM 2681 O O . GLN A 1 331 ? -11.903 12.812 -12.257 1.00 81.38 331 GLN A O 1
ATOM 2686 N N . GLU A 1 332 ? -12.262 14.186 -13.989 1.00 80.81 332 GLU A N 1
ATOM 2687 C CA . GLU A 1 332 ? -13.026 15.190 -13.239 1.00 80.81 332 GLU A CA 1
ATOM 2688 C C . GLU A 1 332 ? -14.386 14.639 -12.781 1.00 80.81 332 GLU A C 1
ATOM 2690 O O . GLU A 1 332 ? -14.729 14.756 -11.601 1.00 80.81 332 GLU A O 1
ATOM 2695 N N . ASP A 1 333 ? -15.089 13.929 -13.669 1.00 83.62 333 ASP A N 1
ATOM 2696 C CA . ASP A 1 333 ? -16.381 13.288 -13.385 1.00 83.62 333 ASP A CA 1
ATOM 2697 C C . ASP A 1 333 ? -16.249 12.125 -12.388 1.00 83.62 333 ASP A C 1
ATOM 2699 O O . ASP A 1 333 ? -17.186 11.808 -11.658 1.00 83.62 333 ASP A O 1
ATOM 2703 N N . HIS A 1 334 ? -15.065 11.508 -12.333 1.00 84.19 334 HIS A N 1
ATOM 2704 C CA . HIS A 1 334 ? -14.743 10.361 -11.480 1.00 84.19 334 HIS A CA 1
ATOM 2705 C C . HIS A 1 334 ? -13.698 10.691 -10.404 1.00 84.19 334 HIS A C 1
ATOM 2707 O O . HIS A 1 334 ? -12.971 9.811 -9.942 1.00 84.19 334 HIS A O 1
ATOM 2713 N N . SER A 1 335 ? -13.600 11.956 -9.987 1.00 82.38 335 SER A N 1
ATOM 2714 C CA . SER A 1 335 ? -12.485 12.441 -9.160 1.00 82.38 335 SER A CA 1
ATOM 2715 C C . SER A 1 335 ? -12.299 11.680 -7.838 1.00 82.38 335 SER A C 1
ATOM 2717 O O . SER A 1 335 ? -11.162 11.415 -7.438 1.00 82.38 335 SER A O 1
ATOM 2719 N N . GLY A 1 336 ? -13.390 11.273 -7.179 1.00 86.56 336 GLY A N 1
ATOM 2720 C CA . GLY A 1 336 ? -13.349 10.471 -5.950 1.00 86.56 336 GLY A CA 1
ATOM 2721 C C . GLY A 1 336 ? -12.815 9.050 -6.168 1.00 86.56 336 GLY A C 1
ATOM 2722 O O . GLY A 1 336 ? -11.910 8.606 -5.451 1.00 86.56 336 GLY A O 1
ATOM 2723 N N . ASP A 1 337 ? -13.327 8.364 -7.191 1.00 90.12 337 ASP A N 1
ATOM 2724 C CA . ASP A 1 337 ? -12.926 7.001 -7.555 1.00 90.12 337 ASP A CA 1
ATOM 2725 C C . ASP A 1 337 ? -11.479 6.962 -8.041 1.00 90.12 337 ASP A C 1
ATOM 2727 O O . ASP A 1 337 ? -10.672 6.165 -7.560 1.00 90.12 337 ASP A O 1
ATOM 2731 N N . PHE A 1 338 ? -11.123 7.877 -8.944 1.00 91.62 338 PHE A N 1
ATOM 2732 C CA . PHE A 1 338 ? -9.780 8.004 -9.488 1.00 91.62 338 PHE A CA 1
ATOM 2733 C C . PHE A 1 338 ? -8.753 8.299 -8.390 1.00 91.62 338 PHE A C 1
ATOM 2735 O O . PHE A 1 338 ? -7.723 7.626 -8.298 1.00 91.62 338 PHE A O 1
ATOM 2742 N N . ARG A 1 339 ? -9.041 9.250 -7.490 1.00 91.69 339 ARG A N 1
ATOM 2743 C CA . ARG A 1 339 ? -8.154 9.567 -6.361 1.00 91.69 339 ARG A CA 1
ATOM 2744 C C . ARG A 1 339 ? -7.944 8.362 -5.449 1.00 91.69 339 ARG A C 1
ATOM 2746 O O . ARG A 1 339 ? -6.812 8.114 -5.022 1.00 91.69 339 ARG A O 1
ATOM 2753 N N . SER A 1 340 ? -9.011 7.626 -5.148 1.00 91.94 340 SER A N 1
ATOM 2754 C CA . SER A 1 340 ? -8.953 6.419 -4.317 1.00 91.94 340 SER A CA 1
ATOM 2755 C C . SER A 1 340 ? -8.135 5.322 -4.999 1.00 91.94 340 SER A C 1
ATOM 2757 O O . SER A 1 340 ? -7.223 4.768 -4.385 1.00 91.94 340 SER A O 1
ATOM 2759 N N . LEU A 1 341 ? -8.379 5.080 -6.291 1.00 94.94 341 LEU A N 1
ATOM 2760 C CA . LEU A 1 341 ? -7.632 4.125 -7.109 1.00 94.94 341 LEU A CA 1
ATOM 2761 C C . LEU A 1 341 ? -6.130 4.436 -7.104 1.00 94.94 341 LEU A C 1
ATOM 2763 O O . LEU A 1 341 ? -5.325 3.546 -6.827 1.00 94.94 341 LEU A O 1
ATOM 2767 N N . MET A 1 342 ? -5.747 5.691 -7.352 1.00 95.31 342 MET A N 1
ATOM 2768 C CA . MET A 1 342 ? -4.343 6.116 -7.373 1.00 95.31 342 MET A CA 1
ATOM 2769 C C . MET A 1 342 ? -3.686 6.013 -5.992 1.00 95.31 342 MET A C 1
ATOM 2771 O O . MET A 1 342 ? -2.556 5.538 -5.873 1.00 95.31 342 MET A O 1
ATOM 2775 N N . THR A 1 343 ? -4.405 6.401 -4.937 1.00 94.75 343 THR A N 1
ATOM 2776 C CA . THR A 1 343 ? -3.897 6.383 -3.559 1.00 94.75 343 THR A CA 1
ATOM 2777 C C . THR A 1 343 ? -3.680 4.953 -3.065 1.00 94.75 343 THR A C 1
ATOM 2779 O O . THR A 1 343 ? -2.607 4.644 -2.547 1.00 94.75 343 THR A O 1
ATOM 2782 N N . TYR A 1 344 ? -4.650 4.055 -3.272 1.00 95.69 344 TYR A N 1
ATOM 2783 C CA . TYR A 1 344 ? -4.510 2.648 -2.891 1.00 95.69 344 TYR A CA 1
ATOM 2784 C C . TYR A 1 344 ? -3.494 1.907 -3.759 1.00 95.69 344 TYR A C 1
ATOM 2786 O O . TYR A 1 344 ? -2.751 1.081 -3.232 1.00 95.69 344 TYR A O 1
ATOM 2794 N N . SER A 1 345 ? -3.395 2.229 -5.054 1.00 97.75 345 SER A N 1
ATOM 2795 C CA . SER A 1 345 ? -2.348 1.671 -5.921 1.00 97.75 345 SER A CA 1
ATOM 2796 C C . SER A 1 345 ? -0.962 2.051 -5.407 1.00 97.75 345 SER A C 1
ATOM 2798 O O . SER A 1 345 ? -0.110 1.180 -5.241 1.00 97.75 345 SER A O 1
ATOM 2800 N N . ARG A 1 346 ? -0.746 3.335 -5.085 1.00 97.75 346 ARG A N 1
ATOM 2801 C CA . ARG A 1 346 ? 0.526 3.811 -4.530 1.00 97.75 346 ARG A CA 1
ATOM 2802 C C . ARG A 1 346 ? 0.825 3.157 -3.183 1.00 97.75 346 ARG A C 1
ATOM 2804 O O . ARG A 1 346 ? 1.938 2.691 -2.994 1.00 97.75 346 ARG A O 1
ATOM 2811 N N . LEU A 1 347 ? -0.153 3.082 -2.277 1.00 96.19 347 LEU A N 1
ATOM 2812 C CA . LEU A 1 347 ? -0.007 2.401 -0.984 1.00 96.19 347 LEU A CA 1
ATOM 2813 C C . LEU A 1 347 ? 0.489 0.959 -1.164 1.00 96.19 347 LEU A C 1
ATOM 2815 O O . LEU A 1 347 ? 1.472 0.566 -0.544 1.00 96.19 347 LEU A O 1
ATOM 2819 N N . CYS A 1 348 ? -0.169 0.193 -2.036 1.00 97.19 348 CYS A N 1
ATOM 2820 C CA . CYS A 1 348 ? 0.186 -1.201 -2.289 1.00 97.19 348 CYS A CA 1
ATOM 2821 C C . CYS A 1 348 ? 1.586 -1.337 -2.901 1.00 97.19 348 CYS A C 1
ATOM 2823 O O . CYS A 1 348 ? 2.320 -2.243 -2.520 1.00 97.19 348 CYS A O 1
ATOM 2825 N N . LEU A 1 349 ? 1.958 -0.445 -3.826 1.00 98.19 349 LEU A N 1
ATOM 2826 C CA . LEU A 1 349 ? 3.278 -0.446 -4.457 1.00 98.19 349 LEU A CA 1
ATOM 2827 C C . LEU A 1 349 ? 4.392 -0.136 -3.450 1.00 98.19 349 LEU A C 1
ATOM 2829 O O . LEU A 1 349 ? 5.353 -0.889 -3.368 1.00 98.19 349 LEU A O 1
ATOM 2833 N N . VAL A 1 350 ? 4.236 0.933 -2.663 1.00 96.19 350 VAL A N 1
ATOM 2834 C CA . VAL A 1 350 ? 5.231 1.378 -1.671 1.00 96.19 350 VAL A CA 1
ATOM 2835 C C . VAL A 1 350 ? 5.460 0.306 -0.606 1.00 96.19 350 VAL A C 1
ATOM 2837 O O . VAL A 1 350 ? 6.601 -0.022 -0.299 1.00 96.19 350 VAL A O 1
ATOM 2840 N N . LEU A 1 351 ? 4.381 -0.267 -0.057 1.00 94.62 351 LEU A N 1
ATOM 2841 C CA . LEU A 1 351 ? 4.486 -1.317 0.959 1.00 94.62 351 LEU A CA 1
ATOM 2842 C C . LEU A 1 351 ? 5.128 -2.592 0.401 1.00 94.62 351 LEU A C 1
ATOM 2844 O O . LEU A 1 351 ? 5.949 -3.210 1.072 1.00 94.62 351 LEU A O 1
ATOM 2848 N N . ALA A 1 352 ? 4.778 -2.978 -0.828 1.00 96.19 352 ALA A N 1
ATOM 2849 C CA . ALA A 1 352 ? 5.355 -4.153 -1.466 1.00 96.19 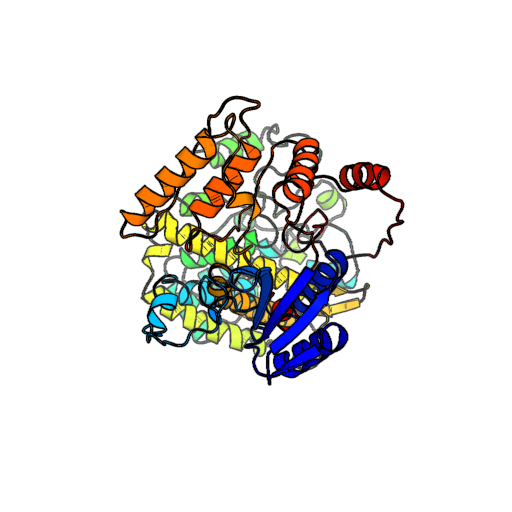352 ALA A CA 1
ATOM 2850 C C . ALA A 1 352 ? 6.845 -3.984 -1.774 1.00 96.19 352 ALA A C 1
ATOM 2852 O O . ALA A 1 352 ? 7.612 -4.910 -1.515 1.00 96.19 352 ALA A O 1
ATOM 2853 N N . ASP A 1 353 ? 7.251 -2.831 -2.311 1.00 96.06 353 ASP A N 1
ATOM 2854 C CA . ASP A 1 353 ? 8.659 -2.523 -2.580 1.00 96.06 353 ASP A CA 1
ATOM 2855 C C . ASP A 1 353 ? 9.476 -2.535 -1.284 1.00 96.06 353 ASP A C 1
ATOM 2857 O O . ASP A 1 353 ? 10.472 -3.253 -1.183 1.00 96.06 353 ASP A O 1
ATOM 2861 N N . HIS A 1 354 ? 8.986 -1.849 -0.247 1.00 91.81 354 HIS A N 1
ATOM 2862 C CA . HIS A 1 354 ? 9.620 -1.841 1.070 1.00 91.81 354 HIS A CA 1
ATOM 2863 C C . HIS A 1 354 ? 9.805 -3.256 1.632 1.00 91.81 354 HIS A C 1
ATOM 2865 O O . HIS A 1 354 ? 10.928 -3.667 1.949 1.00 91.81 354 HIS A O 1
ATOM 2871 N N . TYR A 1 355 ? 8.722 -4.039 1.675 1.00 92.12 355 TYR A N 1
ATOM 2872 C CA . TYR A 1 355 ? 8.758 -5.401 2.192 1.00 92.12 355 TYR A CA 1
ATOM 2873 C C . TYR A 1 355 ? 9.732 -6.273 1.398 1.00 92.12 355 TYR A C 1
ATOM 2875 O O . TYR A 1 355 ? 10.621 -6.896 1.978 1.00 92.12 355 TYR A O 1
ATOM 2883 N N . VAL A 1 356 ? 9.622 -6.304 0.068 1.00 92.19 356 VAL A N 1
ATOM 2884 C CA . VAL A 1 356 ? 10.479 -7.154 -0.769 1.00 92.19 356 VAL A CA 1
ATOM 2885 C C . VAL A 1 356 ? 11.939 -6.730 -0.654 1.00 92.19 356 VAL A C 1
ATOM 2887 O O . VAL A 1 356 ? 12.792 -7.603 -0.485 1.00 92.19 356 VAL A O 1
ATOM 2890 N N . SER A 1 357 ? 12.236 -5.431 -0.647 1.00 89.94 357 SER A N 1
ATOM 2891 C CA . SER A 1 357 ? 13.590 -4.902 -0.447 1.00 89.94 357 SER A CA 1
ATOM 2892 C C . SER A 1 357 ? 14.214 -5.330 0.888 1.00 89.94 357 SER A C 1
ATOM 2894 O O . SER A 1 357 ? 15.423 -5.555 0.951 1.00 89.94 357 SER A O 1
ATOM 2896 N N . SER A 1 358 ? 13.405 -5.528 1.935 1.00 87.44 358 SER A N 1
ATOM 2897 C CA . SER A 1 358 ? 13.869 -5.999 3.251 1.00 87.44 358 SER A CA 1
ATOM 2898 C C . SER A 1 358 ? 14.212 -7.500 3.303 1.00 87.44 358 SER A C 1
ATOM 2900 O O . SER A 1 358 ? 14.893 -7.971 4.221 1.00 87.44 358 SER A O 1
ATOM 2902 N N . THR A 1 359 ? 13.764 -8.287 2.323 1.00 88.69 359 THR A N 1
ATOM 2903 C CA . THR A 1 359 ? 13.923 -9.751 2.320 1.00 88.69 359 THR A CA 1
ATOM 2904 C C . THR A 1 359 ? 15.216 -10.207 1.636 1.00 88.69 359 THR A C 1
ATOM 2906 O O . THR A 1 359 ? 15.863 -9.477 0.883 1.00 88.69 359 THR A O 1
ATOM 2909 N N . VAL A 1 360 ? 15.638 -11.441 1.911 1.00 88.94 360 VAL A N 1
ATOM 2910 C CA . VAL A 1 360 ? 16.717 -12.093 1.151 1.00 88.94 360 VAL A CA 1
ATOM 2911 C C . VAL A 1 360 ? 16.213 -12.550 -0.218 1.00 88.94 360 VAL A C 1
ATOM 2913 O O . VAL A 1 360 ? 15.002 -12.684 -0.428 1.00 88.94 360 VAL A O 1
ATOM 2916 N N . SER A 1 361 ? 17.131 -12.768 -1.159 1.00 86.75 361 SER A N 1
ATOM 2917 C CA . SER A 1 361 ? 16.787 -13.424 -2.423 1.00 86.75 361 SER A CA 1
ATOM 2918 C C . SER A 1 361 ? 16.175 -14.808 -2.186 1.00 86.75 361 SER A C 1
ATOM 2920 O O . SER A 1 361 ? 16.586 -15.530 -1.279 1.00 86.75 361 SER A O 1
ATOM 2922 N N . ASP A 1 362 ? 15.189 -15.163 -3.010 1.00 79.38 362 ASP A N 1
ATOM 2923 C CA . ASP A 1 362 ? 14.584 -16.496 -3.064 1.00 79.38 362 ASP A CA 1
ATOM 2924 C C . ASP A 1 362 ? 15.657 -17.551 -3.393 1.00 79.38 362 ASP A C 1
ATOM 2926 O O . ASP A 1 362 ? 15.651 -18.649 -2.843 1.00 79.38 362 ASP A O 1
ATOM 2930 N N . GLY A 1 363 ? 16.620 -17.230 -4.268 1.00 76.94 363 GLY A N 1
ATOM 2931 C CA . GLY A 1 363 ? 17.733 -18.113 -4.649 1.00 76.94 363 GLY A CA 1
ATOM 2932 C C . GLY A 1 363 ? 17.334 -19.426 -5.348 1.00 76.94 363 GLY A C 1
ATOM 2933 O O . GLY A 1 363 ? 18.196 -20.113 -5.896 1.00 76.94 363 GLY A O 1
ATOM 2934 N N . THR A 1 364 ? 16.042 -19.781 -5.363 1.00 79.94 364 THR A N 1
ATOM 2935 C CA . THR A 1 364 ? 15.512 -21.001 -5.983 1.00 79.94 364 THR A CA 1
ATOM 2936 C C . THR A 1 364 ? 14.950 -20.731 -7.379 1.00 79.94 364 THR A C 1
ATOM 2938 O O . THR A 1 364 ? 15.459 -21.271 -8.364 1.00 79.94 364 THR A O 1
ATOM 2941 N N . LYS A 1 365 ? 13.925 -19.872 -7.483 1.00 84.25 365 LYS A N 1
ATOM 2942 C CA . LYS A 1 365 ? 13.253 -19.527 -8.747 1.00 84.25 365 LYS A CA 1
ATOM 2943 C C . LYS A 1 365 ? 14.067 -18.578 -9.619 1.00 84.25 365 LYS A C 1
ATOM 2945 O O . LYS A 1 365 ? 13.959 -18.638 -10.840 1.00 84.25 365 LYS A O 1
ATOM 2950 N N . PHE A 1 366 ? 14.869 -17.721 -8.994 1.00 85.31 366 PHE A N 1
ATOM 2951 C CA . PHE A 1 366 ? 15.659 -16.691 -9.657 1.00 85.31 366 PHE A CA 1
ATOM 2952 C C . PHE A 1 366 ? 17.139 -16.999 -9.446 1.00 85.31 366 PHE A C 1
ATOM 2954 O O . PHE A 1 366 ? 17.679 -16.795 -8.360 1.00 85.31 366 PHE A O 1
ATOM 2961 N N . LYS A 1 367 ? 17.789 -17.552 -10.472 1.00 78.19 367 LYS A N 1
ATOM 2962 C CA . LYS A 1 367 ? 19.214 -17.891 -10.415 1.00 78.19 367 LYS A CA 1
ATOM 2963 C C . LYS A 1 367 ? 20.045 -16.731 -10.940 1.00 78.19 367 LYS A C 1
ATOM 2965 O O . LYS A 1 367 ? 19.751 -16.187 -11.998 1.00 78.19 367 LYS A O 1
ATOM 2970 N N . ALA A 1 368 ? 21.101 -16.385 -10.211 1.00 78.50 368 ALA A N 1
ATOM 2971 C CA . ALA A 1 368 ? 22.054 -15.384 -10.661 1.00 78.50 368 ALA A CA 1
ATOM 2972 C C . ALA A 1 368 ? 22.955 -15.952 -11.769 1.00 78.50 368 ALA A C 1
ATOM 2974 O O . ALA A 1 368 ? 23.622 -16.972 -11.595 1.00 78.50 368 ALA A O 1
ATOM 2975 N N . GLU A 1 369 ? 23.006 -15.248 -12.892 1.00 81.44 369 GLU A N 1
ATOM 2976 C CA . GLU A 1 369 ? 23.897 -15.491 -14.024 1.00 81.44 369 GLU A CA 1
ATOM 2977 C C . GLU A 1 369 ? 24.995 -14.416 -14.122 1.00 81.44 369 GLU A C 1
ATOM 2979 O O . GLU A 1 369 ? 24.943 -13.371 -13.465 1.00 81.44 369 GLU A O 1
ATOM 2984 N N . LYS A 1 370 ? 25.997 -14.637 -14.985 1.00 74.31 370 LYS A N 1
ATOM 2985 C CA . LYS A 1 370 ? 27.176 -13.759 -15.137 1.00 74.31 370 LYS A CA 1
ATOM 2986 C C . LYS A 1 370 ? 26.828 -12.291 -15.442 1.00 74.31 370 LYS A C 1
ATOM 2988 O O . LYS A 1 370 ? 27.541 -11.399 -14.994 1.00 74.31 370 LYS A O 1
ATOM 2993 N N . ASN A 1 371 ? 25.728 -12.045 -16.157 1.00 78.12 371 ASN A N 1
ATOM 2994 C CA . ASN A 1 371 ? 25.278 -10.706 -16.559 1.00 78.12 371 ASN A CA 1
ATOM 2995 C C . ASN A 1 371 ? 24.021 -10.238 -15.810 1.00 78.12 371 ASN A C 1
ATOM 2997 O O . ASN A 1 371 ? 23.303 -9.370 -16.299 1.00 78.12 371 ASN A O 1
ATOM 3001 N N . THR A 1 372 ? 23.760 -10.790 -14.622 1.00 88.25 372 THR A N 1
ATOM 3002 C CA . THR A 1 372 ? 22.606 -10.397 -13.803 1.00 88.25 372 THR A CA 1
ATOM 3003 C C . THR A 1 372 ? 22.615 -8.895 -13.535 1.00 88.25 372 THR A C 1
ATOM 3005 O O . THR A 1 372 ? 23.598 -8.342 -13.028 1.00 88.25 372 THR A O 1
ATOM 3008 N N . LEU A 1 373 ? 21.505 -8.244 -13.878 1.00 93.81 373 LEU A N 1
ATOM 3009 C CA . LEU A 1 373 ? 21.163 -6.919 -13.379 1.00 93.81 373 LEU A CA 1
ATOM 3010 C C . LEU A 1 373 ? 20.696 -7.069 -11.935 1.00 93.81 373 LEU A C 1
ATOM 3012 O O . LEU A 1 373 ? 19.852 -7.917 -11.651 1.00 93.81 373 LEU A O 1
ATOM 3016 N N . TRP A 1 374 ? 21.229 -6.259 -11.032 1.00 94.50 374 TRP A N 1
ATOM 3017 C CA . TRP A 1 374 ? 20.918 -6.330 -9.604 1.00 94.50 374 TRP A CA 1
ATOM 3018 C C . TRP A 1 374 ? 20.032 -5.161 -9.175 1.00 94.50 374 TRP A C 1
ATOM 3020 O O . TRP A 1 374 ? 20.244 -4.036 -9.627 1.00 94.50 374 TRP A O 1
ATOM 3030 N N . ALA A 1 375 ? 19.057 -5.412 -8.300 1.00 93.94 375 ALA A N 1
ATOM 3031 C CA . ALA A 1 375 ? 18.181 -4.371 -7.760 1.00 93.94 375 ALA A CA 1
ATOM 3032 C C . ALA A 1 375 ? 18.751 -3.717 -6.496 1.00 93.94 375 ALA A C 1
ATOM 3034 O O . ALA A 1 375 ? 18.598 -2.513 -6.297 1.00 93.94 375 ALA A O 1
ATOM 3035 N N . ASN A 1 376 ? 19.379 -4.509 -5.623 1.00 92.06 376 ASN A N 1
ATOM 3036 C CA . ASN A 1 376 ? 19.837 -4.053 -4.315 1.00 92.06 376 ASN A CA 1
ATOM 3037 C C . ASN A 1 376 ? 21.028 -4.866 -3.779 1.00 92.06 376 ASN A C 1
ATOM 3039 O O . ASN A 1 376 ? 21.442 -5.893 -4.327 1.00 92.06 376 ASN A O 1
ATOM 3043 N N . THR A 1 377 ? 21.580 -4.375 -2.670 1.00 89.50 377 THR A N 1
ATOM 3044 C CA . THR A 1 377 ? 22.598 -5.066 -1.875 1.00 89.50 377 THR A CA 1
ATOM 3045 C C . THR A 1 377 ? 22.108 -5.247 -0.444 1.00 89.50 377 THR A C 1
ATOM 3047 O O . THR A 1 377 ? 21.262 -4.497 0.032 1.00 89.50 377 THR A O 1
ATOM 3050 N N . ARG A 1 378 ? 22.647 -6.250 0.249 1.00 85.31 378 ARG A N 1
ATOM 3051 C CA . ARG A 1 378 ? 22.436 -6.495 1.677 1.00 85.31 378 ARG A CA 1
ATOM 3052 C C . ARG A 1 378 ? 23.768 -6.865 2.309 1.00 85.31 378 ARG A C 1
ATOM 3054 O O . ARG A 1 378 ? 24.502 -7.684 1.756 1.00 85.31 378 ARG A O 1
ATOM 3061 N N . ASN A 1 379 ? 24.109 -6.244 3.437 1.00 83.62 379 ASN A N 1
ATOM 3062 C CA . ASN A 1 379 ? 25.393 -6.440 4.126 1.00 83.62 379 ASN A CA 1
ATOM 3063 C C . ASN A 1 379 ? 26.599 -6.283 3.174 1.00 83.62 379 ASN A C 1
ATOM 3065 O O . ASN A 1 379 ? 27.547 -7.070 3.187 1.00 83.62 379 ASN A O 1
ATOM 3069 N N . GLY A 1 380 ? 26.514 -5.305 2.264 1.00 80.25 380 GLY A N 1
ATOM 3070 C CA . GLY A 1 380 ? 27.542 -5.024 1.263 1.00 80.25 380 GLY A CA 1
ATOM 3071 C C . GLY A 1 380 ? 27.735 -6.108 0.194 1.00 80.25 380 GLY A C 1
ATOM 3072 O O . GLY A 1 380 ? 28.759 -6.080 -0.489 1.00 80.25 380 GLY A O 1
ATOM 3073 N N . LYS A 1 381 ? 26.810 -7.063 0.043 1.00 85.88 381 LYS A N 1
ATOM 3074 C CA . LYS A 1 381 ? 26.806 -8.078 -1.024 1.00 85.88 381 LYS A CA 1
ATOM 3075 C C . LYS A 1 381 ? 25.572 -7.918 -1.905 1.00 85.88 381 LYS A C 1
ATOM 3077 O O . LYS A 1 381 ? 24.549 -7.423 -1.443 1.00 85.88 381 LYS A O 1
ATOM 3082 N N . MET A 1 382 ? 25.663 -8.348 -3.160 1.00 90.38 382 MET A N 1
ATOM 3083 C CA . MET A 1 382 ? 24.499 -8.413 -4.048 1.00 90.38 382 MET A CA 1
ATOM 3084 C C . MET A 1 382 ? 23.429 -9.324 -3.437 1.00 90.38 382 MET A C 1
ATOM 3086 O O . MET A 1 382 ? 23.762 -10.413 -2.969 1.00 90.38 382 MET A O 1
ATOM 3090 N N . ASN A 1 383 ? 22.180 -8.848 -3.393 1.00 89.44 383 ASN A N 1
ATOM 3091 C CA . ASN A 1 383 ? 21.071 -9.568 -2.766 1.00 89.44 383 ASN A CA 1
ATOM 3092 C C . ASN A 1 383 ? 20.083 -10.072 -3.821 1.00 89.44 383 ASN A C 1
ATOM 3094 O O . ASN A 1 383 ? 20.127 -11.252 -4.141 1.00 89.44 383 ASN A O 1
ATOM 3098 N N . GLN A 1 384 ? 19.239 -9.203 -4.389 1.00 93.19 384 GLN A N 1
ATOM 3099 C CA . GLN A 1 384 ? 18.188 -9.598 -5.339 1.00 93.19 384 GLN A CA 1
ATOM 3100 C C . GLN A 1 384 ? 18.517 -9.190 -6.777 1.00 93.19 384 GLN A C 1
ATOM 3102 O O . GLN A 1 384 ? 18.892 -8.040 -7.044 1.00 93.19 384 GLN A O 1
ATOM 3107 N N . GLY A 1 385 ? 18.319 -10.119 -7.716 1.00 94.88 385 GLY A N 1
ATOM 3108 C CA . GLY A 1 385 ? 18.321 -9.800 -9.145 1.00 94.88 385 GLY A CA 1
ATOM 3109 C C . GLY A 1 385 ? 17.172 -8.848 -9.497 1.00 94.88 385 GLY A C 1
ATOM 3110 O O . GLY A 1 385 ? 16.140 -8.827 -8.831 1.00 94.88 385 GLY A O 1
ATOM 3111 N N . LEU A 1 386 ? 17.325 -8.052 -10.553 1.00 95.56 386 LEU A N 1
ATOM 3112 C CA . LEU A 1 386 ? 16.328 -7.053 -10.938 1.00 95.56 386 LEU A CA 1
ATOM 3113 C C . LEU A 1 386 ? 15.016 -7.693 -11.420 1.00 95.56 386 LEU A C 1
ATOM 3115 O O . LEU A 1 386 ? 13.946 -7.244 -11.022 1.00 95.56 386 LEU A O 1
ATOM 3119 N N . GLU A 1 387 ? 15.079 -8.787 -12.190 1.00 95.31 387 GLU A N 1
ATOM 3120 C CA . GLU A 1 387 ? 13.884 -9.575 -12.539 1.00 95.31 387 GLU A CA 1
ATOM 3121 C C . GLU A 1 387 ? 13.179 -10.115 -11.287 1.00 95.31 387 GLU A C 1
ATOM 3123 O O . GLU A 1 387 ? 11.959 -9.996 -11.167 1.00 95.31 387 GLU A O 1
ATOM 3128 N N . GLU A 1 388 ? 13.949 -10.683 -10.353 1.00 95.69 388 GLU A N 1
ATOM 3129 C CA . GLU A 1 388 ? 13.427 -11.203 -9.089 1.00 95.69 388 GLU A CA 1
ATOM 3130 C C . GLU A 1 388 ? 12.665 -10.121 -8.334 1.00 95.69 388 GLU A C 1
ATOM 3132 O O . GLU A 1 388 ? 11.509 -10.317 -7.959 1.00 95.69 388 GLU A O 1
ATOM 3137 N N . HIS A 1 389 ? 13.317 -8.981 -8.126 1.00 96.81 389 HIS A N 1
ATOM 3138 C CA . HIS A 1 389 ? 12.766 -7.875 -7.369 1.00 96.81 389 HIS A CA 1
ATOM 3139 C C . HIS A 1 389 ? 11.449 -7.383 -7.990 1.00 96.81 389 HIS A C 1
ATOM 3141 O O . HIS A 1 389 ? 10.421 -7.382 -7.317 1.00 96.81 389 HIS A O 1
ATOM 3147 N N . LEU A 1 390 ? 11.426 -7.089 -9.295 1.00 97.88 390 LEU A N 1
ATOM 3148 C CA . LEU A 1 390 ? 10.225 -6.603 -9.990 1.00 97.88 390 LEU A CA 1
ATOM 3149 C C . LEU A 1 390 ? 9.052 -7.595 -9.922 1.00 97.88 390 LEU A C 1
ATOM 3151 O O . LEU A 1 390 ? 7.907 -7.197 -9.689 1.00 97.88 390 LEU A O 1
ATOM 3155 N N . VAL A 1 391 ? 9.313 -8.895 -10.111 1.00 97.75 391 VAL A N 1
ATOM 3156 C CA . VAL A 1 391 ? 8.264 -9.927 -10.045 1.00 97.75 391 VAL A CA 1
ATOM 3157 C C . VAL A 1 391 ? 7.740 -10.082 -8.619 1.00 97.75 391 VAL A C 1
ATOM 3159 O O . VAL A 1 391 ? 6.526 -10.131 -8.422 1.00 97.75 391 VAL A O 1
ATOM 3162 N N . ARG A 1 392 ? 8.623 -10.104 -7.616 1.00 97.25 392 ARG A N 1
ATOM 3163 C CA . ARG A 1 392 ? 8.227 -10.246 -6.208 1.00 97.25 392 ARG A CA 1
ATOM 3164 C C . ARG A 1 392 ? 7.459 -9.026 -5.701 1.00 97.25 392 ARG A C 1
ATOM 3166 O O . ARG A 1 392 ? 6.447 -9.207 -5.026 1.00 97.25 392 ARG A O 1
ATOM 3173 N N . VAL A 1 393 ? 7.870 -7.807 -6.070 1.00 98.19 393 VAL A N 1
ATOM 3174 C CA . VAL A 1 393 ? 7.118 -6.577 -5.756 1.00 98.19 393 VAL A CA 1
ATOM 3175 C C . VAL A 1 393 ? 5.741 -6.619 -6.411 1.00 98.19 393 VAL A C 1
ATOM 3177 O O . VAL A 1 393 ? 4.744 -6.327 -5.757 1.00 98.19 393 VAL A O 1
ATOM 3180 N N . CYS A 1 394 ? 5.638 -7.070 -7.666 1.00 98.62 394 CYS A N 1
ATOM 3181 C CA . CYS A 1 394 ? 4.346 -7.255 -8.328 1.00 98.62 394 CYS A CA 1
ATOM 3182 C C . CYS A 1 394 ? 3.440 -8.257 -7.595 1.00 98.62 394 CYS A C 1
ATOM 3184 O O . CYS A 1 394 ? 2.257 -7.974 -7.386 1.00 98.62 394 CYS A O 1
ATOM 3186 N N . GLU A 1 395 ? 3.965 -9.422 -7.212 1.00 97.75 395 GLU A N 1
ATOM 3187 C CA . GLU A 1 395 ? 3.202 -10.444 -6.491 1.00 97.75 395 GLU A CA 1
ATOM 3188 C C . GLU A 1 395 ? 2.718 -9.932 -5.129 1.00 97.75 395 GLU A C 1
ATOM 3190 O O . GLU A 1 395 ? 1.532 -10.076 -4.811 1.00 97.75 395 GLU A O 1
ATOM 3195 N N . GLN A 1 396 ? 3.598 -9.277 -4.365 1.00 97.31 396 GLN A N 1
ATOM 3196 C CA . GLN A 1 396 ? 3.252 -8.729 -3.056 1.00 97.31 396 GLN A CA 1
ATOM 3197 C C . GLN A 1 396 ? 2.273 -7.553 -3.172 1.00 97.31 396 GLN A C 1
ATOM 3199 O O . GLN A 1 396 ? 1.274 -7.532 -2.458 1.00 97.31 396 GLN A O 1
ATOM 3204 N N . ALA A 1 397 ? 2.456 -6.629 -4.120 1.00 98.12 397 ALA A N 1
ATOM 3205 C CA . ALA A 1 397 ? 1.550 -5.492 -4.311 1.00 98.12 397 ALA A CA 1
ATOM 3206 C C . ALA A 1 397 ? 0.120 -5.945 -4.644 1.00 98.12 397 ALA A C 1
ATOM 3208 O O . ALA A 1 397 ? -0.857 -5.426 -4.103 1.00 98.12 397 ALA A O 1
ATOM 3209 N N . VAL A 1 398 ? -0.018 -6.969 -5.491 1.00 97.94 398 VAL A N 1
ATOM 3210 C CA . VAL A 1 398 ? -1.319 -7.573 -5.814 1.00 97.94 398 VAL A CA 1
ATOM 3211 C C . VAL A 1 398 ? -1.925 -8.277 -4.603 1.00 97.94 398 VAL A C 1
ATOM 3213 O O . VAL A 1 398 ? -3.146 -8.232 -4.414 1.00 97.94 398 VAL A O 1
ATOM 3216 N N . ARG A 1 399 ? -1.096 -8.950 -3.796 1.00 95.25 399 ARG A N 1
ATOM 3217 C CA . ARG A 1 399 ? -1.532 -9.612 -2.565 1.00 95.25 399 ARG A CA 1
ATOM 3218 C C . ARG A 1 399 ? -2.063 -8.593 -1.560 1.00 95.25 399 ARG A C 1
ATOM 3220 O O . ARG A 1 399 ? -3.166 -8.798 -1.055 1.00 95.25 399 ARG A O 1
ATOM 3227 N N . ILE A 1 400 ? -1.345 -7.491 -1.341 1.00 93.69 400 ILE A N 1
ATOM 3228 C CA . ILE A 1 400 ? -1.779 -6.378 -0.486 1.00 93.69 400 ILE A CA 1
ATOM 3229 C C . ILE A 1 400 ? -3.104 -5.813 -1.010 1.00 93.69 400 ILE A C 1
ATOM 3231 O O . ILE A 1 400 ? -4.086 -5.783 -0.270 1.00 93.69 400 ILE A O 1
ATOM 3235 N N . ALA A 1 401 ? -3.190 -5.486 -2.306 1.00 94.25 401 ALA A N 1
ATOM 3236 C CA . ALA A 1 401 ? -4.415 -4.964 -2.918 1.00 94.25 401 ALA A CA 1
ATOM 3237 C C . ALA A 1 401 ? -5.617 -5.906 -2.726 1.00 94.25 401 ALA A C 1
ATOM 3239 O O . ALA A 1 401 ? -6.708 -5.467 -2.373 1.00 94.25 401 ALA A O 1
ATOM 3240 N N . HIS A 1 402 ? -5.427 -7.219 -2.900 1.00 90.75 402 HIS A N 1
ATOM 3241 C CA . HIS A 1 402 ? -6.484 -8.207 -2.667 1.00 90.75 402 HIS A CA 1
ATOM 3242 C C . HIS A 1 402 ? -6.990 -8.237 -1.224 1.00 90.75 402 HIS A C 1
ATOM 3244 O O . HIS A 1 402 ? -8.150 -8.577 -0.990 1.00 90.75 402 HIS A O 1
ATOM 3250 N N . ASN A 1 403 ? -6.112 -7.923 -0.284 1.00 87.00 403 ASN A N 1
ATOM 3251 C CA . ASN A 1 403 ? -6.336 -8.042 1.140 1.00 87.00 403 ASN A CA 1
ATOM 3252 C C . ASN A 1 403 ? -6.842 -6.741 1.789 1.00 87.00 403 ASN A C 1
ATOM 3254 O O . ASN A 1 403 ? -7.352 -6.809 2.905 1.00 87.00 403 ASN A O 1
ATOM 3258 N N . LEU A 1 404 ? -6.803 -5.594 1.097 1.00 87.31 404 LEU A N 1
ATOM 3259 C CA . LEU A 1 404 ? -7.329 -4.314 1.601 1.00 87.31 404 LEU A CA 1
ATOM 3260 C C . LEU A 1 404 ? -8.762 -4.389 2.173 1.00 87.31 404 LEU A C 1
ATOM 3262 O O . LEU A 1 404 ? -8.966 -3.874 3.274 1.00 87.31 404 LEU A O 1
ATOM 3266 N N . PRO A 1 405 ? -9.748 -5.067 1.543 1.00 82.81 405 PRO A N 1
ATOM 3267 C CA . PRO A 1 405 ? -11.097 -5.159 2.112 1.00 82.81 405 PRO A CA 1
ATOM 3268 C C . PRO A 1 405 ? -11.113 -5.869 3.471 1.00 82.81 405 PRO A C 1
ATOM 3270 O O . PRO A 1 405 ? -11.883 -5.529 4.369 1.00 82.81 405 PRO A O 1
ATOM 3273 N N . ARG A 1 406 ? -10.203 -6.832 3.664 1.00 77.31 406 ARG A N 1
ATOM 3274 C CA . ARG A 1 406 ? -10.101 -7.566 4.926 1.00 77.31 406 ARG A CA 1
ATOM 3275 C C . ARG A 1 406 ? -9.602 -6.677 6.057 1.00 77.31 406 ARG A C 1
ATOM 3277 O O . ARG A 1 406 ? -10.023 -6.917 7.181 1.00 77.31 406 ARG A O 1
ATOM 3284 N N . LEU A 1 407 ? -8.771 -5.670 5.778 1.00 74.25 407 LEU A N 1
ATOM 3285 C CA . LEU A 1 407 ? -8.339 -4.690 6.780 1.00 74.25 407 LEU A CA 1
ATOM 3286 C C . LEU A 1 407 ? -9.507 -3.817 7.252 1.00 74.25 407 LEU A C 1
ATOM 3288 O O . LEU A 1 407 ? -9.642 -3.554 8.444 1.00 74.25 407 LEU A O 1
ATOM 3292 N N . SER A 1 408 ? -10.397 -3.395 6.350 1.00 69.81 408 SER A N 1
ATOM 3293 C CA . SER A 1 408 ? -11.568 -2.613 6.768 1.00 69.81 408 SER A CA 1
ATOM 3294 C C . SER A 1 408 ? -12.529 -3.405 7.660 1.00 69.81 408 SER A C 1
ATOM 3296 O O . SER A 1 408 ? -13.128 -2.822 8.562 1.00 69.81 408 SER A O 1
ATOM 3298 N N . GLU A 1 409 ? -12.653 -4.715 7.432 1.00 67.56 409 GLU A N 1
ATOM 3299 C CA . GLU A 1 409 ? -13.649 -5.565 8.097 1.00 67.56 409 GLU A CA 1
ATOM 3300 C C . GLU A 1 409 ? -13.126 -6.296 9.338 1.00 67.56 409 GLU A C 1
ATOM 3302 O O . GLU A 1 409 ? -13.872 -6.460 10.299 1.00 67.56 409 GLU A O 1
ATOM 3307 N N . ASN A 1 410 ? -11.867 -6.744 9.317 1.00 69.44 410 ASN A N 1
ATOM 3308 C CA . ASN A 1 410 ? -11.326 -7.693 10.298 1.00 69.44 410 ASN A CA 1
ATOM 3309 C C . ASN A 1 410 ? -10.219 -7.107 11.177 1.00 69.44 410 ASN A C 1
ATOM 3311 O O . ASN A 1 410 ? -9.629 -7.850 11.958 1.00 69.44 410 ASN A O 1
ATOM 3315 N N . MET A 1 411 ? -9.906 -5.813 11.051 1.00 73.31 411 MET A N 1
ATOM 3316 C CA . MET A 1 411 ? -9.006 -5.173 12.008 1.00 73.31 411 MET A CA 1
ATOM 3317 C C . MET A 1 411 ? -9.623 -5.201 13.401 1.00 73.31 411 MET A C 1
ATOM 3319 O O . MET A 1 411 ? -10.805 -4.884 13.578 1.00 73.31 411 MET A O 1
ATOM 3323 N N . GLU A 1 412 ? -8.800 -5.551 14.384 1.00 73.56 412 GLU A N 1
ATOM 3324 C CA . GLU A 1 412 ? -9.243 -5.612 15.763 1.00 73.56 412 GLU A CA 1
ATOM 3325 C C . GLU A 1 412 ? -9.756 -4.251 16.241 1.00 73.56 412 GLU A C 1
ATOM 3327 O O . GLU A 1 412 ? -9.249 -3.180 15.900 1.00 73.56 412 GLU A O 1
ATOM 3332 N N . ALA A 1 413 ? -10.814 -4.311 17.037 1.00 78.19 413 ALA A N 1
ATOM 3333 C CA . ALA A 1 413 ? -11.410 -3.170 17.699 1.00 78.19 413 ALA A CA 1
ATOM 3334 C C . ALA A 1 413 ? -11.675 -3.568 19.143 1.00 78.19 413 ALA A C 1
ATOM 3336 O O . ALA A 1 413 ? -12.068 -4.709 19.403 1.00 78.19 413 ALA A O 1
ATOM 3337 N N . VAL A 1 414 ? -11.525 -2.627 20.070 1.00 79.31 414 VAL A N 1
ATOM 3338 C CA . VAL A 1 414 ? -11.873 -2.885 21.464 1.00 79.31 414 VAL A CA 1
ATOM 3339 C C . VAL A 1 414 ? -13.379 -3.093 21.544 1.00 79.31 414 VAL A C 1
ATOM 3341 O O . VAL A 1 414 ? -14.150 -2.239 21.105 1.00 79.31 414 VAL A O 1
ATOM 3344 N N . GLN A 1 415 ? -13.807 -4.237 22.069 1.00 77.25 415 GLN A N 1
ATOM 3345 C CA . GLN A 1 415 ? -15.219 -4.586 22.221 1.00 77.25 415 GLN A CA 1
ATOM 3346 C C . GLN A 1 415 ? -15.648 -4.413 23.674 1.00 77.25 415 GLN A C 1
ATOM 3348 O O . GLN A 1 415 ? -14.855 -4.617 24.587 1.00 77.25 415 GLN A O 1
ATOM 3353 N N . ASP A 1 416 ? -16.919 -4.074 23.886 1.00 68.62 416 ASP A N 1
ATOM 3354 C CA . ASP A 1 416 ? -17.567 -4.123 25.201 1.00 68.62 416 ASP A CA 1
ATOM 3355 C C . ASP A 1 416 ? -16.812 -3.343 26.303 1.00 68.62 416 ASP A C 1
ATOM 3357 O O . ASP A 1 416 ? -16.809 -3.737 27.472 1.00 68.62 416 ASP A O 1
ATOM 3361 N N . ASN A 1 417 ? -16.195 -2.200 25.953 1.00 75.88 417 ASN A N 1
ATOM 3362 C CA . ASN A 1 417 ? -15.485 -1.368 26.927 1.00 75.88 417 ASN A CA 1
ATOM 3363 C C . ASN A 1 417 ? -16.457 -0.888 28.025 1.00 75.88 417 ASN A C 1
ATOM 3365 O O . ASN A 1 417 ? -17.324 -0.023 27.823 1.00 75.88 417 ASN A O 1
ATOM 3369 N N . LYS A 1 418 ? -16.295 -1.468 29.218 1.00 74.12 418 LYS A N 1
ATOM 3370 C CA . LYS A 1 418 ? -17.164 -1.218 30.370 1.00 74.12 418 LYS A CA 1
ATOM 3371 C C . LYS A 1 418 ? -17.004 0.174 30.941 1.00 74.12 418 LYS A C 1
ATOM 3373 O O . LYS A 1 418 ? -17.970 0.691 31.494 1.00 74.12 418 LYS A O 1
ATOM 3378 N N . ALA A 1 419 ? -15.812 0.764 30.853 1.00 80.38 419 ALA A N 1
ATOM 3379 C CA . ALA A 1 419 ? -15.592 2.117 31.333 1.00 80.38 419 ALA A CA 1
ATOM 3380 C C . ALA A 1 419 ? -16.510 3.066 30.559 1.00 80.38 419 ALA A C 1
ATOM 3382 O O . ALA A 1 419 ? -17.381 3.695 31.156 1.00 80.38 419 ALA A O 1
ATOM 3383 N N . LEU A 1 420 ? -16.422 3.049 29.229 1.00 83.75 420 LEU A N 1
ATOM 3384 C CA . LEU A 1 420 ? -17.213 3.920 28.358 1.00 83.75 420 LEU A CA 1
ATOM 3385 C C . LEU A 1 420 ? -18.721 3.648 28.425 1.00 83.75 420 LEU A C 1
ATOM 3387 O O . LEU A 1 420 ? -19.522 4.544 28.170 1.00 83.75 420 LEU A O 1
ATOM 3391 N N . SER A 1 421 ? -19.125 2.443 28.828 1.00 81.19 421 SER A N 1
ATOM 3392 C CA . SER A 1 421 ? -20.539 2.092 29.006 1.00 81.19 421 SER A CA 1
ATOM 3393 C C . SER A 1 421 ? -21.135 2.565 30.342 1.00 81.19 421 SER A C 1
ATOM 3395 O O . SER A 1 421 ? -22.358 2.562 30.504 1.00 81.19 421 SER A O 1
ATOM 3397 N N . LYS A 1 422 ? -20.313 2.982 31.319 1.00 85.50 422 LYS A N 1
ATOM 3398 C CA . LYS A 1 422 ? -20.803 3.501 32.607 1.00 85.50 422 LYS A CA 1
ATOM 3399 C C . LYS A 1 422 ? -21.423 4.890 32.440 1.00 85.50 422 LYS A C 1
ATOM 3401 O O . LYS A 1 422 ? -20.927 5.730 31.686 1.00 85.50 422 LYS A O 1
ATOM 3406 N N . LYS A 1 423 ? -22.485 5.158 33.210 1.00 88.06 423 LYS A N 1
ATOM 3407 C CA . LYS A 1 423 ? -23.079 6.500 33.297 1.00 88.06 423 LYS A CA 1
ATOM 3408 C C . LYS A 1 423 ? -22.053 7.504 33.807 1.00 88.06 423 LYS A C 1
ATOM 3410 O O . LYS A 1 423 ? -21.340 7.230 34.774 1.00 88.06 423 LYS A O 1
ATOM 3415 N N . SER A 1 424 ? -22.008 8.663 33.166 1.00 89.88 424 SER A N 1
ATOM 3416 C CA . SER A 1 424 ? -21.134 9.752 33.575 1.00 89.88 424 SER A CA 1
ATOM 3417 C C . SER A 1 424 ? -21.605 10.369 34.903 1.00 89.88 424 SER A C 1
ATOM 3419 O O . SER A 1 424 ? -22.808 10.411 35.185 1.00 89.88 424 SER A O 1
ATOM 3421 N N . PRO A 1 425 ? -20.680 10.889 35.734 1.00 90.38 425 PRO A N 1
ATOM 3422 C CA . PRO A 1 425 ? -21.026 11.659 36.927 1.00 90.38 425 PRO A CA 1
ATOM 3423 C C . PRO A 1 425 ? -21.917 12.866 36.606 1.00 90.38 425 PRO A C 1
ATOM 3425 O O . PRO A 1 425 ? -21.931 13.363 35.480 1.00 90.38 425 PRO A O 1
ATOM 3428 N N . LYS A 1 426 ? -22.611 13.408 37.618 1.00 89.94 426 LYS A N 1
ATOM 3429 C CA . LYS A 1 426 ? -23.589 14.503 37.448 1.00 89.94 426 LYS A CA 1
ATOM 3430 C C . LYS A 1 426 ? -23.025 15.720 36.696 1.00 89.94 426 LYS A C 1
ATOM 3432 O O . LYS A 1 426 ? -23.717 16.261 35.839 1.00 89.94 426 LYS A O 1
ATOM 3437 N N . ALA A 1 427 ? -21.774 16.104 36.967 1.00 90.06 427 ALA A N 1
ATOM 3438 C CA . ALA A 1 427 ? -21.089 17.215 36.293 1.00 90.06 427 ALA A CA 1
ATOM 3439 C C . ALA A 1 427 ? -20.843 16.973 34.787 1.00 90.06 427 ALA A C 1
ATOM 3441 O O . ALA A 1 427 ? -20.713 17.916 34.014 1.00 90.06 427 ALA A O 1
ATOM 3442 N N . TYR A 1 428 ? -20.830 15.710 34.359 1.00 93.00 428 TYR A N 1
ATOM 3443 C CA . TYR A 1 428 ? -20.516 15.276 32.998 1.00 93.00 428 TYR A CA 1
ATOM 3444 C C . TYR A 1 428 ? -21.713 14.625 32.291 1.00 93.00 428 TYR A C 1
ATOM 3446 O O . TYR A 1 428 ? -21.546 13.941 31.284 1.00 93.00 428 TYR A O 1
ATOM 3454 N N . LYS A 1 429 ? -22.938 14.855 32.783 1.00 93.69 429 LYS A N 1
ATOM 3455 C CA . LYS A 1 429 ? -24.181 14.283 32.232 1.00 93.69 429 LYS A CA 1
ATOM 3456 C C . LYS A 1 429 ? -24.375 14.574 30.736 1.00 93.69 429 LYS A C 1
ATOM 3458 O O . LYS A 1 429 ? -24.994 13.784 30.029 1.00 93.69 429 LYS A O 1
ATOM 3463 N N . TRP A 1 430 ? -23.824 15.687 30.247 1.00 95.12 430 TRP A N 1
ATOM 3464 C CA . TRP A 1 430 ? -23.878 16.066 28.834 1.00 95.12 430 TRP A CA 1
ATOM 3465 C C . TRP A 1 430 ? -23.256 15.005 27.906 1.00 95.12 430 TRP A C 1
ATOM 3467 O O . TRP A 1 430 ? -23.715 14.851 26.778 1.00 95.12 430 TRP A O 1
ATOM 3477 N N . GLN A 1 431 ? -22.263 14.247 28.389 1.00 94.69 431 GLN A N 1
ATOM 3478 C CA . GLN A 1 431 ? -21.608 13.179 27.629 1.00 94.69 431 GLN A CA 1
ATOM 3479 C C . GLN A 1 431 ? -22.604 12.070 27.276 1.00 94.69 431 GLN A C 1
ATOM 3481 O O . GLN A 1 431 ? -22.693 11.658 26.122 1.00 94.69 431 GLN A O 1
ATOM 3486 N N . ASP A 1 432 ? -23.397 11.634 28.259 1.00 94.38 432 ASP A N 1
ATOM 3487 C CA . ASP A 1 432 ? -24.424 10.607 28.062 1.00 94.38 432 ASP A CA 1
ATOM 3488 C C . ASP A 1 432 ? -25.550 11.129 27.160 1.00 94.38 432 ASP A C 1
ATOM 3490 O O . ASP A 1 432 ? -25.989 10.431 26.252 1.00 94.38 432 ASP A O 1
ATOM 3494 N N . MET A 1 433 ? -25.951 12.395 27.327 1.00 94.56 433 MET A N 1
ATOM 3495 C CA . MET A 1 433 ? -26.956 13.024 26.460 1.00 94.56 433 MET A CA 1
ATOM 3496 C C . MET A 1 433 ? -26.518 13.069 24.988 1.00 94.56 433 MET A C 1
ATOM 3498 O O . MET A 1 433 ? -27.346 12.882 24.097 1.00 94.56 433 MET A O 1
ATOM 3502 N N . ALA A 1 434 ? -25.232 13.320 24.722 1.00 94.94 434 ALA A N 1
ATOM 3503 C CA . ALA A 1 434 ? -24.682 13.298 23.369 1.00 94.94 434 ALA A CA 1
ATOM 3504 C C . ALA A 1 434 ? -24.723 11.881 22.772 1.00 94.94 434 ALA A C 1
ATOM 3506 O O . ALA A 1 434 ? -25.194 11.698 21.649 1.00 94.94 434 ALA A O 1
ATOM 3507 N N . VAL A 1 435 ? -24.301 10.874 23.546 1.00 94.06 435 VAL A N 1
ATOM 3508 C CA . VAL A 1 435 ? -24.345 9.458 23.143 1.00 94.06 435 VAL A CA 1
ATOM 3509 C C . VAL A 1 435 ? -25.771 8.994 22.857 1.00 94.06 435 VAL A C 1
ATOM 3511 O O . VAL A 1 435 ? -26.006 8.339 21.842 1.00 94.06 435 VAL A O 1
ATOM 3514 N N . ASP A 1 436 ? -26.732 9.344 23.710 1.00 94.19 436 ASP A N 1
ATOM 3515 C CA . ASP A 1 436 ? -28.130 8.938 23.551 1.00 94.19 436 ASP A CA 1
ATOM 3516 C C . ASP A 1 436 ? -28.745 9.520 22.272 1.00 94.19 436 ASP A C 1
ATOM 3518 O O . ASP A 1 436 ? -29.441 8.809 21.542 1.00 94.19 436 ASP A O 1
ATOM 3522 N N . LYS A 1 437 ? -28.427 10.779 21.936 1.00 94.00 437 LYS A N 1
ATOM 3523 C CA . LYS A 1 437 ? -28.847 11.394 20.667 1.00 94.00 437 LYS A CA 1
ATOM 3524 C C . LYS A 1 437 ? -28.251 10.686 19.452 1.00 94.00 437 LYS A C 1
ATOM 3526 O O . LYS A 1 437 ? -28.975 10.437 18.492 1.00 94.00 437 LYS A O 1
ATOM 3531 N N . ILE A 1 438 ? -26.967 10.327 19.501 1.00 92.25 438 ILE A N 1
ATOM 3532 C CA . ILE A 1 438 ? -26.309 9.569 18.425 1.00 92.25 438 ILE A CA 1
ATOM 3533 C C . ILE A 1 438 ? -26.983 8.207 18.248 1.00 92.25 438 ILE A C 1
ATOM 3535 O O . ILE A 1 438 ? -27.330 7.829 17.131 1.00 92.25 438 ILE A O 1
ATOM 3539 N N . LYS A 1 439 ? -27.221 7.479 19.344 1.00 90.06 439 LYS A N 1
ATOM 3540 C CA . LYS A 1 439 ? -27.896 6.174 19.306 1.00 90.06 439 LYS A CA 1
ATOM 3541 C C . LYS A 1 439 ? -29.308 6.278 18.734 1.00 90.06 439 LYS A C 1
ATOM 3543 O O . LYS A 1 439 ? -29.701 5.414 17.954 1.00 90.06 439 LYS A O 1
ATOM 3548 N N . LEU A 1 440 ? -30.062 7.316 19.101 1.00 91.19 440 LEU A N 1
ATOM 3549 C CA . LEU A 1 440 ? -31.404 7.552 18.570 1.00 91.19 440 LEU A CA 1
ATOM 3550 C C . LEU A 1 440 ? -31.369 7.833 17.063 1.00 91.19 440 LEU A C 1
ATOM 3552 O O . LEU A 1 440 ? -32.087 7.175 16.318 1.00 91.19 440 LEU A O 1
ATOM 3556 N N . PHE A 1 441 ? -30.494 8.740 16.620 1.00 90.12 441 PHE A N 1
ATOM 3557 C CA . PHE A 1 441 ? -30.312 9.059 15.202 1.00 90.12 441 PHE A CA 1
ATOM 3558 C C . PHE A 1 441 ? -29.956 7.812 14.386 1.00 90.12 441 PHE A C 1
ATOM 3560 O O . PHE A 1 441 ? -30.567 7.536 13.359 1.00 90.12 441 PHE A O 1
ATOM 3567 N N . ARG A 1 442 ? -29.012 7.003 14.879 1.00 87.81 442 ARG A N 1
ATOM 3568 C CA . ARG A 1 442 ? -28.585 5.776 14.197 1.00 87.81 442 ARG A CA 1
ATOM 3569 C C . ARG A 1 442 ? -29.690 4.731 14.088 1.00 87.81 442 ARG A C 1
ATOM 3571 O O . ARG A 1 442 ? -29.749 4.043 13.083 1.00 87.81 442 ARG A O 1
ATOM 3578 N N . LYS A 1 443 ? -30.566 4.616 15.092 1.00 85.88 443 LYS A N 1
ATOM 3579 C CA . LYS A 1 443 ? -31.735 3.722 15.023 1.00 85.88 443 LYS A CA 1
ATOM 3580 C C . LYS A 1 443 ? -32.758 4.158 13.975 1.00 85.88 443 LYS A C 1
ATOM 3582 O O . LYS A 1 443 ? -33.518 3.323 13.508 1.00 85.88 443 LYS A O 1
ATOM 3587 N N . GLN A 1 444 ? -32.808 5.451 13.666 1.00 87.31 444 GLN A N 1
ATOM 3588 C CA . GLN A 1 444 ? -33.740 6.033 12.700 1.00 87.31 444 GLN A CA 1
ATOM 3589 C C . GLN A 1 444 ? -33.167 6.093 11.281 1.00 87.31 444 GLN A C 1
ATOM 3591 O O . GLN A 1 444 ? -33.914 6.337 10.342 1.00 87.31 444 GLN A O 1
ATOM 3596 N N . SER A 1 445 ? -31.856 5.908 11.118 1.00 82.69 445 SER A N 1
ATOM 3597 C CA . SER A 1 445 ? -31.206 5.958 9.815 1.00 82.69 445 SER A CA 1
ATOM 3598 C C . SER A 1 445 ? -31.106 4.566 9.196 1.00 82.69 445 SER A C 1
ATOM 3600 O O . SER A 1 445 ? -30.631 3.631 9.834 1.00 82.69 445 SER A O 1
ATOM 3602 N N . GLU A 1 446 ? -31.530 4.443 7.939 1.00 66.62 446 GLU A N 1
ATOM 3603 C CA . GLU A 1 446 ? -31.524 3.181 7.184 1.00 66.62 446 GLU A CA 1
ATOM 3604 C C . GLU A 1 446 ? -30.182 2.896 6.482 1.00 66.62 446 GLU A C 1
ATOM 3606 O O . GLU A 1 446 ? -29.984 1.808 5.942 1.00 66.62 446 GLU A O 1
ATOM 3611 N N . HIS A 1 447 ? -29.239 3.848 6.501 1.00 66.44 447 HIS A N 1
ATOM 3612 C CA . HIS A 1 447 ? -27.981 3.773 5.754 1.00 66.44 447 HIS A CA 1
ATOM 3613 C C . HIS A 1 447 ? -26.739 3.795 6.656 1.00 66.44 447 HIS A C 1
ATOM 3615 O O . HIS A 1 447 ? -26.738 4.369 7.749 1.00 66.44 447 HIS A O 1
ATOM 3621 N N . ASP A 1 448 ? -25.644 3.205 6.164 1.00 70.12 448 ASP A N 1
ATOM 3622 C CA . ASP A 1 448 ? -24.310 3.417 6.731 1.00 70.12 448 ASP A CA 1
ATOM 3623 C C . ASP A 1 448 ? -23.912 4.885 6.479 1.00 70.12 448 ASP A C 1
ATOM 3625 O O . ASP A 1 448 ? -23.717 5.311 5.342 1.00 70.12 448 ASP A O 1
ATOM 3629 N N . ASN A 1 449 ? -23.840 5.684 7.547 1.00 78.06 449 ASN A N 1
ATOM 3630 C CA . ASN A 1 449 ? -23.566 7.120 7.460 1.00 78.06 449 ASN A CA 1
ATOM 3631 C C . ASN A 1 449 ? -22.081 7.428 7.671 1.00 78.06 449 ASN A C 1
ATOM 3633 O O . ASN A 1 449 ? -21.431 6.848 8.544 1.00 78.06 449 ASN A O 1
ATOM 3637 N N . ALA A 1 450 ? -21.577 8.429 6.948 1.00 84.62 450 ALA A N 1
ATOM 3638 C CA . ALA A 1 450 ? -20.355 9.131 7.321 1.00 84.62 450 ALA A CA 1
ATOM 3639 C C . ALA A 1 450 ? -20.681 10.217 8.359 1.00 84.62 450 ALA A C 1
ATOM 3641 O O . ALA A 1 450 ? -21.686 10.919 8.243 1.00 84.62 450 ALA A O 1
ATOM 3642 N N . PHE A 1 451 ? -19.827 10.369 9.373 1.00 88.81 451 PHE A N 1
ATOM 3643 C CA . PHE A 1 451 ? -20.061 11.304 10.471 1.00 88.81 451 PHE A CA 1
ATOM 3644 C C . PHE A 1 451 ? -18.995 12.393 10.511 1.00 88.81 451 PHE A C 1
ATOM 3646 O O . PHE A 1 451 ? -17.800 12.109 10.537 1.00 88.81 451 PHE A O 1
ATOM 3653 N N . PHE A 1 452 ? -19.446 13.641 10.607 1.00 93.00 452 PHE A N 1
ATOM 3654 C CA . PHE A 1 452 ? -18.616 14.782 10.964 1.00 93.00 452 PHE A CA 1
ATOM 3655 C C . PHE A 1 452 ? -19.146 15.371 12.271 1.00 93.00 452 PHE A C 1
ATOM 3657 O O . PHE A 1 452 ? -20.265 15.880 12.322 1.00 93.00 452 PHE A O 1
ATOM 3664 N N . VAL A 1 453 ? -18.370 15.243 13.349 1.00 91.81 453 VAL A N 1
ATOM 3665 C CA . VAL A 1 453 ? -18.801 15.622 14.701 1.00 91.81 453 VAL A CA 1
ATOM 3666 C C . VAL A 1 453 ? -17.890 16.704 15.256 1.00 91.81 453 VAL A C 1
ATOM 3668 O O . VAL A 1 453 ? -16.685 16.508 15.385 1.00 91.81 453 VAL A O 1
ATOM 3671 N N . ILE A 1 454 ? -18.486 17.831 15.646 1.00 94.50 454 ILE A N 1
ATOM 3672 C CA . ILE A 1 454 ? -17.785 18.931 16.309 1.00 94.50 454 ILE A CA 1
ATOM 3673 C C . ILE A 1 454 ? -18.103 18.879 17.805 1.00 94.50 454 ILE A C 1
ATOM 3675 O O . ILE A 1 454 ? -19.222 19.174 18.225 1.00 94.50 454 ILE A O 1
ATOM 3679 N N . ASN A 1 455 ? -17.110 18.537 18.628 1.00 93.81 455 ASN A N 1
ATOM 3680 C CA . ASN A 1 455 ? -17.216 18.653 20.082 1.00 93.81 455 ASN A CA 1
ATOM 3681 C C . ASN A 1 455 ? -16.675 20.013 20.554 1.00 93.81 455 ASN A C 1
ATOM 3683 O O . ASN A 1 455 ? -15.481 20.162 20.813 1.00 93.81 455 ASN A O 1
ATOM 3687 N N . ALA A 1 456 ? -17.574 20.992 20.691 1.00 93.88 456 ALA A N 1
ATOM 3688 C CA . ALA A 1 456 ? -17.262 22.361 21.116 1.00 93.88 456 ALA A CA 1
ATOM 3689 C C . ALA A 1 456 ? -17.505 22.624 22.621 1.00 93.88 456 ALA A C 1
ATOM 3691 O O . ALA A 1 456 ? -17.772 23.756 23.019 1.00 93.88 456 ALA A O 1
ATOM 3692 N N . ALA A 1 457 ? -17.448 21.599 23.480 1.00 92.69 457 ALA A N 1
ATOM 3693 C CA . ALA A 1 457 ? -17.613 21.797 24.922 1.00 92.69 457 ALA A CA 1
ATOM 3694 C C . ALA A 1 457 ? -16.450 22.609 25.535 1.00 92.69 457 ALA A C 1
ATOM 3696 O O . ALA A 1 457 ? -15.297 22.503 25.102 1.00 92.69 457 ALA A O 1
ATOM 3697 N N . SER A 1 458 ? -16.722 23.377 26.593 1.00 90.50 458 SER A N 1
ATOM 3698 C CA . SER A 1 458 ? -15.716 24.207 27.273 1.00 90.50 458 SER A CA 1
ATOM 3699 C C . SER A 1 458 ? -14.560 23.390 27.875 1.00 90.50 458 SER A C 1
ATOM 3701 O O . SER A 1 458 ? -14.606 22.159 28.017 1.00 90.50 458 SER A O 1
ATOM 3703 N N . THR A 1 459 ? -13.447 24.058 28.182 1.00 86.50 459 THR A N 1
ATOM 3704 C CA . THR A 1 459 ? -12.309 23.442 28.887 1.00 86.50 459 THR A CA 1
ATOM 3705 C C . THR A 1 459 ? -12.745 22.951 30.269 1.00 86.50 459 THR A C 1
ATOM 3707 O O . THR A 1 459 ? -13.572 23.577 30.920 1.00 86.50 459 THR A O 1
ATOM 3710 N N . GLY A 1 460 ? -12.246 21.786 30.691 1.00 84.94 460 GLY A N 1
ATOM 3711 C CA . GLY A 1 460 ? -12.645 21.151 31.955 1.00 84.94 460 GLY A CA 1
ATOM 3712 C C . GLY A 1 460 ? -13.954 20.348 31.906 1.00 84.94 460 GLY A C 1
ATOM 3713 O O . GLY A 1 460 ? -14.230 19.594 32.830 1.00 84.94 460 GLY A O 1
ATOM 3714 N N . CYS A 1 461 ? -14.733 20.392 30.817 1.00 89.69 461 CYS A N 1
ATOM 3715 C CA . CYS A 1 461 ? -15.997 19.642 30.710 1.00 89.69 461 CYS A CA 1
ATOM 3716 C C . CYS A 1 461 ? -15.836 18.132 30.422 1.00 89.69 461 CYS A C 1
ATOM 3718 O O . CYS A 1 461 ? -16.825 17.457 30.134 1.00 89.69 461 CYS A O 1
ATOM 3720 N N . GLY A 1 462 ? -14.615 17.590 30.462 1.00 88.25 462 GLY A N 1
ATOM 3721 C CA . GLY A 1 462 ? -14.352 16.168 30.208 1.00 88.25 462 GLY A CA 1
ATOM 3722 C C . GLY A 1 462 ? -14.475 15.759 28.733 1.00 88.25 462 GLY A C 1
ATOM 3723 O O . GLY A 1 462 ? -15.043 14.712 28.432 1.00 88.25 462 GLY A O 1
ATOM 3724 N N . LYS A 1 463 ? -13.975 16.584 27.800 1.00 90.38 463 LYS A N 1
ATOM 3725 C CA . LYS A 1 463 ? -14.026 16.306 26.350 1.00 90.38 463 LYS A CA 1
ATOM 3726 C C . LYS A 1 463 ? -13.340 14.999 25.955 1.00 90.38 463 LYS A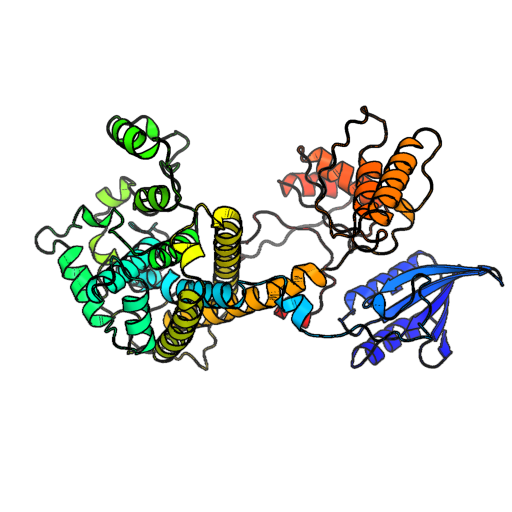 C 1
ATOM 3728 O O . LYS A 1 463 ? -13.868 14.286 25.111 1.00 90.38 463 LYS A O 1
ATOM 3733 N N . THR A 1 464 ? -12.204 14.687 26.572 1.00 85.44 464 THR A N 1
ATOM 3734 C CA . THR A 1 464 ? -11.394 13.500 26.277 1.00 85.44 464 THR A CA 1
ATOM 3735 C C . THR A 1 464 ? -12.223 12.218 26.357 1.00 85.44 464 THR A C 1
ATOM 3737 O O . THR A 1 464 ? -12.342 11.484 25.378 1.00 85.44 464 THR A O 1
ATOM 3740 N N . TYR A 1 465 ? -12.887 12.012 27.494 1.00 87.38 465 TYR A N 1
ATOM 3741 C CA . TYR A 1 465 ? -13.758 10.863 27.734 1.00 87.38 465 TYR A CA 1
ATOM 3742 C C . TYR A 1 465 ? -15.033 10.897 26.879 1.00 87.38 465 TYR A C 1
ATOM 3744 O O . TYR A 1 465 ? -15.496 9.870 26.383 1.00 87.38 465 TYR A O 1
ATOM 3752 N N . ALA A 1 466 ? -15.590 12.096 26.668 1.00 91.31 466 ALA A N 1
ATOM 3753 C CA . ALA A 1 466 ? -16.754 12.294 25.811 1.00 91.31 466 ALA A CA 1
ATOM 3754 C C . ALA A 1 466 ? -16.481 11.859 24.365 1.00 91.31 466 ALA A C 1
ATOM 3756 O O . ALA A 1 466 ? -17.323 11.203 23.761 1.00 91.31 466 ALA A O 1
ATOM 3757 N N . ASN A 1 467 ? -15.303 12.184 23.824 1.00 92.19 467 ASN A N 1
ATOM 3758 C CA . ASN A 1 467 ? -14.903 11.802 22.473 1.00 92.19 467 ASN A CA 1
ATOM 3759 C C . ASN A 1 467 ? -14.842 10.280 22.327 1.00 92.19 467 ASN A C 1
ATOM 3761 O O . ASN A 1 467 ? -15.421 9.755 21.383 1.00 92.19 467 ASN A O 1
ATOM 3765 N N . ALA A 1 468 ? -14.239 9.562 23.279 1.00 90.25 468 ALA A N 1
ATOM 3766 C CA . ALA A 1 468 ? -14.217 8.098 23.256 1.00 90.25 468 ALA A CA 1
ATOM 3767 C C . ALA A 1 468 ? -15.637 7.498 23.293 1.00 90.25 468 ALA A C 1
ATOM 3769 O O . ALA A 1 468 ? -15.969 6.631 22.485 1.00 90.25 468 ALA A O 1
ATOM 3770 N N . LYS A 1 469 ? -16.511 8.023 24.164 1.00 91.25 469 LYS A N 1
ATOM 3771 C CA . LYS A 1 469 ? -17.934 7.646 24.228 1.00 91.25 469 LYS A CA 1
ATOM 3772 C C . LYS A 1 469 ? -18.673 7.886 22.905 1.00 91.25 469 LYS A C 1
ATOM 3774 O O . LYS A 1 469 ? 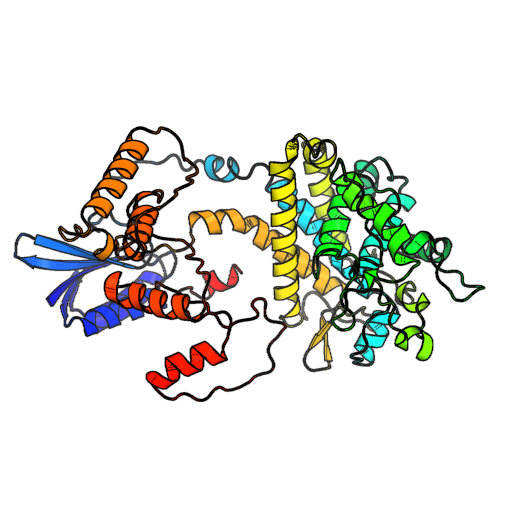-19.423 7.024 22.448 1.00 91.25 469 LYS A O 1
ATOM 3779 N N . ILE A 1 470 ? -18.454 9.046 22.286 1.00 93.38 470 ILE A N 1
ATOM 3780 C CA . ILE A 1 470 ? -19.020 9.410 20.982 1.00 93.38 470 ILE A CA 1
ATOM 3781 C C . ILE A 1 470 ? -18.519 8.441 19.907 1.00 93.38 470 ILE A C 1
ATOM 3783 O O . ILE A 1 470 ? -19.334 7.856 19.200 1.00 93.38 470 ILE A O 1
ATOM 3787 N N . MET A 1 471 ? -17.208 8.199 19.822 1.00 92.19 471 MET A N 1
ATOM 3788 C CA . MET A 1 471 ? -16.620 7.290 18.834 1.00 92.19 471 MET A CA 1
ATOM 3789 C C . MET A 1 471 ? -17.142 5.856 18.986 1.00 92.19 471 MET A C 1
ATOM 3791 O O . MET A 1 471 ? -17.478 5.222 17.985 1.00 92.19 471 MET A O 1
ATOM 3795 N N . GLN A 1 472 ? -17.305 5.361 20.218 1.00 90.44 472 GLN A N 1
ATOM 3796 C CA . GLN A 1 472 ? -17.914 4.050 20.455 1.00 90.44 472 GLN A CA 1
ATOM 3797 C C . GLN A 1 472 ? -19.364 4.008 19.952 1.00 90.44 472 GLN A C 1
ATOM 3799 O O . GLN A 1 472 ? -19.756 3.068 19.256 1.00 90.44 472 GLN A O 1
ATOM 3804 N N . ALA A 1 473 ? -20.148 5.049 20.248 1.00 90.50 473 ALA A N 1
ATOM 3805 C CA . ALA A 1 473 ? -21.540 5.156 19.821 1.00 90.50 473 ALA A CA 1
ATOM 3806 C C . ALA A 1 473 ? -21.699 5.259 18.293 1.00 90.50 473 ALA A C 1
ATOM 3808 O O . ALA A 1 473 ? -22.725 4.831 17.761 1.00 90.50 473 ALA A O 1
ATOM 3809 N N . LEU A 1 474 ? -20.696 5.792 17.589 1.00 89.88 474 LEU A N 1
ATOM 3810 C CA . LEU A 1 474 ? -20.657 5.880 16.125 1.00 89.88 474 LEU A CA 1
ATOM 3811 C C . LEU A 1 474 ? -20.250 4.566 15.443 1.00 89.88 474 LEU A C 1
ATOM 3813 O O . LEU A 1 474 ? -20.550 4.377 14.267 1.00 89.88 474 LEU A O 1
ATOM 3817 N N . SER A 1 475 ? -19.604 3.642 16.157 1.00 86.56 475 SER A N 1
ATOM 3818 C CA . SER A 1 475 ? -19.156 2.368 15.583 1.00 86.56 475 SER A CA 1
ATOM 3819 C C . SER A 1 475 ? -20.311 1.501 15.067 1.00 86.56 475 SER A C 1
ATOM 3821 O O . SER A 1 475 ? -21.417 1.557 15.602 1.00 86.56 475 SER A O 1
ATOM 3823 N N . LYS A 1 476 ? -20.066 0.630 14.076 1.00 78.12 476 LYS A N 1
ATOM 3824 C CA . LYS A 1 476 ? -21.117 -0.172 13.411 1.00 78.12 476 LYS A CA 1
ATOM 3825 C C . LYS A 1 476 ? -22.028 -0.921 14.393 1.00 78.12 476 LYS A C 1
ATOM 3827 O O . LYS A 1 476 ? -23.246 -0.794 14.300 1.00 78.12 476 LYS A O 1
ATOM 3832 N N . LYS A 1 477 ? -21.458 -1.608 15.388 1.00 77.00 477 LYS A N 1
ATOM 3833 C CA . LYS A 1 477 ? -22.220 -2.301 16.447 1.00 77.00 477 LYS A CA 1
ATOM 3834 C C . LYS A 1 477 ? -22.616 -1.387 17.626 1.00 77.00 477 LYS A C 1
ATOM 3836 O O . LYS A 1 477 ? -23.451 -1.757 18.439 1.00 77.00 477 LYS A O 1
ATOM 3841 N N . GLY A 1 478 ? -22.056 -0.177 17.719 1.00 80.50 478 GLY A N 1
ATOM 3842 C CA . GLY A 1 478 ? -22.355 0.813 18.766 1.00 80.50 478 GLY A CA 1
ATOM 3843 C C . GLY A 1 478 ? -21.709 0.527 20.127 1.00 80.50 478 GLY A C 1
ATOM 3844 O O . GLY A 1 478 ? -21.893 1.301 21.066 1.00 80.50 478 GLY A O 1
ATOM 3845 N N . ASN A 1 479 ? -20.960 -0.571 20.233 1.00 77.69 479 ASN A N 1
ATOM 3846 C CA . ASN A 1 479 ? -20.261 -1.030 21.433 1.00 77.69 479 ASN A CA 1
ATOM 3847 C C . ASN A 1 479 ? -18.766 -1.309 21.191 1.00 77.69 479 ASN A C 1
ATOM 3849 O O . ASN A 1 479 ? -18.084 -1.745 22.117 1.00 77.69 479 ASN A O 1
ATOM 3853 N N . SER A 1 480 ? -18.249 -1.021 19.994 1.00 84.88 480 SER A N 1
ATOM 3854 C CA . SER A 1 480 ? -16.839 -1.210 19.635 1.00 84.88 480 SER A CA 1
ATOM 3855 C C . SER A 1 480 ? -16.093 0.118 19.511 1.00 84.88 480 SER A C 1
ATOM 3857 O O . SER A 1 480 ? -16.697 1.127 19.154 1.00 84.88 480 SER A O 1
ATOM 3859 N N . LEU A 1 481 ? -14.786 0.127 19.751 1.00 85.69 481 LEU A N 1
ATOM 3860 C CA . LEU A 1 481 ? -13.942 1.312 19.634 1.00 85.69 481 LEU A CA 1
ATOM 3861 C C . LEU A 1 481 ? -12.701 1.000 18.789 1.00 85.69 481 LEU A C 1
ATOM 3863 O O . LEU A 1 481 ? -11.897 0.141 19.141 1.00 85.69 481 LEU A O 1
ATOM 3867 N N . ARG A 1 482 ? -12.552 1.717 17.672 1.00 85.94 482 ARG A N 1
ATOM 3868 C CA . ARG A 1 482 ? -11.344 1.738 16.838 1.00 85.94 482 ARG A CA 1
ATOM 3869 C C . ARG A 1 482 ? -11.245 3.097 16.168 1.00 85.94 482 ARG A C 1
ATOM 3871 O O . ARG A 1 482 ? -12.070 3.424 15.318 1.00 85.94 482 ARG A O 1
ATOM 3878 N N . TYR A 1 483 ? -10.277 3.902 16.580 1.00 86.88 483 TYR A N 1
ATOM 3879 C CA . TYR A 1 483 ? -10.040 5.219 16.004 1.00 86.88 483 TYR A CA 1
ATOM 3880 C C . TYR A 1 483 ? -8.638 5.714 16.355 1.00 86.88 483 TYR A C 1
ATOM 3882 O O . TYR A 1 483 ? -7.984 5.173 17.241 1.00 86.88 483 TYR A O 1
ATOM 3890 N N . ILE A 1 484 ? -8.205 6.759 15.656 1.00 88.00 484 ILE A N 1
ATOM 3891 C CA . ILE A 1 484 ? -6.940 7.445 15.909 1.00 88.00 484 ILE A CA 1
ATOM 3892 C C . ILE A 1 484 ? -7.267 8.782 16.571 1.00 88.00 484 ILE A C 1
ATOM 3894 O O . ILE A 1 484 ? -8.011 9.589 16.008 1.00 88.00 484 ILE A O 1
ATOM 3898 N N . LEU A 1 485 ? -6.716 9.021 17.763 1.00 86.50 485 LEU A N 1
ATOM 3899 C CA . LEU A 1 485 ? -6.794 10.318 18.430 1.00 86.50 485 LEU A CA 1
ATOM 3900 C C . LEU A 1 485 ? -5.551 11.144 18.084 1.00 86.50 485 LEU A C 1
ATOM 3902 O O . LEU A 1 485 ? -4.488 10.950 18.666 1.00 86.50 485 LEU A O 1
ATOM 3906 N N . ALA A 1 486 ? -5.687 12.075 17.143 1.00 86.94 486 ALA A N 1
ATOM 3907 C CA . ALA A 1 486 ? -4.610 12.993 16.784 1.00 86.94 486 ALA A CA 1
ATOM 3908 C C . ALA A 1 486 ? -4.617 14.224 17.705 1.00 86.94 486 ALA A C 1
ATOM 3910 O O . ALA A 1 486 ? -5.614 14.946 17.779 1.00 86.94 486 ALA A O 1
ATOM 3911 N N . LEU A 1 487 ? -3.505 14.469 18.401 1.00 83.25 487 LEU A N 1
ATOM 3912 C CA . LEU A 1 487 ? -3.334 15.588 19.331 1.00 83.25 487 LEU A CA 1
ATOM 3913 C C . LEU A 1 487 ? -2.219 16.517 18.845 1.00 83.25 487 LEU A C 1
ATOM 3915 O O . LEU A 1 487 ? -1.203 16.070 18.324 1.00 83.25 487 LEU A O 1
ATOM 3919 N N . GLY A 1 488 ? -2.415 17.826 19.016 1.00 77.31 488 GLY A N 1
ATOM 3920 C CA . GLY A 1 488 ? -1.504 18.848 18.485 1.00 77.31 488 GLY A CA 1
ATOM 3921 C C . GLY A 1 488 ? -0.237 19.097 19.311 1.00 77.31 488 GLY A C 1
ATOM 3922 O O . GLY A 1 488 ? 0.581 19.920 18.912 1.00 77.31 488 GLY A O 1
ATOM 3923 N N . LEU A 1 489 ? -0.074 18.442 20.465 1.00 76.62 489 LEU A N 1
ATOM 3924 C CA . LEU A 1 489 ? 1.046 18.657 21.387 1.00 76.62 489 LEU A CA 1
ATOM 3925 C C . LEU A 1 489 ? 1.592 17.320 21.890 1.00 76.62 489 LEU A C 1
ATOM 3927 O O . LEU A 1 489 ? 0.826 16.475 22.344 1.00 76.62 489 LEU A O 1
ATOM 3931 N N . ARG A 1 490 ? 2.922 17.169 21.883 1.00 69.44 490 ARG A N 1
ATOM 3932 C CA . ARG A 1 490 ? 3.606 15.932 22.305 1.00 69.44 490 ARG A CA 1
ATOM 3933 C C . ARG A 1 490 ? 3.325 15.563 23.767 1.00 69.44 490 ARG A C 1
ATOM 3935 O O . ARG A 1 490 ? 3.002 14.416 24.048 1.00 69.44 490 ARG A O 1
ATOM 3942 N N . SER A 1 491 ? 3.387 16.535 24.680 1.00 68.19 491 SER A N 1
ATOM 3943 C CA . SER A 1 491 ? 3.069 16.331 26.105 1.00 68.19 491 SER A CA 1
ATOM 3944 C C . SER A 1 491 ? 1.611 15.928 26.325 1.00 68.19 491 SER A C 1
ATOM 3946 O O . SER A 1 491 ? 1.316 15.077 27.160 1.00 68.19 491 SER A O 1
ATOM 3948 N N . LEU A 1 492 ? 0.697 16.492 25.531 1.00 70.19 492 LEU A N 1
ATOM 3949 C CA . LEU A 1 492 ? -0.719 16.152 25.593 1.00 70.19 492 LEU A CA 1
ATOM 3950 C C . LEU A 1 492 ? -0.974 14.722 25.111 1.00 70.19 492 LEU A C 1
ATOM 3952 O O . LEU A 1 492 ? -1.869 14.071 25.639 1.00 70.19 492 LEU A O 1
ATOM 3956 N N . THR A 1 493 ? -0.196 14.220 24.148 1.00 75.44 493 THR A N 1
ATOM 3957 C CA . THR A 1 493 ? -0.285 12.827 23.688 1.00 75.44 493 THR A CA 1
ATOM 3958 C C . THR A 1 493 ? 0.028 11.840 24.804 1.00 75.44 493 THR A C 1
ATOM 3960 O O . THR A 1 493 ? -0.743 10.906 25.001 1.00 75.44 493 THR A O 1
ATOM 3963 N N . LEU A 1 494 ? 1.092 12.082 25.574 1.00 71.88 494 LEU A N 1
ATOM 3964 C CA . LEU A 1 494 ? 1.457 11.257 26.730 1.00 71.88 494 LEU A CA 1
ATOM 3965 C C . LEU A 1 494 ? 0.402 11.325 27.834 1.00 71.88 494 LEU A C 1
ATOM 3967 O O . LEU A 1 494 ? -0.151 10.300 28.220 1.00 71.88 494 LEU A O 1
ATOM 3971 N N . GLN A 1 495 ? 0.034 12.538 28.255 1.00 74.88 495 GLN A N 1
ATOM 3972 C CA . GLN A 1 495 ? -0.975 12.739 29.297 1.00 74.88 495 GLN A CA 1
ATOM 3973 C C . GLN A 1 495 ? -2.332 12.133 28.913 1.00 74.88 495 GLN A C 1
ATOM 3975 O O . GLN A 1 495 ? -3.026 11.558 29.749 1.00 74.88 495 GLN A O 1
ATOM 3980 N N . THR A 1 496 ? -2.727 12.260 27.644 1.00 75.75 496 THR A N 1
ATOM 3981 C CA . THR A 1 496 ? -3.968 11.658 27.153 1.00 75.75 496 THR A CA 1
ATOM 3982 C C . THR A 1 496 ? -3.827 10.144 27.039 1.00 75.75 496 THR A C 1
ATOM 3984 O O . THR A 1 496 ? -4.769 9.439 27.372 1.00 75.75 496 THR A O 1
ATOM 3987 N N . GLY A 1 497 ? -2.668 9.626 26.625 1.00 76.38 497 GLY A N 1
ATOM 3988 C CA . GLY A 1 497 ? -2.373 8.194 26.649 1.00 76.38 497 GLY A CA 1
ATOM 3989 C C . GLY A 1 497 ? -2.572 7.603 28.046 1.00 76.38 497 GLY A C 1
ATOM 3990 O O . GLY A 1 497 ? -3.329 6.644 28.198 1.00 76.38 497 GLY A O 1
ATOM 3991 N N . ASP A 1 498 ? -2.000 8.244 29.067 1.00 73.94 498 ASP A N 1
ATOM 3992 C CA . ASP A 1 498 ? -2.182 7.874 30.474 1.00 73.94 498 ASP A CA 1
ATOM 3993 C C . ASP A 1 498 ? -3.650 8.000 30.911 1.00 73.94 498 ASP A C 1
ATOM 3995 O O . ASP A 1 498 ? -4.193 7.076 31.512 1.00 73.94 498 ASP A O 1
ATOM 3999 N N . GLU A 1 499 ? -4.359 9.070 30.524 1.00 73.75 499 GLU A N 1
ATOM 4000 C CA . GLU A 1 499 ? -5.791 9.214 30.825 1.00 73.75 499 GLU A CA 1
ATOM 4001 C C . GLU A 1 499 ? -6.632 8.077 30.203 1.00 73.75 499 GLU A C 1
ATOM 4003 O O . GLU A 1 499 ? -7.581 7.592 30.828 1.00 73.75 499 GLU A O 1
ATOM 4008 N N . TYR A 1 500 ? -6.291 7.612 28.997 1.00 76.00 500 TYR A N 1
ATOM 4009 C CA . TYR A 1 500 ? -6.955 6.472 28.355 1.00 76.00 500 TYR A CA 1
ATOM 4010 C C . TYR A 1 500 ? -6.618 5.146 29.046 1.00 76.00 500 TYR A C 1
ATOM 4012 O O . TYR A 1 500 ? -7.531 4.345 29.276 1.00 76.00 500 TYR A O 1
ATOM 4020 N N . LYS A 1 501 ? -5.356 4.928 29.434 1.00 73.44 501 LYS A N 1
ATOM 4021 C CA . LYS A 1 501 ? -4.950 3.751 30.220 1.00 73.44 501 LYS A CA 1
ATOM 4022 C C . LYS A 1 501 ? -5.687 3.712 31.565 1.00 73.44 501 LYS A C 1
ATOM 4024 O O . LYS A 1 501 ? -6.328 2.717 31.898 1.00 73.44 501 LYS A O 1
ATOM 4029 N N . GLU A 1 502 ? -5.683 4.816 32.310 1.00 73.69 502 GLU A N 1
ATOM 4030 C CA . GLU A 1 502 ? -6.235 4.885 33.667 1.00 73.69 502 GLU A CA 1
ATOM 4031 C C . GLU A 1 502 ? -7.767 4.917 33.707 1.00 73.69 502 GLU A C 1
ATOM 4033 O O . GLU A 1 502 ? -8.384 4.190 34.489 1.00 73.69 502 GLU A O 1
ATOM 4038 N N . ARG A 1 503 ? -8.410 5.768 32.891 1.00 68.06 503 ARG A N 1
ATOM 4039 C CA . ARG A 1 503 ? -9.860 6.035 32.994 1.00 68.06 503 ARG A CA 1
ATOM 4040 C C . ARG A 1 503 ? -10.705 5.217 32.037 1.00 68.06 503 ARG A C 1
ATOM 4042 O O . ARG A 1 503 ? -11.878 4.965 32.324 1.00 68.06 503 ARG A O 1
ATOM 4049 N N . ILE A 1 504 ? -10.150 4.859 30.884 1.00 68.50 504 ILE A N 1
ATOM 4050 C CA . ILE A 1 504 ? -10.845 4.061 29.869 1.00 68.50 504 ILE A CA 1
ATOM 4051 C C . ILE A 1 504 ? -10.466 2.570 30.008 1.00 68.50 504 ILE A C 1
ATOM 4053 O O . ILE A 1 504 ? -11.136 1.713 29.431 1.00 68.50 504 ILE A O 1
ATOM 4057 N N . HIS A 1 505 ? -9.507 2.256 30.897 1.00 63.03 505 HIS A N 1
ATOM 4058 C CA . HIS A 1 505 ? -9.035 0.908 31.237 1.00 63.03 505 HIS A CA 1
ATOM 4059 C C . HIS A 1 505 ? -8.575 0.105 30.020 1.00 63.03 505 HIS A C 1
ATOM 4061 O O . HIS A 1 505 ? -8.725 -1.115 29.989 1.00 63.03 505 HIS A O 1
ATOM 4067 N N . HIS A 1 506 ? -8.022 0.785 29.019 1.00 61.06 506 HIS A N 1
ATOM 4068 C CA . HIS A 1 506 ? -7.326 0.089 27.951 1.00 61.06 506 HIS A CA 1
ATOM 4069 C C . HIS A 1 506 ? -5.986 -0.400 28.487 1.00 61.06 506 HIS A C 1
ATOM 4071 O O . HIS A 1 506 ? -5.172 0.393 28.961 1.00 61.06 506 HIS A O 1
ATOM 4077 N N . ASN A 1 507 ? -5.765 -1.709 28.425 1.00 60.97 507 ASN A N 1
ATOM 4078 C CA . ASN A 1 507 ? -4.437 -2.261 28.654 1.00 60.97 507 ASN A CA 1
ATOM 4079 C C . ASN A 1 507 ? -3.557 -2.022 27.407 1.00 60.97 507 ASN A C 1
ATOM 4081 O O . ASN A 1 507 ? -4.030 -1.605 26.349 1.00 60.97 507 ASN A O 1
ATOM 4085 N N . GLU A 1 508 ? -2.259 -2.299 27.506 1.00 61.41 508 GLU A N 1
ATOM 4086 C CA . GLU A 1 508 ? -1.293 -2.056 26.416 1.00 61.41 508 GLU A CA 1
ATOM 4087 C C . GLU A 1 508 ? -1.516 -2.926 25.166 1.00 61.41 508 GLU A C 1
ATOM 4089 O O . GLU A 1 508 ? -0.852 -2.739 24.151 1.00 61.41 508 GLU A O 1
ATOM 4094 N N . SER A 1 509 ? -2.462 -3.872 25.222 1.00 60.50 509 SER A N 1
ATOM 4095 C CA . SER A 1 509 ? -2.917 -4.630 24.050 1.00 60.50 509 SER A CA 1
ATOM 4096 C C . SER A 1 509 ? -4.090 -3.984 23.306 1.00 60.50 509 SER A C 1
ATOM 4098 O O . SER A 1 509 ? -4.503 -4.490 22.269 1.00 60.50 509 SER A O 1
ATOM 4100 N N . GLU A 1 510 ? -4.643 -2.884 23.823 1.00 69.06 510 GLU A N 1
ATOM 4101 C CA . GLU A 1 510 ? -5.826 -2.204 23.278 1.00 69.06 510 GLU A CA 1
ATOM 4102 C C . GLU A 1 510 ? -5.577 -0.736 22.903 1.00 69.06 510 GLU A C 1
ATOM 4104 O O . GLU A 1 510 ? -6.394 -0.126 22.211 1.00 69.06 510 GLU A O 1
ATOM 4109 N N . LEU A 1 511 ? -4.457 -0.166 23.354 1.00 73.38 511 LEU A N 1
ATOM 4110 C CA . LEU A 1 511 ? -4.051 1.210 23.093 1.00 73.38 511 LEU A CA 1
ATOM 4111 C C . LEU A 1 511 ? -2.572 1.248 22.705 1.00 73.38 511 LEU A C 1
ATOM 4113 O O . LEU A 1 511 ? -1.716 0.845 23.489 1.00 73.38 511 LEU A O 1
ATOM 4117 N N . ALA A 1 512 ? -2.288 1.811 21.532 1.00 71.00 512 ALA A N 1
ATOM 4118 C CA . ALA A 1 512 ? -0.944 2.199 21.122 1.00 71.00 512 ALA A CA 1
ATOM 4119 C C . ALA A 1 512 ? -0.803 3.723 21.222 1.00 71.00 512 ALA A C 1
ATOM 4121 O O . ALA A 1 512 ? -1.706 4.463 20.816 1.00 71.00 512 ALA A O 1
ATOM 4122 N N . VAL A 1 513 ? 0.326 4.194 21.750 1.00 68.25 513 VAL A N 1
ATOM 4123 C CA . VAL A 1 513 ? 0.641 5.624 21.858 1.00 68.25 513 VAL A CA 1
ATOM 4124 C C . VAL A 1 513 ? 1.847 5.910 20.967 1.00 68.25 513 VAL A C 1
ATOM 4126 O O . VAL A 1 513 ? 2.914 5.343 21.169 1.00 68.25 513 VAL A O 1
ATOM 4129 N N . LEU A 1 514 ? 1.664 6.778 19.969 1.00 67.06 514 LEU A N 1
ATOM 4130 C CA . LEU A 1 514 ? 2.720 7.208 19.049 1.00 67.06 514 LEU A CA 1
ATOM 4131 C C . LEU A 1 514 ? 3.098 8.659 19.349 1.00 67.06 514 LEU A C 1
ATOM 4133 O O . LEU A 1 514 ? 2.231 9.538 19.339 1.00 67.06 514 LEU A O 1
ATOM 4137 N N . ILE A 1 515 ? 4.380 8.916 19.615 1.00 65.12 515 ILE A N 1
ATOM 4138 C CA . ILE A 1 515 ? 4.878 10.243 19.989 1.00 65.12 515 ILE A CA 1
ATOM 4139 C C . ILE A 1 515 ? 6.003 10.656 19.059 1.00 65.12 515 ILE A C 1
ATOM 4141 O O . ILE A 1 515 ? 6.994 9.944 18.930 1.00 65.12 515 ILE A O 1
ATOM 4145 N N . GLY A 1 516 ? 5.868 11.901 18.589 1.00 56.22 516 GLY A N 1
ATOM 4146 C CA . GLY A 1 516 ? 6.744 12.659 17.694 1.00 56.22 516 GLY A CA 1
ATOM 4147 C C . GLY A 1 516 ? 8.244 12.768 18.040 1.00 56.22 516 GLY A C 1
ATOM 4148 O O . GLY A 1 516 ? 8.896 13.701 17.560 1.00 56.22 516 GLY A O 1
ATOM 4149 N N . SER A 1 517 ? 8.741 12.023 19.035 1.00 59.75 517 SER A N 1
ATOM 4150 C CA . SER A 1 517 ? 10.085 12.122 19.612 1.00 59.75 517 SER A CA 1
ATOM 4151 C C . SER A 1 517 ? 10.382 10.955 20.565 1.00 59.75 517 SER A C 1
ATOM 4153 O O . SER A 1 517 ? 9.803 10.869 21.650 1.00 59.75 517 SER A O 1
ATOM 4155 N N . SER A 1 518 ? 11.374 10.133 20.215 1.00 54.34 518 SER A N 1
ATOM 4156 C CA . SER A 1 518 ? 11.893 9.059 21.077 1.00 54.34 518 SER A CA 1
ATOM 4157 C C . SER A 1 518 ? 12.519 9.581 22.377 1.00 54.34 518 SER A C 1
ATOM 4159 O O . SER A 1 518 ? 12.374 8.955 23.419 1.00 54.34 518 SER A O 1
ATOM 4161 N N . ALA A 1 519 ? 13.153 10.759 22.356 1.00 51.22 519 ALA A N 1
ATOM 4162 C CA . ALA A 1 519 ? 13.742 11.385 23.545 1.00 51.22 519 ALA A CA 1
ATOM 4163 C C . ALA A 1 519 ? 12.693 11.802 24.593 1.00 51.22 519 ALA A C 1
ATOM 4165 O O . ALA A 1 519 ? 12.944 11.704 25.787 1.00 51.22 519 ALA A O 1
ATOM 4166 N N . ILE A 1 520 ? 11.509 12.249 24.158 1.00 55.34 520 ILE A N 1
ATOM 4167 C CA . ILE A 1 520 ? 10.423 12.640 25.072 1.00 55.34 520 ILE A CA 1
ATOM 4168 C C . ILE A 1 520 ? 9.708 11.407 25.635 1.00 55.34 520 ILE A C 1
ATOM 4170 O O . ILE A 1 520 ? 9.317 11.437 26.797 1.00 55.34 520 ILE A O 1
ATOM 4174 N N . SER A 1 521 ? 9.574 10.330 24.849 1.00 55.81 521 SER A N 1
ATOM 4175 C CA . SER A 1 521 ? 9.114 9.037 25.381 1.00 55.81 521 SER A CA 1
ATOM 4176 C C . SER A 1 521 ? 10.044 8.571 26.499 1.00 55.81 521 SER A C 1
ATOM 4178 O O . SER A 1 521 ? 9.587 8.340 27.609 1.00 55.81 521 SER A O 1
ATOM 4180 N N . LYS A 1 522 ? 11.362 8.580 26.244 1.00 57.28 522 LYS A N 1
ATOM 4181 C CA . LYS A 1 522 ? 12.384 8.190 27.224 1.00 57.28 522 LYS A CA 1
ATOM 4182 C C . LYS A 1 522 ? 12.341 9.023 28.499 1.00 57.28 522 LYS A C 1
ATOM 4184 O O . LYS A 1 522 ? 12.342 8.439 29.563 1.00 57.28 522 LYS A O 1
ATOM 4189 N N . LEU A 1 523 ? 12.214 10.349 28.418 1.00 55.91 523 LEU A N 1
ATOM 4190 C CA . LEU A 1 523 ? 12.101 11.197 29.616 1.00 55.91 523 LEU A CA 1
ATOM 4191 C C . LEU A 1 523 ? 10.829 10.918 30.437 1.00 55.91 523 LEU A C 1
ATOM 4193 O O . LEU A 1 523 ? 10.852 11.025 31.658 1.00 55.91 523 LEU A O 1
ATOM 4197 N N . HIS A 1 524 ? 9.720 10.569 29.781 1.00 56.25 524 HIS A N 1
ATOM 4198 C CA . HIS A 1 524 ? 8.473 10.202 30.458 1.00 56.25 524 HIS A CA 1
ATOM 4199 C C . HIS A 1 524 ? 8.534 8.793 31.074 1.00 56.25 524 HIS A C 1
ATOM 4201 O O . HIS A 1 524 ? 7.926 8.541 32.114 1.00 56.25 524 HIS A O 1
ATOM 4207 N N . ASP A 1 525 ? 9.280 7.883 30.445 1.00 55.97 525 ASP A N 1
ATOM 4208 C CA . ASP A 1 525 ? 9.512 6.520 30.929 1.00 55.97 525 ASP A CA 1
ATOM 4209 C C . ASP A 1 525 ? 10.615 6.469 32.013 1.00 55.97 525 ASP A C 1
ATOM 4211 O O . ASP A 1 525 ? 10.514 5.678 32.948 1.00 55.97 525 ASP A O 1
ATOM 4215 N N . GLU A 1 526 ? 11.611 7.364 31.968 1.00 50.50 526 GLU A N 1
ATOM 4216 C CA . GLU A 1 526 ? 12.674 7.552 32.976 1.00 50.50 526 GLU A CA 1
ATOM 4217 C C . GLU A 1 526 ? 12.123 8.062 34.319 1.00 50.50 526 GLU A C 1
ATOM 4219 O O . GLU A 1 526 ? 12.689 7.760 35.368 1.00 50.50 526 GLU A O 1
ATOM 4224 N N . GLU A 1 527 ? 10.966 8.736 34.334 1.00 52.94 527 GLU A N 1
ATOM 4225 C CA . GLU A 1 527 ? 10.215 8.992 35.575 1.00 52.94 527 GLU A CA 1
ATOM 4226 C C . GLU A 1 527 ? 9.581 7.710 36.171 1.00 52.94 527 GLU A C 1
ATOM 4228 O O . GLU A 1 527 ? 9.079 7.747 37.298 1.00 52.94 527 GLU A O 1
ATOM 4233 N N . LYS A 1 528 ? 9.595 6.570 35.455 1.00 46.00 528 LYS A N 1
ATOM 4234 C CA . LYS A 1 528 ? 8.904 5.323 35.841 1.00 46.00 528 LYS A CA 1
ATOM 4235 C C . LYS A 1 528 ? 9.735 4.022 35.835 1.00 46.00 528 LYS A C 1
ATOM 4237 O O . LYS A 1 528 ? 9.250 3.101 36.487 1.00 46.00 528 LYS A O 1
ATOM 4242 N N . ASN A 1 529 ? 10.907 3.897 35.185 1.00 34.91 529 ASN A N 1
ATOM 4243 C CA . ASN A 1 529 ? 12.001 2.916 35.456 1.00 34.91 529 ASN A CA 1
ATOM 4244 C C . ASN A 1 529 ? 13.056 2.848 34.318 1.00 34.91 529 ASN A C 1
ATOM 4246 O O . ASN A 1 529 ? 12.732 3.045 33.151 1.00 34.91 529 ASN A O 1
ATOM 4250 N N . GLU A 1 530 ? 14.300 2.483 34.671 1.00 33.47 530 GLU A N 1
ATOM 4251 C CA . GLU A 1 530 ? 15.487 2.363 33.795 1.00 33.47 530 GLU A CA 1
ATOM 4252 C C . GLU A 1 530 ? 15.451 1.154 32.828 1.00 33.47 530 GLU A C 1
ATOM 4254 O O . GLU A 1 530 ? 15.294 0.007 33.254 1.00 33.47 530 GLU A O 1
ATOM 4259 N N . TYR A 1 531 ? 15.700 1.387 31.530 1.00 30.00 531 TYR A N 1
ATOM 4260 C CA . TYR A 1 531 ? 16.104 0.348 30.568 1.00 30.00 531 TYR A CA 1
ATOM 4261 C C . TYR A 1 531 ? 17.047 0.909 29.483 1.00 30.00 531 TYR A C 1
ATOM 4263 O O . TYR A 1 531 ? 16.810 1.988 28.940 1.00 30.00 531 TYR A O 1
ATOM 4271 N N . GLU A 1 532 ? 18.106 0.161 29.147 1.00 27.33 532 GLU A N 1
ATOM 4272 C CA . GLU A 1 532 ? 19.107 0.505 28.122 1.00 27.33 532 GLU A CA 1
ATOM 4273 C C . GLU A 1 532 ? 18.714 -0.005 26.717 1.00 27.33 532 GLU A C 1
ATOM 4275 O O . GLU A 1 532 ? 18.303 -1.160 26.582 1.00 27.33 532 GLU A O 1
ATOM 4280 N N . PRO A 1 533 ? 18.890 0.784 25.637 1.00 30.00 533 PRO A N 1
ATOM 4281 C CA . PRO A 1 533 ? 18.592 0.336 24.281 1.00 30.00 533 PRO A CA 1
ATOM 4282 C C . PRO A 1 533 ? 19.803 -0.283 23.564 1.00 30.00 533 PRO A C 1
ATOM 4284 O O . PRO A 1 533 ? 20.907 0.260 23.579 1.00 30.00 533 PRO A O 1
ATOM 4287 N N . ALA A 1 534 ? 19.552 -1.372 22.831 1.00 24.58 534 ALA A N 1
ATOM 4288 C CA . ALA A 1 534 ? 20.445 -1.913 21.810 1.00 24.58 534 ALA A CA 1
ATOM 4289 C C . ALA A 1 534 ? 20.116 -1.286 20.444 1.00 24.58 534 ALA A C 1
ATOM 4291 O O . ALA A 1 534 ? 18.985 -1.375 19.975 1.00 24.58 534 ALA A O 1
ATOM 4292 N N . LEU A 1 535 ? 21.105 -0.665 19.798 1.00 26.27 535 LEU A N 1
ATOM 4293 C CA . LEU A 1 535 ? 21.015 -0.208 18.409 1.00 26.27 535 LEU A CA 1
ATOM 4294 C C . LEU A 1 535 ? 21.471 -1.338 17.479 1.00 26.27 535 LEU A C 1
ATOM 4296 O O . LEU A 1 535 ? 22.598 -1.821 17.594 1.00 26.27 535 LEU A O 1
ATOM 4300 N N . VAL A 1 536 ? 20.610 -1.729 16.543 1.00 27.67 536 VAL A N 1
ATOM 4301 C CA . VAL A 1 536 ? 20.953 -2.583 15.401 1.00 27.67 536 VAL A CA 1
ATOM 4302 C C . VAL A 1 536 ? 20.630 -1.799 14.133 1.00 27.67 536 VAL A C 1
ATOM 4304 O O . VAL A 1 536 ? 19.620 -1.103 14.082 1.00 27.67 536 VAL A O 1
ATOM 4307 N N . ASP A 1 537 ? 21.503 -1.889 13.128 1.00 29.03 537 ASP A N 1
ATOM 4308 C CA . ASP A 1 537 ? 21.283 -1.334 11.789 1.00 29.03 537 ASP A CA 1
ATOM 4309 C C . ASP A 1 537 ? 20.009 -1.936 11.174 1.00 29.03 537 ASP A C 1
ATOM 4311 O O . ASP A 1 537 ? 20.008 -3.072 10.686 1.00 29.03 537 ASP A O 1
ATOM 4315 N N . GLU A 1 538 ? 18.915 -1.179 11.217 1.00 37.00 538 GLU A N 1
ATOM 4316 C CA . GLU A 1 538 ? 17.627 -1.582 10.662 1.00 37.00 538 GLU A CA 1
ATOM 4317 C C . GLU A 1 538 ? 17.424 -1.071 9.223 1.00 37.00 538 GLU A C 1
ATOM 4319 O O . GLU A 1 538 ? 17.964 -0.028 8.837 1.00 37.00 538 GLU A O 1
ATOM 4324 N N . PRO A 1 539 ? 16.654 -1.807 8.394 1.00 41.09 539 PRO A N 1
ATOM 4325 C CA . PRO A 1 539 ? 16.196 -1.322 7.093 1.00 41.09 539 PRO A CA 1
ATOM 4326 C C . PRO A 1 539 ? 15.469 0.025 7.223 1.00 41.09 539 PRO A C 1
ATOM 4328 O O . PRO A 1 539 ? 14.957 0.356 8.287 1.00 41.09 539 PRO A O 1
ATOM 4331 N N . GLU A 1 540 ? 15.401 0.795 6.129 1.00 46.25 540 GLU A N 1
ATOM 4332 C CA . GLU A 1 540 ? 14.727 2.102 6.092 1.00 46.25 540 GLU A CA 1
ATOM 4333 C C . GLU A 1 540 ? 13.320 1.976 6.696 1.00 46.25 540 GLU A C 1
ATOM 4335 O O . GLU A 1 540 ? 12.454 1.314 6.127 1.00 46.25 540 GLU A O 1
ATOM 4340 N N . SER A 1 541 ? 13.113 2.515 7.897 1.00 55.47 541 SER A N 1
ATOM 4341 C CA . SER A 1 541 ? 11.877 2.269 8.636 1.00 55.47 541 SER A CA 1
ATOM 4342 C C . SER A 1 541 ? 10.695 2.952 7.945 1.00 55.47 541 SER A C 1
ATOM 4344 O O . SER A 1 541 ? 10.767 4.129 7.587 1.00 55.47 541 SER A O 1
ATOM 4346 N N . LEU A 1 542 ? 9.578 2.227 7.786 1.00 58.72 542 LEU A N 1
ATOM 4347 C CA . LEU A 1 542 ? 8.319 2.782 7.259 1.00 58.72 542 LEU A CA 1
ATOM 4348 C C . LEU A 1 542 ? 7.770 3.905 8.145 1.00 58.72 542 LEU A C 1
ATOM 4350 O O . LEU A 1 542 ? 7.052 4.783 7.665 1.00 58.72 542 LEU A O 1
ATOM 4354 N N . LEU A 1 543 ? 8.098 3.865 9.436 1.00 55.44 543 LEU A N 1
ATOM 4355 C CA . LEU A 1 543 ? 7.752 4.884 10.412 1.00 55.44 543 LEU A CA 1
ATOM 4356 C C . LEU A 1 543 ? 9.037 5.472 10.980 1.00 55.44 543 LEU A C 1
ATOM 4358 O O . LEU A 1 543 ? 9.920 4.755 11.436 1.00 55.44 543 LEU A O 1
ATOM 4362 N N . THR A 1 544 ? 9.132 6.794 11.011 1.00 51.66 544 THR A N 1
ATOM 4363 C CA . THR A 1 544 ? 10.274 7.484 11.626 1.00 51.66 544 THR A CA 1
ATOM 4364 C C . THR A 1 544 ? 10.360 7.274 13.141 1.00 51.66 544 THR A C 1
ATOM 4366 O O . THR A 1 544 ? 11.340 7.686 13.754 1.00 51.66 544 THR A O 1
ATOM 4369 N N . GLU A 1 545 ? 9.330 6.685 13.753 1.00 57.62 545 GLU A N 1
ATOM 4370 C CA . GLU A 1 545 ? 9.138 6.593 15.197 1.00 57.62 545 GLU A CA 1
ATOM 4371 C C . GLU A 1 545 ? 8.707 5.183 15.595 1.00 57.62 545 GLU A C 1
ATOM 4373 O O . GLU A 1 545 ? 7.907 4.547 14.905 1.00 57.62 545 GLU A O 1
ATOM 4378 N N . GLU A 1 546 ? 9.226 4.716 16.729 1.00 51.44 546 GLU A N 1
ATOM 4379 C CA . GLU A 1 546 ? 8.818 3.452 17.330 1.00 51.44 546 GLU A CA 1
ATOM 4380 C C . GLU A 1 546 ? 7.374 3.553 17.829 1.00 51.44 546 GLU A C 1
ATOM 4382 O O . GLU A 1 546 ? 7.015 4.436 18.613 1.00 51.44 546 GLU A O 1
ATOM 4387 N N . VAL A 1 547 ? 6.533 2.628 17.370 1.00 51.78 547 VAL A N 1
ATOM 4388 C CA . VAL A 1 547 ? 5.183 2.450 17.899 1.00 51.78 547 VAL A CA 1
ATOM 4389 C C . VAL A 1 547 ? 5.278 1.455 19.047 1.00 51.78 547 VAL A C 1
ATOM 4391 O O . VAL A 1 547 ? 5.578 0.283 18.827 1.00 51.78 547 VAL A O 1
ATOM 4394 N N . TRP A 1 548 ? 4.977 1.897 20.265 1.00 51.94 548 TRP A N 1
ATOM 4395 C CA . TRP A 1 548 ? 4.872 0.998 21.410 1.00 51.94 548 TRP A CA 1
ATOM 4396 C C . TRP A 1 548 ? 3.482 0.367 21.429 1.00 51.94 548 TRP A C 1
ATOM 4398 O O . TRP A 1 548 ? 2.480 1.024 21.724 1.00 51.94 548 TRP A O 1
ATOM 4408 N N . TYR A 1 549 ? 3.423 -0.914 21.079 1.00 54.31 549 TYR A N 1
ATOM 4409 C CA . TYR A 1 549 ? 2.223 -1.733 21.174 1.00 54.31 549 TYR A CA 1
ATOM 4410 C C . TYR A 1 549 ? 2.607 -3.169 21.516 1.00 54.31 549 TYR A C 1
ATOM 4412 O O . TYR A 1 549 ? 3.692 -3.645 21.180 1.00 54.31 549 TYR A O 1
ATOM 4420 N N . LYS A 1 550 ? 1.705 -3.879 22.188 1.00 49.03 550 LYS A N 1
ATOM 4421 C CA . LYS A 1 550 ? 1.840 -5.320 22.351 1.00 49.03 550 LYS A CA 1
ATOM 4422 C C . LYS A 1 550 ? 1.224 -5.993 21.139 1.00 49.03 550 LYS A C 1
ATOM 4424 O O . LYS A 1 550 ? 0.003 -5.994 21.009 1.00 49.03 550 LYS A O 1
ATOM 4429 N N . ASP A 1 551 ? 2.065 -6.557 20.279 1.00 52.91 551 ASP A N 1
ATOM 4430 C CA . ASP A 1 551 ? 1.587 -7.325 19.137 1.00 52.91 551 ASP A CA 1
ATOM 4431 C C . ASP A 1 551 ? 0.778 -8.533 19.630 1.00 52.91 551 ASP A C 1
ATOM 4433 O O . ASP A 1 551 ? 1.249 -9.349 20.434 1.00 52.91 551 ASP A O 1
ATOM 4437 N N . THR A 1 552 ? -0.483 -8.588 19.212 1.00 52.44 552 THR A N 1
ATOM 4438 C CA . THR A 1 552 ? -1.384 -9.712 19.475 1.00 52.44 552 THR A CA 1
ATOM 4439 C C . THR A 1 552 ? -1.692 -10.506 18.214 1.00 52.44 552 THR A C 1
ATOM 4441 O O . THR A 1 552 ? -2.484 -11.442 18.292 1.00 52.44 552 THR A O 1
ATOM 4444 N N . GLU A 1 553 ? -1.089 -10.151 17.077 1.00 48.69 553 GLU A N 1
ATOM 4445 C CA . GLU A 1 553 ? -1.233 -10.878 15.825 1.00 48.69 553 GLU A CA 1
ATOM 4446 C C . GLU A 1 553 ? -0.306 -12.106 15.794 1.00 48.69 553 GLU A C 1
ATOM 4448 O O . GLU A 1 553 ? 0.849 -12.079 16.223 1.00 48.69 553 GLU A O 1
ATOM 4453 N N . ASP A 1 554 ? -0.827 -13.235 15.314 1.00 48.34 554 ASP A N 1
ATOM 4454 C CA . ASP A 1 554 ? -0.046 -14.454 15.126 1.00 48.34 554 ASP A CA 1
ATOM 4455 C C . ASP A 1 554 ? 0.828 -14.399 13.852 1.00 48.34 554 ASP A C 1
ATOM 4457 O O . ASP A 1 554 ? 0.685 -13.540 12.981 1.00 48.34 554 ASP A O 1
ATOM 4461 N N . GLY A 1 555 ? 1.751 -15.356 13.698 1.00 46.28 555 GLY A N 1
ATOM 4462 C CA . GLY A 1 555 ? 2.648 -15.400 12.536 1.00 46.28 555 GLY A CA 1
ATOM 4463 C C . GLY A 1 555 ? 1.945 -15.578 11.178 1.00 46.28 555 GLY A C 1
ATOM 4464 O O . GLY A 1 555 ? 2.517 -15.207 10.154 1.00 46.28 555 GLY A O 1
ATOM 4465 N N . GLU A 1 556 ? 0.717 -16.114 11.135 1.00 45.03 556 GLU A N 1
ATOM 4466 C CA . GLU A 1 556 ? -0.088 -16.180 9.904 1.00 45.03 556 GLU A CA 1
ATOM 4467 C C . GLU A 1 556 ? -0.751 -14.826 9.592 1.00 45.03 556 GLU A C 1
ATOM 4469 O O . GLU A 1 556 ? -0.930 -14.487 8.418 1.00 45.03 556 GLU A O 1
ATOM 4474 N N . GLN A 1 557 ? -1.095 -14.043 10.620 1.00 43.44 557 GLN A N 1
ATOM 4475 C CA . GLN A 1 557 ? -1.584 -12.667 10.510 1.00 43.44 557 GLN A CA 1
ATOM 4476 C C . GLN A 1 557 ? -0.465 -11.695 10.122 1.00 43.44 557 GLN A C 1
ATOM 4478 O O . GLN A 1 557 ? -0.694 -10.846 9.273 1.00 43.44 557 GLN A O 1
ATOM 4483 N N . ILE A 1 558 ? 0.769 -11.889 10.589 1.00 48.41 558 ILE A N 1
ATOM 4484 C CA . ILE A 1 558 ? 1.913 -11.074 10.144 1.00 48.41 558 ILE A CA 1
ATOM 4485 C C . ILE A 1 558 ? 2.298 -11.397 8.692 1.00 48.41 558 ILE A C 1
ATOM 4487 O O . ILE A 1 558 ? 2.638 -10.499 7.932 1.00 48.41 558 ILE A O 1
ATOM 4491 N N . GLN A 1 559 ? 2.169 -12.655 8.246 1.00 45.03 559 GLN A N 1
ATOM 4492 C CA . GLN A 1 559 ? 2.412 -13.042 6.843 1.00 45.03 559 GLN A CA 1
ATOM 4493 C C . GLN A 1 559 ? 1.461 -12.382 5.823 1.00 45.03 559 GLN A C 1
ATOM 4495 O O . GLN A 1 559 ? 1.625 -12.585 4.614 1.00 45.03 559 GLN A O 1
ATOM 4500 N N . PHE A 1 560 ? 0.410 -11.704 6.289 1.00 39.75 560 PHE A N 1
ATOM 4501 C CA . PHE A 1 560 ? -0.558 -10.967 5.478 1.00 39.75 560 PHE A CA 1
ATOM 4502 C C . PHE A 1 560 ? -0.063 -9.568 5.075 1.00 39.75 560 PHE A C 1
ATOM 4504 O O . PHE A 1 560 ? -0.499 -9.093 4.019 1.00 39.75 560 PHE A O 1
ATOM 4511 N N . LEU A 1 561 ? 0.815 -8.960 5.883 1.00 41.25 561 LEU A N 1
ATOM 4512 C CA . LEU A 1 561 ? 1.613 -7.775 5.541 1.00 41.25 561 LEU A CA 1
ATOM 4513 C C . LEU A 1 561 ? 2.775 -8.186 4.620 1.00 41.25 561 LEU A C 1
ATOM 4515 O O . LEU A 1 561 ? 3.090 -7.394 3.700 1.00 41.25 561 LEU A O 1
#

Foldseek 3Di:
DKKKKFWPFDDPQLVQLCVLQVVQFDDPDPGMTIDDDDPVSVVVSVVSCLLVEDQRTWMWMWDCPDPPDIQTPDIHHDQVCADPRRHGDPDDDDDPPPVCVLCVVCVCLLLLLLLLLLLLLQLQLLCLFLVNLVCLLVVPPDDAQFASLLLSLLLLVLLCVVQVNLAHPLRSLVCLLVQVDDQQVSLVVLCVQFAPPVVLHGDPCSQFDDRHHQSSLLSSQLSVPLVHHQAAQDDPDPDRPCPDPVNVVLCVVQVPDDPDPSSNSRSGGCNSVRGDPDPVCVVVVPSNVSSSDRPLGTPGPVLPLSSVSSNVSSVSNSVSCVVVVCVRVVVVVNVPVVVVSSVLSSVLLNVLLQVLQQDFQPCPPDPDDPSFSARHDDPSHGGHTPSRSSSSSSVSSSLLSVCVSVCVPPPDWAFQQVLLVDQDPPLQNVLVVLLVVLLVVVVVDPDLDDDDDDDPDDPPSCVLSSVQNNQLCSDPVSGTHDDDDDDPDQVVLVVSQVCCCPRSVDDLQNDKGWGPDPVVVCVVCVVPDDDDDDDDDDRPDPDPTDIRGDDSDDPVRVVSD

Organism: NCBI:txid861450

Radius of gyration: 28.72 Å; chains: 1; bounding box: 67×65×74 Å

InterPro domains:
  IPR006483 CRISPR-associated Cas3-type, HD domain [PF18019] (112-259)
  IPR006483 CRISPR-associated Cas3-type, HD domain [PS51643] (102-355)
  IPR006935 Helicase/UvrB, N-terminal [PF04851] (427-523)
  IPR027417 P-loop containing nucleoside triphosphate hydrolase [G3DSA:3.40.50.300] (415-559)
  IPR027417 P-loop containing nucleoside triphosphate hydrolase [SSF52540] (410-523)
  IPR038257 CRISPR-associated Cas3-type HD domain superfamily [G3DSA:1.10.3210.30] (80-295)
  IPR048823 CRISPR-associated nuclease/helicase Cas3, I-F/YPEST, Cas2 domain [PF21384] (1-79)

Secondary structure (DSSP, 8-state):
-EEEEEE---TTHHHHHHHHHHTTSEEEETTEEEEE--HHHHHHHHHHHHHT--TT-EEEEEEEEETTEEEEEEEEE-GGGS-TTSPPP---------THHHHHT-TTHHHHHHHHHHHHHHTTGGGGSHHHHHHHHHT--PPPSB-HHHHHHHHHHHHHHHTT-TT-HHHHHHHHHHT---HHHHHHHHHHHTEETTTTEE-GGGGBPPP--HHHHHHHHHHHHTT----SS--SSSS-GGGSHHHHHHHHHHSSPP-SHHHHHHH-BTTTTTB---HHHHHTT--GGGGT--TT--SSTT-HHHHHHHHHHHHHHHHHHHH--HHHHSTTTTHHHHHHHHHHHHHHHHHHHHHHHHSPP--SSS---TT--B--EETTEE--BHHHHHHHHHHHHHHHHHHHHHHHHHS--EES-HHHHSPPPGGGHHHHHHHHHHHHHHHH--S---------PPTTS-HHHHHHHHHHHHSTTSSEE------S-HHHHHHHHHHHHHHH---TTT--B--S-HHHHHHHHHTT---PPPP------SSSS--B------HHHHTT-

pLDDT: mean 80.62, std 16.78, range [24.58, 98.75]

Sequence (561 aa):
MMVLFTSLSEKKSISTVRRILDSFADRIGDNTWKTVITADGLEAVHTLLRKSATKSTAVSCHWIRSRSRSELVWVVGNRDAFNEAGAVPVNQTSKNINRLDWENNWHYMPLLKALVAVAALFHDLGKASDHFQKKLAQKSLKADPYRHEWISCKIVEALVNSTDSVNDDMKWLMALKEGRVDFFELRNYIDKNVVDFKAKSLKPTFDYWMQLPPLAQAVCHLILGHHRLPVFGGKSSGKNEWEQKEDKQDWKRYSGEKKSVADLWKSINARWGYRNDNSDIEKDNVDVVSCFTFSKGLIGVNTPLWAKSVKKWSARLYACFVYNPDIFVRQEDHSGDFRSLMTYSRLCLVLADHYVSSTVSDGTKFKAEKNTLWANTRNGKMNQGLEEHLVRVCEQAVRIAHNLPRLSENMEAVQDNKALSKKSPKAYKWQDMAVDKIKLFRKQSEHDNAFFVINAASTGCGKTYANAKIMQALSKKGNSLRYILALGLRSLTLQTGDEYKERIHHNESELAVLIGSSAISKLHDEEKNEYEPALVDEPESLLTEEVWYKDTEDGEQIQFL